Protein AF-A0A8J7JIQ4-F1 (afdb_monomer_lite)

Structure (mmCIF, N/CA/C/O backbone):
data_AF-A0A8J7JIQ4-F1
#
_entry.id   AF-A0A8J7JIQ4-F1
#
loop_
_atom_site.group_PDB
_atom_site.id
_atom_site.type_symbol
_atom_site.label_atom_id
_atom_site.label_alt_id
_atom_site.label_comp_id
_atom_site.label_asym_id
_atom_site.label_entity_id
_atom_site.label_seq_id
_atom_site.pdbx_PDB_ins_code
_atom_site.Cartn_x
_atom_site.Cartn_y
_atom_site.Cartn_z
_atom_site.occupancy
_atom_site.B_iso_or_equiv
_atom_site.auth_seq_id
_atom_site.auth_comp_id
_atom_site.auth_asym_id
_atom_site.auth_atom_id
_atom_site.pdbx_PDB_model_num
ATOM 1 N N . MET A 1 1 ? 28.821 -52.154 11.783 1.00 34.28 1 MET A N 1
ATOM 2 C CA . MET A 1 1 ? 27.951 -51.328 10.919 1.00 34.28 1 MET A CA 1
ATOM 3 C C . MET A 1 1 ? 27.349 -50.207 11.754 1.00 34.28 1 MET A C 1
ATOM 5 O O . MET A 1 1 ? 26.419 -50.440 12.515 1.00 34.28 1 MET A O 1
ATOM 9 N N . SER A 1 2 ? 27.952 -49.021 11.703 1.00 32.44 2 SER A N 1
ATOM 10 C CA . SER A 1 2 ? 27.491 -47.823 12.407 1.00 32.44 2 SER A CA 1
ATOM 11 C C . SER A 1 2 ? 26.370 -47.156 11.607 1.00 32.44 2 SER A C 1
ATOM 13 O O . SER A 1 2 ? 26.540 -46.841 10.432 1.00 32.44 2 SER A O 1
ATOM 15 N N . LYS A 1 3 ? 25.208 -46.948 12.236 1.00 33.94 3 LYS A N 1
ATOM 16 C CA . LYS A 1 3 ? 24.125 -46.143 11.655 1.00 33.94 3 LYS A CA 1
ATOM 17 C C . LYS A 1 3 ? 24.635 -44.710 11.429 1.00 33.94 3 LYS A C 1
ATOM 19 O O . LYS A 1 3 ? 25.222 -44.146 12.359 1.00 33.94 3 LYS A O 1
ATOM 24 N N . PRO A 1 4 ? 24.414 -44.102 10.252 1.00 38.72 4 PRO A N 1
ATOM 25 C CA . PRO A 1 4 ? 24.766 -42.709 10.038 1.00 38.72 4 PRO A CA 1
ATOM 26 C C . PRO A 1 4 ? 23.885 -41.843 10.944 1.00 38.72 4 PRO A C 1
ATOM 28 O O . PRO A 1 4 ? 22.657 -41.936 10.922 1.00 38.72 4 PRO A O 1
ATOM 31 N N . ARG A 1 5 ? 24.522 -41.020 11.781 1.00 40.59 5 ARG A N 1
ATOM 32 C CA . ARG A 1 5 ? 23.840 -39.963 12.529 1.00 40.59 5 ARG A CA 1
ATOM 33 C C . ARG A 1 5 ? 23.348 -38.942 11.504 1.00 40.59 5 ARG A C 1
ATOM 35 O O . ARG A 1 5 ? 24.162 -38.222 10.933 1.00 40.59 5 ARG A O 1
ATOM 42 N N . LEU A 1 6 ? 22.038 -38.897 11.261 1.00 43.91 6 LEU A N 1
ATOM 43 C CA . LEU A 1 6 ? 21.402 -37.747 10.622 1.00 43.91 6 LEU A CA 1
ATOM 44 C C . LEU A 1 6 ? 21.789 -36.512 11.439 1.00 43.91 6 LEU A C 1
ATOM 46 O O . LEU A 1 6 ? 21.462 -36.423 12.623 1.00 43.91 6 LEU A O 1
ATOM 50 N N . GLY A 1 7 ? 22.551 -35.606 10.826 1.00 42.50 7 GLY A N 1
ATOM 51 C CA . GLY A 1 7 ? 22.867 -34.320 11.426 1.00 42.50 7 GLY A CA 1
ATOM 52 C C . GLY A 1 7 ? 21.564 -33.629 11.802 1.00 42.50 7 GLY A C 1
ATOM 53 O O . GLY A 1 7 ? 20.692 -33.439 10.957 1.00 42.50 7 GLY A O 1
ATOM 54 N N . THR A 1 8 ? 21.409 -33.297 13.078 1.00 46.72 8 THR A N 1
ATOM 55 C CA . THR A 1 8 ? 20.258 -32.563 13.594 1.00 46.72 8 THR A CA 1
ATOM 56 C C . THR A 1 8 ? 20.267 -31.177 12.952 1.00 46.72 8 THR A C 1
ATOM 58 O O . THR A 1 8 ? 20.977 -30.280 13.410 1.00 46.72 8 THR A O 1
ATOM 61 N N . GLN A 1 9 ? 19.521 -30.991 11.859 1.00 52.69 9 GLN A N 1
ATOM 62 C CA . GLN A 1 9 ? 19.237 -29.654 11.348 1.00 52.69 9 GLN A CA 1
ATOM 63 C C . GLN A 1 9 ? 18.489 -28.904 12.452 1.00 52.69 9 GLN A C 1
ATOM 65 O O . GLN A 1 9 ? 17.348 -29.214 12.787 1.00 52.69 9 GLN A O 1
ATOM 70 N N . ARG A 1 10 ? 19.175 -27.951 13.088 1.00 47.66 10 ARG A N 1
ATOM 71 C CA . ARG A 1 10 ? 18.566 -27.045 14.059 1.00 47.66 10 ARG A CA 1
ATOM 72 C C . ARG A 1 10 ? 17.749 -26.018 13.286 1.00 47.66 10 ARG A C 1
ATOM 74 O O . ARG A 1 10 ? 18.306 -25.072 12.737 1.00 47.66 10 ARG A O 1
ATOM 81 N N . TYR A 1 11 ? 16.438 -26.206 13.250 1.00 59.56 11 TYR A N 1
ATOM 82 C CA . TYR A 1 11 ? 15.514 -25.183 12.780 1.00 59.56 11 TYR A CA 1
ATOM 83 C C . TYR A 1 11 ? 15.351 -24.120 13.871 1.00 59.56 11 TYR A C 1
ATOM 85 O O . TYR A 1 11 ? 15.066 -24.443 15.025 1.00 59.56 11 TYR A O 1
ATOM 93 N N . ARG A 1 12 ? 15.562 -22.848 13.520 1.00 63.72 12 ARG A N 1
ATOM 94 C CA . ARG A 1 12 ? 15.232 -21.711 14.384 1.00 63.72 12 ARG A CA 1
ATOM 95 C C . ARG A 1 12 ? 13.860 -21.205 13.966 1.00 63.72 12 ARG A C 1
ATOM 97 O O . ARG A 1 12 ? 13.744 -20.541 12.942 1.00 63.72 12 ARG A O 1
ATOM 104 N N . PHE A 1 13 ? 12.844 -21.533 14.749 1.00 65.19 13 PHE A N 1
ATOM 105 C CA . PHE A 1 13 ? 11.510 -20.977 14.567 1.00 65.19 13 PHE A CA 1
ATOM 106 C C . PHE A 1 13 ? 11.449 -19.592 15.216 1.00 65.19 13 PHE A C 1
ATOM 108 O O . PHE A 1 13 ? 12.004 -19.389 16.298 1.00 65.19 13 PHE A O 1
ATOM 115 N N . ARG A 1 14 ? 10.813 -18.641 14.534 1.00 71.25 14 ARG A N 1
ATOM 116 C CA . ARG A 1 14 ? 10.391 -17.361 15.105 1.00 71.25 14 ARG A CA 1
ATOM 117 C C . ARG A 1 14 ? 8.863 -17.309 15.038 1.00 71.25 14 ARG A C 1
ATOM 119 O O . ARG A 1 14 ? 8.343 -17.557 13.949 1.00 71.25 14 ARG A O 1
ATOM 126 N N . PRO A 1 15 ? 8.165 -17.061 16.157 1.00 75.06 15 PRO A N 1
ATOM 127 C CA . PRO A 1 15 ? 6.733 -16.786 16.147 1.00 75.06 15 PRO A CA 1
ATOM 128 C C . PRO A 1 15 ? 6.420 -15.619 15.208 1.00 75.06 15 PRO A C 1
ATOM 130 O O . PRO A 1 15 ? 7.190 -14.664 15.124 1.00 75.06 15 PRO A O 1
ATOM 133 N N . PHE A 1 16 ? 5.299 -15.695 14.498 1.00 80.12 16 PHE A N 1
ATOM 134 C CA . PHE A 1 16 ? 4.853 -14.595 13.639 1.00 80.12 16 PHE A CA 1
ATOM 135 C C . PHE A 1 16 ? 4.386 -13.400 14.482 1.00 80.12 16 PHE A C 1
ATOM 137 O O . PHE A 1 16 ? 4.516 -12.250 14.075 1.00 80.12 16 PHE A O 1
ATOM 144 N N . GLU A 1 17 ? 3.872 -13.682 15.676 1.00 78.88 17 GLU A N 1
ATOM 145 C CA . GLU A 1 17 ? 3.421 -12.716 16.669 1.00 78.88 17 GLU A CA 1
ATOM 146 C C . GLU A 1 17 ? 4.525 -11.729 17.063 1.00 78.88 17 GLU A C 1
ATOM 148 O O . GLU A 1 17 ? 4.230 -10.556 17.263 1.00 78.88 17 GLU A O 1
ATOM 153 N N . ASP A 1 18 ? 5.786 -12.173 17.088 1.00 79.62 18 ASP A N 1
ATOM 154 C CA . ASP A 1 18 ? 6.940 -11.323 17.406 1.00 79.62 18 ASP A CA 1
ATOM 155 C C . ASP A 1 18 ? 7.206 -10.260 16.320 1.00 79.62 18 ASP A C 1
ATOM 157 O O . ASP A 1 18 ? 7.851 -9.249 16.588 1.00 79.62 18 ASP A O 1
ATOM 161 N N . GLU A 1 19 ? 6.710 -10.477 15.098 1.00 82.69 19 GLU A N 1
ATOM 162 C CA . GLU A 1 19 ? 6.821 -9.549 13.964 1.00 82.69 19 GLU A CA 1
ATOM 163 C C . GLU A 1 19 ? 5.553 -8.672 13.813 1.00 82.69 19 GLU A C 1
ATOM 165 O O . GLU A 1 19 ? 5.470 -7.818 12.923 1.00 82.69 19 GLU A O 1
ATOM 170 N N . ALA A 1 20 ? 4.542 -8.864 14.674 1.00 85.69 20 ALA A N 1
ATOM 171 C CA . ALA A 1 20 ? 3.288 -8.119 14.660 1.00 85.69 20 ALA A CA 1
ATOM 172 C C . ALA A 1 20 ? 3.281 -7.021 15.736 1.00 85.69 20 ALA A C 1
ATOM 174 O O . ALA A 1 20 ? 3.227 -7.287 16.929 1.00 85.69 20 ALA A O 1
ATOM 175 N N . HIS A 1 21 ? 3.260 -5.758 15.306 1.00 90.50 21 HIS A N 1
ATOM 176 C CA . HIS A 1 21 ? 3.304 -4.595 16.209 1.00 90.50 21 HIS A CA 1
ATOM 177 C C . HIS A 1 21 ? 1.927 -4.052 16.611 1.00 90.50 21 HIS A C 1
ATOM 179 O O . HIS A 1 21 ? 1.851 -2.973 17.194 1.00 90.50 21 HIS A O 1
ATOM 185 N N . LEU A 1 22 ? 0.835 -4.716 16.225 1.00 91.19 22 LEU A N 1
ATOM 186 C CA . LEU A 1 22 ? -0.519 -4.253 16.530 1.00 91.19 22 LEU A CA 1
ATOM 187 C C . LEU A 1 22 ? -0.791 -4.410 18.025 1.00 91.19 22 LEU A C 1
ATOM 189 O O . LEU A 1 22 ? -0.747 -5.527 18.519 1.00 91.19 22 LEU A O 1
ATOM 193 N N . GLU A 1 23 ? -1.114 -3.310 18.698 1.00 87.50 23 GLU A N 1
ATOM 194 C CA . GLU A 1 23 ? -1.511 -3.297 20.109 1.00 87.50 23 GLU A CA 1
ATOM 195 C C . GLU A 1 23 ? -3.038 -3.379 20.238 1.00 87.50 23 GLU A C 1
ATOM 197 O O . GLU A 1 23 ? -3.602 -4.230 20.915 1.00 87.50 23 GLU A O 1
ATOM 202 N N . CYS A 1 24 ? -3.749 -2.494 19.543 1.00 89.50 24 CYS A N 1
ATOM 203 C CA . CYS A 1 24 ? -5.204 -2.542 19.445 1.00 89.50 24 CYS A CA 1
ATOM 204 C C . CYS A 1 24 ? -5.692 -1.700 18.267 1.00 89.50 24 CYS A C 1
ATOM 206 O O . CYS A 1 24 ? -4.938 -0.933 17.656 1.00 89.50 24 CYS A O 1
ATOM 208 N N . LEU A 1 25 ? -6.975 -1.844 17.944 1.00 94.38 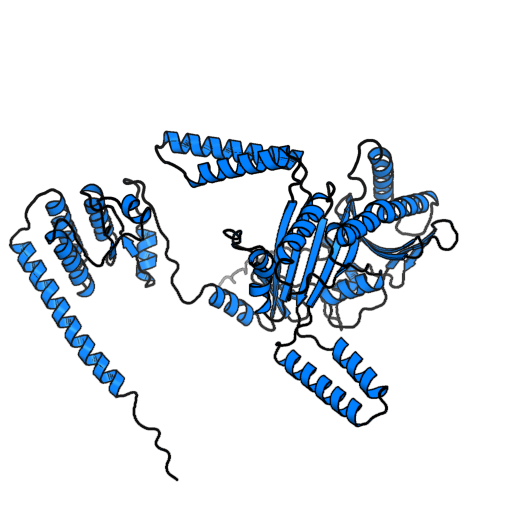25 LEU A N 1
ATOM 209 C CA . LEU A 1 25 ? -7.662 -0.900 17.079 1.00 94.38 25 LEU A CA 1
ATOM 210 C C . LEU A 1 25 ? -8.220 0.249 17.927 1.00 94.38 25 LEU A C 1
ATOM 212 O O . LEU A 1 25 ? -8.592 0.061 19.085 1.00 94.38 25 LEU A O 1
ATOM 216 N N . CYS A 1 26 ? -8.307 1.434 17.338 1.00 95.12 26 CYS A N 1
ATOM 217 C CA . CYS A 1 26 ? -8.948 2.597 17.931 1.00 95.12 26 CYS A CA 1
ATOM 218 C C . CYS A 1 26 ? -10.132 3.034 17.064 1.00 95.12 26 CYS A C 1
ATOM 220 O O . CYS A 1 26 ? -10.040 3.065 15.833 1.00 95.12 26 CYS A O 1
ATOM 222 N N . ARG A 1 27 ? -11.231 3.396 17.719 1.00 96.38 27 ARG A N 1
ATOM 223 C CA . ARG A 1 27 ? -12.395 4.073 17.157 1.00 96.38 27 ARG A CA 1
ATOM 224 C C . ARG A 1 27 ? -12.412 5.501 17.677 1.00 96.38 27 ARG A C 1
ATOM 226 O O . ARG A 1 27 ? -12.531 5.728 18.878 1.00 96.38 27 ARG A O 1
ATOM 233 N N . LEU A 1 28 ? -12.268 6.458 16.772 1.00 96.12 28 LEU A N 1
ATOM 234 C CA . LEU A 1 28 ? -12.253 7.880 17.083 1.00 96.12 28 LEU A CA 1
ATOM 235 C C . LEU A 1 28 ? -13.547 8.493 16.552 1.00 96.12 28 LEU A C 1
ATOM 237 O O . LEU A 1 28 ? -13.671 8.762 15.358 1.00 96.12 28 LEU A O 1
ATOM 241 N N . ASN A 1 29 ? -14.497 8.688 17.460 1.00 95.19 29 ASN A N 1
ATOM 242 C CA . ASN A 1 29 ? -15.781 9.335 17.232 1.00 95.19 29 ASN A CA 1
ATOM 243 C C . ASN A 1 29 ? -15.700 10.786 17.714 1.00 95.19 29 ASN A C 1
ATOM 245 O O . ASN A 1 29 ? -16.265 11.136 18.748 1.00 95.19 29 ASN A O 1
ATOM 249 N N . LEU A 1 30 ? -14.930 11.601 16.991 1.00 93.06 30 LEU A N 1
ATOM 250 C CA . LEU A 1 30 ? -14.632 12.985 17.355 1.00 93.06 30 LEU A CA 1
ATOM 251 C C . LEU A 1 30 ? -15.149 13.953 16.294 1.00 93.06 30 LEU A C 1
ATOM 253 O O . LEU A 1 30 ? -14.982 13.722 15.093 1.00 93.06 30 LEU A O 1
ATOM 257 N N . ARG A 1 31 ? -15.726 15.078 16.726 1.00 90.88 31 ARG A N 1
ATOM 258 C CA . ARG A 1 31 ? -16.224 16.156 15.851 1.00 90.88 31 ARG A CA 1
ATOM 259 C C . ARG A 1 31 ? -17.196 15.650 14.776 1.00 90.88 31 ARG A C 1
ATOM 261 O O . ARG A 1 31 ? -17.139 16.084 13.624 1.00 90.88 31 ARG A O 1
ATOM 268 N N . GLY A 1 32 ? -18.050 14.692 15.143 1.00 88.69 32 GLY A N 1
ATOM 269 C CA . GLY A 1 32 ? -19.022 14.065 14.239 1.00 88.69 32 GLY A CA 1
ATOM 270 C C . GLY A 1 32 ? -18.408 13.177 13.150 1.00 88.69 32 GLY A C 1
ATOM 271 O O . GLY A 1 32 ? -19.073 12.878 12.160 1.00 88.69 32 GLY A O 1
ATOM 272 N N . ARG A 1 33 ? -17.141 12.770 13.294 1.00 91.75 33 ARG A N 1
ATOM 273 C CA . ARG A 1 33 ? -16.448 11.871 12.364 1.00 91.75 33 ARG A CA 1
ATOM 274 C C . ARG A 1 33 ? -16.194 10.527 13.024 1.00 91.75 33 ARG A C 1
ATOM 276 O O . ARG A 1 33 ? -15.812 10.499 14.185 1.00 91.75 33 ARG A O 1
ATOM 283 N N . ASN A 1 34 ? -16.350 9.450 12.258 1.00 93.75 34 ASN A N 1
ATOM 284 C CA . ASN A 1 34 ? -15.985 8.094 12.660 1.00 93.75 34 ASN A CA 1
ATOM 285 C C . ASN A 1 34 ? -14.707 7.689 11.917 1.00 93.75 34 ASN A C 1
ATOM 287 O O . ASN A 1 34 ? -14.720 7.536 10.693 1.00 93.75 34 ASN A O 1
ATOM 291 N N . VAL A 1 35 ? -13.603 7.578 12.653 1.00 96.56 35 VAL A N 1
ATOM 292 C CA . VAL A 1 35 ? -12.275 7.283 12.107 1.00 96.56 35 VAL A CA 1
ATOM 293 C C . VAL A 1 35 ? -11.670 6.094 12.840 1.00 96.56 35 VAL A C 1
ATOM 295 O O . VAL A 1 35 ? -11.527 6.106 14.063 1.00 96.56 35 VAL A O 1
ATOM 298 N N . GLY A 1 36 ? -11.261 5.081 12.083 1.00 96.88 36 GLY A N 1
ATOM 299 C CA . GLY A 1 36 ? -10.473 3.967 12.587 1.00 96.88 36 GLY A CA 1
ATOM 300 C C . GLY A 1 36 ? -8.973 4.268 12.567 1.00 96.88 36 GLY A C 1
ATOM 301 O O . GLY A 1 36 ? -8.459 4.900 11.639 1.00 96.88 36 GLY A O 1
ATOM 302 N N . ALA A 1 37 ? -8.245 3.748 13.553 1.00 97.56 37 ALA A N 1
ATOM 303 C CA . ALA A 1 37 ? -6.784 3.716 13.534 1.00 97.56 37 ALA A CA 1
ATOM 304 C C . ALA A 1 37 ? -6.239 2.404 14.109 1.00 97.56 37 ALA A C 1
ATOM 306 O O . ALA A 1 37 ? -6.863 1.793 14.975 1.00 97.56 37 ALA A O 1
ATOM 307 N N . TYR A 1 38 ? -5.050 1.994 13.671 1.00 96.56 38 TYR A N 1
ATOM 308 C CA . TYR A 1 38 ? -4.253 1.008 14.400 1.00 96.56 38 TYR A CA 1
ATOM 309 C C . TYR A 1 38 ? -3.348 1.722 15.394 1.00 96.56 38 TYR A C 1
ATOM 311 O O . TYR A 1 38 ? -2.593 2.611 14.995 1.00 96.56 38 TYR A O 1
ATOM 319 N N . LEU A 1 39 ? -3.370 1.298 16.655 1.00 93.25 39 LEU A N 1
ATOM 320 C CA . LEU A 1 39 ? -2.318 1.626 17.605 1.00 93.25 39 LEU A CA 1
ATOM 321 C C . LEU A 1 39 ? -1.227 0.567 17.479 1.00 93.25 39 LEU A C 1
ATOM 323 O O . LEU A 1 39 ? -1.460 -0.611 17.755 1.00 93.25 39 LEU A O 1
ATOM 327 N N . LEU A 1 40 ? -0.046 0.985 17.032 1.00 92.12 40 LEU A N 1
ATOM 328 C CA . LEU A 1 40 ? 1.110 0.110 16.895 1.00 92.12 40 LEU A CA 1
ATOM 329 C C . LEU A 1 40 ? 2.146 0.419 17.968 1.00 92.12 40 LEU A C 1
ATOM 331 O O . LEU A 1 40 ? 2.436 1.591 18.222 1.00 92.12 40 LEU A O 1
ATOM 335 N N . LYS A 1 41 ? 2.757 -0.628 18.522 1.00 85.88 41 LYS A N 1
ATOM 336 C CA . LYS A 1 41 ? 3.878 -0.549 19.455 1.00 85.88 41 LYS A CA 1
ATOM 337 C C . LYS A 1 41 ? 5.061 -1.324 18.899 1.00 85.88 41 LYS A C 1
ATOM 339 O O . LYS A 1 41 ? 5.034 -2.544 18.777 1.00 85.88 41 LYS A O 1
ATOM 344 N N . HIS A 1 42 ? 6.127 -0.602 18.582 1.00 84.00 42 HIS A N 1
ATOM 345 C CA . HIS A 1 42 ? 7.403 -1.202 18.219 1.00 84.00 42 HIS A CA 1
ATOM 346 C C . HIS A 1 42 ? 8.443 -0.789 19.257 1.00 84.00 42 HIS A C 1
ATOM 348 O O . HIS A 1 42 ? 8.797 0.386 19.379 1.00 84.00 42 HIS A O 1
ATOM 354 N N . GLN A 1 43 ? 8.924 -1.764 20.029 1.00 79.69 43 GLN A N 1
ATOM 355 C CA . GLN A 1 43 ? 9.808 -1.537 21.175 1.00 79.69 43 GLN A CA 1
ATOM 356 C C . GLN A 1 43 ? 9.172 -0.577 22.202 1.00 79.69 43 GLN A C 1
ATOM 358 O O . GLN A 1 43 ? 8.238 -0.957 22.904 1.00 79.69 43 GLN A O 1
ATOM 363 N N . ARG A 1 44 ? 9.671 0.661 22.306 1.00 73.25 44 ARG A N 1
ATOM 364 C CA . ARG A 1 44 ? 9.155 1.709 23.209 1.00 73.25 44 ARG A CA 1
ATOM 365 C C . ARG A 1 44 ? 8.457 2.855 22.476 1.00 73.25 44 ARG A C 1
ATOM 367 O O . ARG A 1 44 ? 8.132 3.860 23.097 1.00 73.25 44 ARG A O 1
ATOM 374 N N . GLN A 1 45 ? 8.252 2.727 21.168 1.00 80.81 45 GLN A N 1
ATOM 375 C CA . GLN A 1 45 ? 7.643 3.763 20.343 1.00 80.81 45 GLN A CA 1
ATOM 376 C C . GLN A 1 45 ? 6.228 3.354 19.953 1.00 80.81 45 GLN A C 1
ATOM 378 O O . GLN A 1 45 ? 6.009 2.244 19.461 1.00 80.81 45 GLN A O 1
ATOM 383 N N . TYR A 1 46 ? 5.288 4.273 20.156 1.00 85.19 46 TYR A N 1
ATOM 384 C CA . TYR A 1 46 ? 3.912 4.118 19.711 1.00 85.19 46 TYR A CA 1
ATOM 385 C C . TYR A 1 46 ? 3.678 4.914 18.430 1.00 85.19 46 TYR A C 1
ATOM 387 O O . TYR A 1 46 ? 4.280 5.963 18.197 1.00 85.19 46 TYR A O 1
ATOM 395 N N . SER A 1 47 ? 2.779 4.425 17.590 1.00 91.69 47 SER A N 1
ATOM 396 C CA . SER A 1 47 ? 2.321 5.157 16.412 1.00 91.69 47 SER A CA 1
ATOM 397 C C . SER A 1 47 ? 0.861 4.850 16.132 1.00 91.69 47 SER A C 1
ATOM 399 O O . SER A 1 47 ? 0.388 3.750 16.415 1.00 91.69 47 SER A O 1
ATOM 401 N N . LEU A 1 48 ? 0.161 5.833 15.577 1.00 95.00 48 LEU A N 1
ATOM 402 C CA . LEU A 1 48 ? -1.184 5.657 15.050 1.00 95.00 48 LEU A CA 1
ATOM 403 C C . LEU A 1 48 ? -1.104 5.517 13.538 1.00 95.00 48 LEU A C 1
ATOM 405 O O . LEU A 1 48 ? -0.429 6.304 12.877 1.00 95.00 48 LEU A O 1
ATOM 409 N N . VAL A 1 49 ? -1.797 4.528 12.989 1.00 97.38 49 VAL A N 1
ATOM 410 C CA . VAL A 1 49 ? -1.900 4.332 11.542 1.00 97.38 49 VAL A CA 1
ATOM 411 C C . VAL A 1 49 ? -3.353 4.472 11.124 1.00 97.38 49 VAL A C 1
ATOM 413 O O . VAL A 1 49 ? -4.184 3.631 11.462 1.00 97.38 49 VAL A O 1
ATOM 416 N N . PHE A 1 50 ? -3.651 5.530 10.374 1.00 98.06 50 PHE A N 1
ATOM 417 C CA . PHE A 1 50 ? -4.984 5.823 9.853 1.00 98.06 50 PHE A CA 1
ATOM 418 C C . PHE A 1 50 ? -5.160 5.199 8.471 1.00 98.06 50 PHE A C 1
ATOM 420 O O . PHE A 1 50 ? -4.295 5.357 7.607 1.00 98.06 50 PHE A O 1
ATOM 427 N N . GLY A 1 51 ? -6.271 4.496 8.256 1.00 97.69 51 GLY A N 1
ATOM 428 C CA . GLY A 1 51 ? -6.608 3.920 6.956 1.00 97.69 51 GLY A CA 1
ATOM 429 C C . GLY A 1 51 ? -7.517 4.829 6.143 1.00 97.69 51 GLY A C 1
ATOM 430 O O . GLY A 1 51 ? -8.467 5.412 6.665 1.00 97.69 51 GLY A O 1
ATOM 431 N N . PHE A 1 52 ? -7.263 4.893 4.844 1.00 97.88 52 PHE A N 1
ATOM 432 C CA . PHE A 1 52 ? -8.117 5.559 3.877 1.00 97.88 52 PHE A CA 1
ATOM 433 C C . PHE A 1 52 ? -8.326 4.674 2.650 1.00 97.88 52 PHE A C 1
ATOM 435 O O . PHE A 1 52 ? -7.418 3.963 2.214 1.00 97.88 52 PHE A O 1
ATOM 442 N N . ARG A 1 53 ? -9.510 4.765 2.046 1.00 97.00 53 ARG A N 1
ATOM 443 C CA . ARG A 1 53 ? -9.785 4.231 0.707 1.00 97.00 53 ARG A CA 1
ATOM 444 C C . ARG A 1 53 ? -9.699 5.362 -0.306 1.00 97.00 53 ARG A C 1
ATOM 446 O O . ARG A 1 53 ? -10.111 6.482 -0.024 1.00 97.00 53 ARG A O 1
ATOM 453 N N . SER A 1 54 ? -9.175 5.074 -1.488 1.00 95.06 54 SER A N 1
ATOM 454 C CA . SER A 1 54 ? -9.096 6.032 -2.589 1.00 95.06 54 SER A CA 1
ATOM 455 C C . SER A 1 54 ? -9.579 5.382 -3.879 1.00 95.06 54 SER A C 1
ATOM 457 O O . SER A 1 54 ? -9.410 4.182 -4.090 1.00 95.06 54 SER A O 1
ATOM 459 N N . ARG A 1 55 ? -10.167 6.185 -4.769 1.00 89.31 55 ARG A N 1
ATOM 460 C CA . ARG A 1 55 ? -10.444 5.767 -6.153 1.00 89.31 55 ARG A CA 1
ATOM 461 C C . ARG A 1 55 ? -9.206 5.860 -7.050 1.00 89.31 55 ARG A C 1
ATOM 463 O O . ARG A 1 55 ? -9.229 5.362 -8.171 1.00 89.31 55 ARG A O 1
ATOM 470 N N . GLY A 1 56 ? -8.130 6.463 -6.546 1.00 88.19 56 GLY A N 1
ATOM 471 C CA . GLY A 1 56 ? -6.913 6.729 -7.295 1.00 88.19 56 GLY A CA 1
ATOM 472 C C . GLY A 1 56 ? -7.116 7.772 -8.390 1.00 88.19 56 GLY A C 1
ATOM 473 O O . GLY A 1 56 ? -8.091 8.523 -8.409 1.00 88.19 56 GLY A O 1
ATOM 474 N N . ILE A 1 57 ? -6.159 7.813 -9.310 1.00 88.75 57 ILE A N 1
ATOM 475 C CA . ILE A 1 57 ? -6.202 8.667 -10.495 1.00 88.75 57 ILE A CA 1
ATOM 476 C C . ILE A 1 57 ? -6.762 7.829 -11.643 1.00 88.75 57 ILE A C 1
ATOM 478 O O . ILE A 1 57 ? -6.291 6.720 -11.895 1.00 88.75 57 ILE A O 1
ATOM 482 N N . HIS A 1 58 ? -7.785 8.348 -12.322 1.00 85.19 58 HIS A N 1
ATOM 483 C CA . HIS A 1 58 ? -8.415 7.643 -13.433 1.00 85.19 58 HIS A CA 1
ATOM 484 C C . HIS A 1 58 ? -7.433 7.465 -14.599 1.00 85.19 58 HIS A C 1
ATOM 486 O O . HIS A 1 58 ? -6.663 8.370 -14.906 1.00 85.19 58 HIS A O 1
ATOM 492 N N . THR A 1 59 ? -7.484 6.320 -15.283 1.00 81.19 59 THR A N 1
ATOM 493 C CA . THR A 1 59 ? -6.539 5.983 -16.363 1.00 81.19 59 THR A CA 1
ATOM 494 C C . THR A 1 59 ? -6.829 6.679 -17.694 1.00 81.19 59 THR A C 1
ATOM 496 O O . THR A 1 59 ? -6.044 6.583 -18.629 1.00 81.19 59 THR A O 1
ATOM 499 N N . GLN A 1 60 ? -7.962 7.372 -17.794 1.00 84.12 60 GLN A N 1
ATOM 500 C CA . GLN A 1 60 ? -8.345 8.182 -18.952 1.00 84.12 60 GLN A CA 1
ATOM 501 C C . GLN A 1 60 ? -8.283 9.662 -18.574 1.00 84.12 60 GLN A C 1
ATOM 503 O O . GLN A 1 60 ? -9.312 10.313 -18.390 1.00 84.12 60 GLN A O 1
ATOM 508 N N . LEU A 1 61 ? -7.068 10.170 -18.378 1.00 85.62 61 LEU A N 1
ATOM 509 C CA . LEU A 1 61 ? -6.838 11.602 -18.198 1.00 85.62 61 LEU A CA 1
ATOM 510 C C . LEU A 1 61 ? -7.038 12.333 -19.529 1.00 85.62 61 LEU A C 1
ATOM 512 O O . LEU A 1 61 ? -6.612 11.847 -20.577 1.00 85.62 61 LEU A O 1
ATOM 516 N N . GLN A 1 62 ? -7.668 13.509 -19.486 1.00 87.62 62 GLN A N 1
ATOM 517 C CA . GLN A 1 62 ? -7.742 14.383 -20.660 1.00 87.62 62 GLN A CA 1
ATOM 518 C C . GLN A 1 62 ? -6.332 14.888 -21.021 1.00 87.62 62 GLN A C 1
ATOM 520 O O . GLN A 1 62 ? -5.494 15.043 -20.120 1.00 87.62 62 GLN A O 1
ATOM 525 N N . PRO A 1 63 ? -6.062 15.197 -22.302 1.00 84.19 63 PRO A N 1
ATOM 526 C CA . PRO A 1 63 ? -4.790 15.783 -22.712 1.00 84.19 63 PRO A CA 1
ATOM 527 C C . PRO A 1 63 ? -4.426 17.002 -21.851 1.00 84.19 63 PRO A C 1
ATOM 529 O O . PRO A 1 63 ? -5.262 17.872 -21.606 1.00 84.19 63 PRO A O 1
ATOM 532 N N . GLY A 1 64 ? -3.190 17.045 -21.347 1.00 86.94 64 GLY A N 1
ATOM 533 C CA . GLY A 1 64 ? -2.699 18.126 -20.484 1.00 86.94 64 GLY A CA 1
ATOM 534 C C . GLY A 1 64 ? -3.073 18.017 -18.998 1.00 86.94 64 GLY A C 1
ATOM 535 O O . GLY A 1 64 ? -2.614 18.834 -18.206 1.00 86.94 64 GLY A O 1
ATOM 536 N N . GLN A 1 65 ? -3.852 17.015 -18.567 1.00 91.44 65 GLN A N 1
ATOM 537 C CA . GLN A 1 65 ? -4.136 16.795 -17.136 1.00 91.44 65 GLN A CA 1
ATOM 538 C C . GLN A 1 65 ? -3.039 16.019 -16.395 1.00 91.44 65 GLN A C 1
ATOM 540 O O . GLN A 1 65 ? -2.997 16.058 -15.159 1.00 91.44 65 GLN A O 1
ATOM 545 N N . ALA A 1 66 ? -2.157 15.322 -17.115 1.00 91.50 66 ALA A N 1
ATOM 546 C CA . ALA A 1 66 ? -1.099 14.510 -16.521 1.00 91.50 66 ALA A CA 1
ATOM 547 C C . ALA A 1 66 ? -0.096 15.359 -15.725 1.00 91.50 66 ALA A C 1
ATOM 549 O O . ALA A 1 66 ? 0.166 15.069 -14.558 1.00 91.50 66 ALA A O 1
ATOM 550 N N . GLU A 1 67 ? 0.395 16.454 -16.305 1.00 93.31 67 GLU A N 1
ATOM 551 C CA . GLU A 1 67 ? 1.369 17.341 -15.660 1.00 93.31 67 GLU A CA 1
ATOM 552 C C . GLU A 1 67 ? 0.822 18.029 -14.391 1.00 93.31 67 GLU A C 1
ATOM 554 O O . GLU A 1 67 ? 1.452 17.901 -13.337 1.00 93.31 67 GLU A O 1
ATOM 559 N N . PRO A 1 68 ? -0.371 18.664 -14.392 1.00 93.69 68 PRO A N 1
ATOM 560 C CA . PRO A 1 68 ? -0.979 19.180 -13.165 1.00 93.69 68 PRO A CA 1
ATOM 561 C C . PRO A 1 68 ? -1.184 18.106 -12.094 1.00 93.69 68 PRO A C 1
ATOM 563 O O . PRO A 1 68 ? -1.080 18.390 -10.902 1.00 93.69 68 PRO A O 1
ATOM 566 N N . THR A 1 69 ? -1.484 16.871 -12.503 1.00 93.00 69 THR A N 1
ATOM 567 C CA . THR A 1 69 ? -1.670 15.754 -11.572 1.00 93.00 69 THR A CA 1
ATOM 568 C C . THR A 1 69 ? -0.352 15.345 -10.927 1.00 93.00 69 THR A C 1
ATOM 570 O O . THR A 1 69 ? -0.298 15.256 -9.703 1.00 93.00 69 THR A O 1
ATOM 573 N N . LEU A 1 70 ? 0.720 15.183 -11.708 1.00 91.75 70 LEU A N 1
ATOM 574 C CA . LEU A 1 70 ? 2.059 14.931 -11.172 1.00 91.75 70 LEU A CA 1
ATOM 575 C C . LEU A 1 70 ? 2.504 16.045 -10.229 1.00 91.75 70 LEU A C 1
ATOM 577 O O . LEU A 1 70 ? 2.936 15.764 -9.114 1.00 91.75 70 LEU A O 1
ATOM 581 N N . LYS A 1 71 ? 2.307 17.307 -10.621 1.00 91.12 71 LYS A N 1
ATOM 582 C CA . LYS A 1 71 ? 2.669 18.458 -9.792 1.00 91.12 71 LYS A CA 1
ATOM 583 C C . LYS A 1 71 ? 1.935 18.463 -8.448 1.00 91.12 71 LYS A C 1
ATOM 585 O O . LYS A 1 71 ? 2.560 18.699 -7.420 1.00 91.12 71 LYS A O 1
ATOM 590 N N . ARG A 1 72 ? 0.635 18.138 -8.425 1.00 92.50 72 ARG A N 1
ATOM 591 C CA . ARG A 1 72 ? -0.130 17.980 -7.172 1.00 92.50 72 ARG A CA 1
ATOM 592 C C . ARG A 1 72 ? 0.421 16.864 -6.288 1.00 92.50 72 ARG A C 1
ATOM 594 O O . ARG A 1 72 ? 0.535 17.050 -5.078 1.00 92.50 72 ARG A O 1
ATOM 601 N N . LEU A 1 73 ? 0.783 15.721 -6.872 1.00 91.75 73 LEU A N 1
ATOM 602 C CA . LEU A 1 73 ? 1.405 14.629 -6.123 1.00 91.75 73 LEU A CA 1
ATOM 603 C C . LEU A 1 73 ? 2.748 15.071 -5.528 1.00 91.75 73 LEU A C 1
ATOM 605 O O . LEU A 1 73 ? 2.964 14.896 -4.332 1.00 91.75 73 LEU A O 1
ATOM 609 N N . GLU A 1 74 ? 3.612 15.708 -6.319 1.00 88.31 74 GLU A N 1
ATOM 610 C CA . GLU A 1 74 ? 4.910 16.228 -5.870 1.00 88.31 74 GLU A CA 1
ATOM 611 C C . GLU A 1 74 ? 4.777 17.294 -4.775 1.00 88.31 74 GLU A C 1
ATOM 613 O O . GLU A 1 74 ? 5.477 17.244 -3.761 1.00 88.31 74 GLU A O 1
ATOM 618 N N . ASP A 1 75 ? 3.858 18.246 -4.930 1.00 87.06 75 ASP A N 1
ATOM 619 C CA . ASP A 1 75 ? 3.575 19.261 -3.912 1.00 87.06 75 ASP A CA 1
ATOM 620 C C . ASP A 1 75 ? 2.969 18.639 -2.645 1.00 87.06 75 ASP A C 1
ATOM 622 O O . ASP A 1 75 ? 3.233 19.085 -1.522 1.00 87.06 75 ASP A O 1
ATOM 626 N N . GLY A 1 76 ? 2.214 17.553 -2.807 1.00 89.38 76 GLY A N 1
ATOM 627 C CA . GLY A 1 76 ? 1.757 16.710 -1.718 1.00 89.38 76 GLY A CA 1
ATOM 628 C C . GLY A 1 76 ? 2.905 16.013 -0.979 1.00 89.38 76 GLY A C 1
ATOM 629 O O . GLY A 1 76 ? 2.924 15.941 0.246 1.00 89.38 76 GLY A O 1
ATOM 630 N N . LEU A 1 77 ? 3.915 15.533 -1.686 1.00 88.25 77 LEU A N 1
ATOM 631 C CA . LEU A 1 77 ? 5.066 14.883 -1.062 1.00 88.25 77 LEU A CA 1
ATOM 632 C C . LEU A 1 77 ? 5.896 15.853 -0.203 1.00 88.25 77 LEU A C 1
ATOM 634 O O . LEU A 1 77 ? 6.408 15.475 0.849 1.00 88.25 77 LEU A O 1
ATOM 638 N N . LYS A 1 78 ? 5.948 17.139 -0.571 1.00 85.12 78 LYS A N 1
ATOM 639 C CA . LYS A 1 78 ? 6.612 18.190 0.229 1.00 85.12 78 LYS A CA 1
ATOM 640 C C . LYS A 1 78 ? 5.950 18.445 1.589 1.00 85.12 78 LYS A C 1
ATOM 642 O O . LYS A 1 78 ? 6.560 19.086 2.440 1.00 85.12 78 LYS A O 1
ATOM 647 N N . GLY A 1 79 ? 4.705 18.003 1.783 1.00 85.44 79 GLY A N 1
ATOM 648 C CA . GLY A 1 79 ? 3.949 18.214 3.019 1.00 85.44 79 GLY A CA 1
ATOM 649 C C . GLY A 1 79 ? 4.277 17.243 4.153 1.00 85.44 79 GLY A C 1
ATOM 650 O O . GLY A 1 79 ? 3.767 17.446 5.249 1.00 85.44 79 GLY A O 1
ATOM 651 N N . PHE A 1 80 ? 5.099 16.216 3.911 1.00 87.88 80 PHE A N 1
ATOM 652 C CA . PHE A 1 80 ? 5.412 15.213 4.928 1.00 87.88 80 PHE A CA 1
ATOM 653 C C . PHE A 1 80 ? 6.262 15.811 6.057 1.00 87.88 80 PHE A C 1
ATOM 655 O O . PHE A 1 80 ? 7.198 16.584 5.823 1.00 87.88 80 PHE A O 1
ATOM 662 N N . ARG A 1 81 ? 5.966 15.406 7.290 1.00 85.19 81 ARG A N 1
ATOM 663 C CA . ARG A 1 81 ? 6.710 15.765 8.499 1.00 85.19 81 ARG A CA 1
ATOM 664 C C . ARG A 1 81 ? 7.759 14.695 8.821 1.00 85.19 81 ARG A C 1
ATOM 666 O O . ARG A 1 81 ? 7.656 13.562 8.356 1.00 85.19 81 ARG A O 1
ATOM 673 N N . PRO A 1 82 ? 8.792 15.010 9.618 1.00 77.50 82 PRO A N 1
ATOM 674 C CA . PRO A 1 82 ? 9.718 13.993 10.104 1.00 77.50 82 PRO A CA 1
ATOM 675 C C . PRO A 1 82 ? 8.973 12.844 10.797 1.00 77.50 82 PRO A C 1
ATOM 677 O O . PRO A 1 82 ? 8.133 13.081 11.657 1.00 77.50 82 PRO A O 1
ATOM 680 N N . GLY A 1 83 ? 9.279 11.607 10.404 1.00 78.69 83 GLY A N 1
ATOM 681 C CA . GLY A 1 83 ? 8.643 10.406 10.953 1.00 78.69 83 GLY A CA 1
ATOM 682 C C . GLY A 1 83 ? 7.325 9.999 10.282 1.00 78.69 83 GLY A C 1
ATOM 683 O O . GLY A 1 83 ? 6.901 8.857 10.468 1.00 78.69 83 GLY A O 1
ATOM 684 N N . ASP A 1 84 ? 6.734 10.860 9.448 1.00 87.25 84 ASP A N 1
ATOM 685 C CA . ASP A 1 84 ? 5.567 10.510 8.639 1.00 87.25 84 ASP A CA 1
ATOM 686 C C . ASP A 1 84 ? 5.899 9.378 7.667 1.00 87.25 84 ASP A C 1
ATOM 688 O O . ASP A 1 84 ? 6.941 9.372 6.992 1.00 87.25 84 ASP A O 1
ATOM 692 N N . ARG A 1 85 ? 4.966 8.429 7.567 1.00 93.62 85 ARG A N 1
ATOM 693 C CA . ARG A 1 85 ? 5.004 7.370 6.560 1.00 93.62 85 ARG A CA 1
ATOM 694 C C . ARG A 1 85 ? 3.649 7.226 5.901 1.00 93.62 85 ARG A C 1
ATOM 696 O O . ARG A 1 85 ? 2.626 7.250 6.576 1.00 93.62 85 ARG A O 1
ATOM 703 N N . LEU A 1 86 ? 3.656 7.027 4.593 1.00 96.44 86 LEU A N 1
ATOM 704 C CA . LEU A 1 86 ? 2.473 6.714 3.812 1.00 96.44 86 LEU A CA 1
ATOM 705 C C . LEU A 1 86 ? 2.700 5.385 3.108 1.00 96.44 86 LEU A C 1
ATOM 707 O O . LEU A 1 86 ? 3.534 5.286 2.210 1.00 96.44 86 LEU A O 1
ATOM 711 N N . ARG A 1 87 ? 1.940 4.366 3.495 1.00 97.19 87 ARG A N 1
ATOM 712 C CA . ARG A 1 87 ? 1.884 3.098 2.775 1.00 97.19 87 ARG A CA 1
ATOM 713 C C . ARG A 1 87 ? 0.694 3.105 1.830 1.00 97.19 87 ARG A C 1
ATOM 715 O O . ARG A 1 87 ? -0.449 3.241 2.246 1.00 97.19 87 ARG A O 1
ATOM 722 N N . ILE A 1 88 ? 0.978 2.913 0.559 1.00 96.31 88 ILE A N 1
ATOM 723 C CA . ILE A 1 88 ? 0.028 2.782 -0.531 1.00 96.31 88 ILE A CA 1
ATOM 724 C C . ILE A 1 88 ? -0.078 1.293 -0.840 1.00 96.31 88 ILE A C 1
ATOM 726 O O . ILE A 1 88 ? 0.915 0.668 -1.200 1.00 96.31 88 ILE A O 1
ATOM 730 N N . HIS A 1 89 ? -1.265 0.721 -0.689 1.00 96.88 89 HIS A N 1
ATOM 731 C CA . HIS A 1 89 ? -1.534 -0.669 -1.023 1.00 96.88 89 HIS A CA 1
ATOM 732 C C . HIS A 1 89 ? -2.600 -0.744 -2.113 1.00 96.88 89 HIS A C 1
ATOM 734 O O . HIS A 1 89 ? -3.782 -0.487 -1.886 1.00 96.88 89 HIS A O 1
ATOM 740 N N . TRP A 1 90 ? -2.158 -1.096 -3.313 1.00 94.69 90 TRP A N 1
ATOM 741 C CA . TRP A 1 90 ? -3.005 -1.353 -4.464 1.00 94.69 90 TRP A CA 1
ATOM 742 C C . TRP A 1 90 ? -3.258 -2.851 -4.606 1.00 94.69 90 TRP A C 1
ATOM 744 O O . TRP A 1 90 ? -2.318 -3.638 -4.548 1.00 94.69 90 TRP A O 1
ATOM 754 N N . ARG A 1 91 ? -4.513 -3.247 -4.820 1.00 93.31 91 ARG A N 1
ATOM 755 C CA . ARG A 1 91 ? -4.930 -4.647 -4.973 1.00 93.31 91 ARG A CA 1
ATOM 756 C C . ARG A 1 91 ? -5.716 -4.817 -6.269 1.00 93.31 91 ARG A C 1
ATOM 758 O O . ARG A 1 91 ? -6.585 -3.997 -6.566 1.00 93.31 91 ARG A O 1
ATOM 765 N N . SER A 1 92 ? -5.421 -5.875 -7.021 1.00 92.75 92 SER A N 1
ATOM 766 C CA . SER A 1 92 ? -6.083 -6.244 -8.277 1.00 92.75 92 SER A CA 1
ATOM 767 C C . SER A 1 92 ? -6.270 -7.758 -8.306 1.00 92.75 92 SER A C 1
ATOM 769 O O . SER A 1 92 ? -5.372 -8.502 -8.696 1.00 92.75 92 SER A O 1
ATOM 771 N N . PHE A 1 93 ? -7.442 -8.213 -7.870 1.00 91.50 93 PHE A N 1
ATOM 772 C CA . PHE A 1 93 ? -7.794 -9.632 -7.811 1.00 91.50 93 PHE A CA 1
ATOM 773 C C . PHE A 1 93 ? -9.019 -9.903 -8.669 1.00 91.50 93 PHE A C 1
ATOM 775 O O . PHE A 1 93 ? -9.923 -9.070 -8.744 1.00 91.50 93 PHE A O 1
ATOM 782 N N . ALA A 1 94 ? -9.057 -11.070 -9.304 1.00 90.44 94 ALA A N 1
ATOM 783 C CA . ALA A 1 94 ? -10.251 -11.568 -9.965 1.00 90.44 94 ALA A CA 1
ATOM 784 C C . ALA A 1 94 ? -11.280 -12.010 -8.905 1.00 90.44 94 ALA A C 1
ATOM 786 O O . ALA A 1 94 ? -11.354 -13.179 -8.535 1.00 90.44 94 ALA A O 1
ATOM 787 N N . ASP A 1 95 ? -12.053 -11.050 -8.396 1.00 88.75 95 ASP A N 1
ATOM 788 C CA . ASP A 1 95 ? -13.153 -11.273 -7.454 1.00 88.75 95 ASP A CA 1
ATOM 789 C C . ASP A 1 95 ? -14.396 -10.491 -7.900 1.00 88.75 95 ASP A C 1
ATOM 791 O O . ASP A 1 95 ? -14.332 -9.309 -8.264 1.00 88.75 95 ASP A O 1
ATOM 795 N N . ASP A 1 96 ? -15.542 -11.160 -7.901 1.00 91.56 96 ASP A N 1
ATOM 796 C CA . ASP A 1 96 ? -16.833 -10.585 -8.247 1.00 91.56 96 ASP A CA 1
ATOM 797 C C . ASP A 1 96 ? -17.889 -10.736 -7.149 1.00 91.56 96 ASP A C 1
ATOM 799 O O . ASP A 1 96 ? -18.997 -10.249 -7.357 1.00 91.56 96 ASP A O 1
ATOM 803 N N . LYS A 1 97 ? -17.574 -11.301 -5.973 1.00 89.31 97 LYS A N 1
ATOM 804 C CA . LYS A 1 97 ? -18.554 -11.577 -4.901 1.00 89.31 97 LYS A CA 1
ATOM 805 C C . LYS A 1 97 ? -19.455 -10.383 -4.578 1.00 89.31 97 LYS A C 1
ATOM 807 O O . LYS A 1 97 ? -20.677 -10.498 -4.619 1.00 89.31 97 LYS A O 1
ATOM 812 N N . GLU A 1 98 ? -18.858 -9.220 -4.321 1.00 88.12 98 GLU A N 1
ATOM 813 C CA . GLU A 1 98 ? -19.593 -7.986 -4.005 1.00 88.12 98 GLU A CA 1
ATOM 814 C C . GLU A 1 98 ? -20.475 -7.535 -5.181 1.00 88.12 98 GLU A C 1
ATOM 816 O O . GLU A 1 98 ? -21.629 -7.136 -5.010 1.00 88.12 98 GLU A O 1
ATOM 821 N N . ARG A 1 99 ? -19.966 -7.652 -6.415 1.00 92.50 99 ARG A N 1
ATOM 822 C CA . ARG A 1 99 ? -20.728 -7.277 -7.610 1.00 92.50 99 ARG A CA 1
ATOM 823 C C . ARG A 1 99 ? -21.878 -8.247 -7.874 1.00 92.50 99 ARG A C 1
ATOM 825 O O . ARG A 1 99 ? -22.944 -7.796 -8.285 1.00 92.50 99 ARG A O 1
ATOM 832 N N . GLN A 1 100 ? -21.680 -9.537 -7.623 1.00 94.00 100 GLN A N 1
ATOM 833 C CA . GLN A 1 100 ? -22.708 -10.567 -7.736 1.00 94.00 100 GLN A CA 1
ATOM 834 C C . GLN A 1 100 ? -23.851 -10.300 -6.750 1.00 94.00 100 GLN A C 1
ATOM 836 O O . GLN A 1 100 ? -25.001 -10.273 -7.177 1.00 94.00 100 GLN A O 1
ATOM 841 N N . GLN A 1 101 ? -23.540 -9.995 -5.485 1.00 93.31 101 GLN A N 1
ATOM 842 C CA . GLN A 1 101 ? -24.532 -9.633 -4.459 1.00 93.31 101 GLN A CA 1
ATOM 843 C C . GLN A 1 101 ? -25.293 -8.342 -4.802 1.00 93.31 101 GLN A C 1
ATOM 845 O O . GLN A 1 101 ? -26.513 -8.264 -4.645 1.00 93.31 101 GLN A O 1
ATOM 850 N N . SER A 1 102 ? -24.585 -7.332 -5.320 1.00 94.38 102 SER A N 1
ATOM 851 C CA . SER A 1 102 ? -25.200 -6.088 -5.796 1.00 94.38 102 SER A CA 1
ATOM 852 C C . SER A 1 102 ? -26.171 -6.342 -6.953 1.00 94.38 102 SER A C 1
ATOM 854 O O . SER A 1 102 ? -27.284 -5.819 -6.942 1.00 94.38 102 SER A O 1
ATOM 856 N N . LEU A 1 103 ? -25.773 -7.150 -7.942 1.00 95.19 103 LEU A N 1
ATOM 857 C CA . LEU A 1 103 ? -26.628 -7.498 -9.078 1.00 95.19 103 LEU A CA 1
ATOM 858 C C . LEU A 1 103 ? -27.825 -8.344 -8.647 1.00 95.19 103 LEU A C 1
ATOM 860 O O . LEU A 1 103 ? -28.926 -8.096 -9.119 1.00 95.19 103 LEU A O 1
ATOM 864 N N . GLU A 1 104 ? -27.638 -9.277 -7.719 1.00 95.81 104 GLU A N 1
ATOM 865 C CA . GLU A 1 104 ? -28.720 -10.093 -7.168 1.00 95.81 104 GLU A CA 1
ATOM 866 C C . GLU A 1 104 ? -29.768 -9.233 -6.450 1.00 95.81 104 GLU A C 1
ATOM 868 O O . GLU A 1 104 ? -30.958 -9.343 -6.742 1.00 95.81 104 GLU A O 1
ATOM 873 N N . THR A 1 105 ? -29.330 -8.288 -5.614 1.00 96.06 105 THR A N 1
ATOM 874 C CA . THR A 1 105 ? -30.227 -7.304 -4.982 1.00 96.06 105 THR A CA 1
ATOM 875 C C . THR A 1 105 ? -30.983 -6.475 -6.027 1.00 96.06 105 THR A C 1
ATOM 877 O O . THR A 1 105 ? -32.189 -6.255 -5.903 1.00 96.06 105 THR A O 1
ATOM 880 N N . LEU A 1 106 ? -30.304 -6.023 -7.088 1.00 95.88 106 LEU A N 1
ATOM 881 C CA . LEU A 1 106 ? -30.939 -5.262 -8.170 1.00 95.88 106 LEU A CA 1
ATOM 882 C C . LEU A 1 106 ? -31.969 -6.100 -8.937 1.00 95.88 106 LEU A C 1
ATOM 884 O O . LEU A 1 106 ? -33.048 -5.600 -9.243 1.00 95.88 106 LEU A O 1
ATOM 888 N N . ILE A 1 107 ? -31.673 -7.370 -9.215 1.00 94.94 107 ILE A N 1
ATOM 889 C CA . ILE A 1 107 ? -32.601 -8.296 -9.878 1.00 94.94 107 ILE A CA 1
ATOM 890 C C . ILE A 1 107 ? -33.856 -8.486 -9.022 1.00 94.94 107 ILE A C 1
ATOM 892 O O . ILE A 1 107 ? -34.963 -8.384 -9.541 1.00 94.94 107 ILE A O 1
ATOM 896 N N . GLN A 1 108 ? -33.688 -8.699 -7.714 1.00 94.75 108 GLN A N 1
ATOM 897 C CA . GLN A 1 108 ? -34.797 -8.914 -6.777 1.00 94.75 108 GLN A CA 1
ATOM 898 C C . GLN A 1 108 ? -35.679 -7.672 -6.584 1.00 94.75 108 GLN A C 1
ATOM 900 O O . GLN A 1 108 ? -36.873 -7.800 -6.325 1.00 94.75 108 GLN A O 1
ATOM 905 N N . THR A 1 109 ? -35.106 -6.472 -6.697 1.00 95.38 109 THR A N 1
ATOM 906 C CA . THR A 1 109 ? -35.825 -5.199 -6.497 1.00 95.38 109 THR A CA 1
ATOM 907 C C . THR A 1 109 ? -36.430 -4.629 -7.781 1.00 95.38 109 THR A C 1
ATOM 909 O O . THR A 1 109 ? -37.331 -3.792 -7.719 1.00 95.38 109 THR A O 1
ATOM 912 N N . THR A 1 110 ? -35.967 -5.075 -8.949 1.00 94.88 110 THR A N 1
ATOM 913 C CA . THR A 1 110 ? -36.473 -4.630 -10.252 1.00 94.88 110 THR A CA 1
ATOM 914 C C . THR A 1 110 ? -37.788 -5.327 -10.581 1.00 94.88 110 THR A C 1
ATOM 916 O O . THR A 1 110 ? -37.885 -6.544 -10.485 1.00 94.88 110 THR A O 1
ATOM 919 N N . THR A 1 111 ? -38.801 -4.578 -11.018 1.00 92.69 111 THR A N 1
ATOM 920 C CA . THR A 1 111 ? -40.151 -5.111 -11.281 1.00 92.69 111 THR A CA 1
ATOM 921 C C . THR A 1 111 ? -40.405 -5.498 -12.738 1.00 92.69 111 THR A C 1
ATOM 923 O O . THR A 1 111 ? -41.306 -6.291 -13.002 1.00 92.69 111 THR A O 1
ATOM 926 N N . THR A 1 112 ? -39.640 -4.958 -13.692 1.00 95.44 112 THR A N 1
ATOM 927 C CA . THR A 1 112 ? -39.819 -5.228 -15.127 1.00 95.44 112 THR A CA 1
ATOM 928 C C . THR A 1 112 ? -38.963 -6.403 -15.595 1.00 95.44 112 THR A C 1
ATOM 930 O O . THR A 1 112 ? -37.777 -6.501 -15.265 1.00 95.44 112 THR A O 1
ATOM 933 N N . LEU A 1 113 ? -39.554 -7.287 -16.401 1.00 93.50 113 LEU A N 1
ATOM 934 C CA . LEU A 1 113 ? -38.901 -8.508 -16.879 1.00 93.50 113 LEU A CA 1
ATOM 935 C C . LEU A 1 113 ? -37.699 -8.200 -17.785 1.00 93.50 113 LEU A C 1
ATOM 937 O O . LEU A 1 113 ? -36.670 -8.864 -17.702 1.00 93.50 113 LEU A O 1
ATOM 941 N N . GLU A 1 114 ? -37.801 -7.168 -18.620 1.00 94.38 114 GLU A N 1
ATOM 942 C CA . GLU A 1 114 ? -36.755 -6.758 -19.558 1.00 94.38 114 GLU A CA 1
ATOM 943 C C . GLU A 1 114 ? -35.495 -6.302 -18.815 1.00 94.38 114 GLU A C 1
ATOM 945 O O . GLU A 1 114 ? -34.381 -6.715 -19.140 1.00 94.38 114 GLU A O 1
ATOM 950 N N . SER A 1 115 ? -35.667 -5.493 -17.768 1.00 94.06 115 SER A N 1
ATOM 951 C CA . SER A 1 115 ? -34.558 -5.022 -16.940 1.00 94.06 115 SER A CA 1
ATOM 952 C C . SER A 1 115 ? -33.954 -6.159 -16.116 1.00 94.06 115 SER A C 1
ATOM 954 O O . SER A 1 115 ? -32.731 -6.253 -16.023 1.00 94.06 115 SER A O 1
ATOM 956 N N . GLN A 1 116 ? -34.778 -7.067 -15.574 1.00 94.56 116 GLN A N 1
ATOM 957 C CA . GLN A 1 116 ? -34.281 -8.278 -14.911 1.00 94.56 116 GLN A CA 1
ATOM 958 C C . GLN A 1 116 ? -33.442 -9.138 -15.867 1.00 94.56 116 GLN A C 1
ATOM 960 O O . GLN A 1 116 ? -32.366 -9.599 -15.488 1.00 94.56 116 GLN A O 1
ATOM 965 N N . PHE A 1 117 ? -33.884 -9.312 -17.117 1.00 95.69 117 PHE A N 1
ATOM 966 C CA . PHE A 1 117 ? -33.142 -10.066 -18.128 1.00 95.69 117 PHE A CA 1
ATOM 967 C C . PHE A 1 117 ? -31.774 -9.434 -18.429 1.00 95.69 117 PHE A C 1
ATOM 969 O O . PHE A 1 117 ? -30.762 -10.138 -18.448 1.00 95.69 117 PHE A O 1
ATOM 976 N N . LEU A 1 118 ? -31.710 -8.106 -18.591 1.00 96.31 118 LEU A N 1
ATOM 977 C CA . LEU A 1 118 ? -30.443 -7.387 -18.781 1.00 96.31 118 LEU A CA 1
ATOM 978 C C . LEU A 1 118 ? -29.505 -7.531 -17.572 1.00 96.31 118 LEU A C 1
ATOM 980 O O . LEU A 1 118 ? -28.301 -7.732 -17.745 1.00 96.31 118 LEU A O 1
ATOM 984 N N . LEU A 1 119 ? -30.042 -7.473 -16.350 1.00 96.25 119 LEU A N 1
ATOM 985 C CA . LEU A 1 119 ? -29.260 -7.648 -15.125 1.00 96.25 119 LEU A CA 1
ATOM 986 C C . LEU A 1 119 ? -28.729 -9.080 -14.972 1.00 96.25 119 LEU A C 1
ATOM 988 O O . LEU A 1 119 ? -27.571 -9.253 -14.593 1.00 96.25 119 LEU A O 1
ATOM 992 N N . LEU A 1 120 ? -29.522 -10.099 -15.320 1.00 95.38 120 LEU A N 1
ATOM 993 C CA . LEU A 1 120 ? -29.084 -11.500 -15.347 1.00 95.38 120 LEU A CA 1
ATOM 994 C C . LEU A 1 120 ? -27.970 -11.722 -16.377 1.00 95.38 120 LEU A C 1
ATOM 996 O O . LEU A 1 120 ? -26.964 -12.370 -16.079 1.00 95.38 120 LEU A O 1
ATOM 1000 N N . ALA A 1 121 ? -28.107 -11.138 -17.572 1.00 95.75 121 ALA A N 1
ATOM 1001 C CA . ALA A 1 121 ? -27.059 -11.171 -18.588 1.00 95.75 121 ALA A CA 1
ATOM 1002 C C . ALA A 1 121 ? -25.769 -10.502 -18.082 1.00 95.75 121 ALA A C 1
ATOM 1004 O O . ALA A 1 121 ? -24.682 -11.064 -18.225 1.00 95.75 121 ALA A O 1
ATOM 1005 N N . GLN A 1 122 ? -25.881 -9.347 -17.416 1.00 95.88 122 GLN A N 1
ATOM 1006 C CA . GLN A 1 122 ? -24.739 -8.665 -16.805 1.00 95.88 122 GLN A CA 1
ATOM 1007 C C . GLN A 1 122 ? -24.104 -9.484 -15.671 1.00 95.88 122 GLN A C 1
ATOM 1009 O O . GLN A 1 122 ? -22.877 -9.504 -15.546 1.00 95.88 122 GLN A O 1
ATOM 1014 N N . GLN A 1 123 ? -24.908 -10.155 -14.845 1.00 95.94 123 GLN A N 1
ATOM 1015 C CA . GLN A 1 123 ? -24.439 -11.009 -13.753 1.00 95.94 123 GLN A CA 1
ATOM 1016 C C . GLN A 1 123 ? -23.606 -12.175 -14.283 1.00 95.94 123 GLN A C 1
ATOM 1018 O O . GLN A 1 123 ? -22.501 -12.417 -13.785 1.00 95.94 123 GLN A O 1
ATOM 1023 N N . ARG A 1 124 ? -24.092 -12.837 -15.339 1.00 95.62 124 ARG A N 1
ATOM 1024 C CA . ARG A 1 124 ? -23.359 -13.898 -16.034 1.00 95.62 124 ARG A CA 1
ATOM 1025 C C . ARG A 1 124 ? -22.077 -13.375 -16.677 1.00 95.62 124 ARG A C 1
ATOM 1027 O O . ARG A 1 124 ? -21.010 -13.890 -16.373 1.00 95.62 124 ARG A O 1
ATOM 1034 N N . ALA A 1 125 ? -22.158 -12.307 -17.471 1.00 95.50 125 ALA A N 1
ATOM 1035 C CA . ALA A 1 125 ? -20.988 -11.729 -18.133 1.00 95.50 125 ALA A CA 1
ATOM 1036 C C . ALA A 1 125 ? -19.905 -11.295 -17.130 1.00 95.50 125 ALA A C 1
ATOM 1038 O O . ALA A 1 125 ? -18.717 -11.491 -17.363 1.00 95.50 125 ALA A O 1
ATOM 1039 N N . THR A 1 126 ? -20.306 -10.742 -15.980 1.00 94.88 126 THR A N 1
ATOM 1040 C CA . THR A 1 126 ? -19.374 -10.385 -14.900 1.00 94.88 126 THR A CA 1
ATOM 1041 C C . THR A 1 126 ? -18.647 -11.619 -14.368 1.00 94.88 126 THR A C 1
ATOM 1043 O O . THR A 1 126 ? -17.430 -11.568 -14.195 1.00 94.88 126 THR A O 1
ATOM 1046 N N . ARG A 1 127 ? -19.373 -12.722 -14.146 1.00 94.44 127 ARG A N 1
ATOM 1047 C CA . ARG A 1 127 ? -18.806 -13.983 -13.655 1.00 94.44 127 ARG A CA 1
ATOM 1048 C C . ARG A 1 127 ? -17.840 -14.600 -14.657 1.00 94.44 127 ARG A C 1
ATOM 1050 O O . ARG A 1 127 ? -16.752 -15.017 -14.265 1.00 94.44 127 ARG A O 1
ATOM 1057 N N . ASP A 1 128 ? -18.216 -14.617 -15.931 1.00 95.25 128 ASP A N 1
ATOM 1058 C CA . ASP A 1 128 ? -17.399 -15.182 -17.007 1.00 95.25 128 ASP A CA 1
ATOM 1059 C C . ASP A 1 128 ? -16.079 -14.396 -17.131 1.00 95.25 128 ASP A C 1
ATOM 1061 O O . ASP A 1 128 ? -14.998 -14.970 -16.997 1.00 95.25 128 ASP A O 1
ATOM 1065 N N . LEU A 1 129 ? -16.145 -13.059 -17.211 1.00 93.50 129 LEU A N 1
ATOM 1066 C CA . LEU A 1 129 ? -14.956 -12.196 -17.286 1.00 93.50 129 LEU A CA 1
ATOM 1067 C C . LEU A 1 129 ? -14.051 -12.291 -16.049 1.00 93.50 129 LEU A C 1
ATOM 1069 O O . LEU A 1 129 ? -12.830 -12.153 -16.160 1.00 93.50 129 LEU A O 1
ATOM 1073 N N . THR A 1 130 ? -14.622 -12.473 -14.856 1.00 93.19 130 THR A N 1
ATOM 1074 C CA . THR A 1 130 ? -13.838 -12.666 -13.630 1.00 93.19 130 THR A CA 1
ATOM 1075 C C . THR A 1 130 ? -13.202 -14.058 -13.591 1.00 93.19 130 THR A C 1
ATOM 1077 O O . THR A 1 130 ? -12.031 -14.166 -13.236 1.00 93.19 130 THR A O 1
ATOM 1080 N N . THR A 1 131 ? -13.899 -15.102 -14.044 1.00 91.25 131 THR A N 1
ATOM 1081 C CA . THR A 1 131 ? -13.351 -16.469 -14.146 1.00 91.25 131 THR A CA 1
ATOM 1082 C C . THR A 1 131 ? -12.186 -16.533 -15.137 1.00 91.25 131 THR A C 1
ATOM 1084 O O . THR A 1 131 ? -11.163 -17.155 -14.860 1.00 91.25 131 THR A O 1
ATOM 1087 N N . GLU A 1 132 ? -12.291 -15.806 -16.250 1.00 91.56 132 GLU A N 1
ATOM 1088 C CA . GLU A 1 132 ? -11.224 -15.633 -17.245 1.00 91.56 132 GLU A CA 1
ATOM 1089 C C . GLU A 1 132 ? -10.109 -14.671 -16.792 1.00 91.56 132 GLU A C 1
ATOM 1091 O O . GLU A 1 132 ? -9.164 -14.411 -17.537 1.00 91.56 132 GLU A O 1
ATOM 1096 N N . LYS A 1 133 ? -10.202 -14.117 -15.575 1.00 89.00 133 LYS A N 1
ATOM 1097 C CA . LYS A 1 133 ? -9.276 -13.127 -14.996 1.00 89.00 133 LYS A CA 1
ATOM 1098 C C . LYS A 1 133 ? -9.122 -11.834 -15.811 1.00 89.00 133 LYS A C 1
ATOM 1100 O O . LYS A 1 133 ? -8.198 -11.059 -15.563 1.00 89.00 133 LYS A O 1
ATOM 1105 N N . GLN A 1 134 ? -10.042 -11.555 -16.732 1.00 87.75 134 GLN A N 1
ATOM 1106 C CA . GLN A 1 134 ? -10.075 -10.318 -17.517 1.00 87.75 134 GLN A CA 1
ATOM 1107 C C .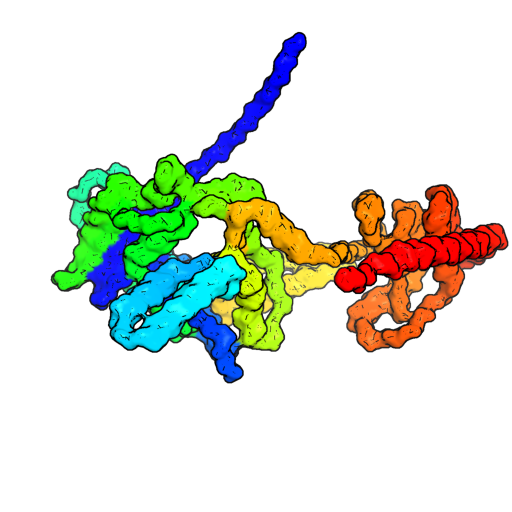 GLN A 1 134 ? -10.651 -9.155 -16.707 1.00 87.75 134 GLN A C 1
ATOM 1109 O O . GLN A 1 134 ? -10.188 -8.018 -16.809 1.00 87.75 134 GLN A O 1
ATOM 1114 N N . ARG A 1 135 ? -11.640 -9.434 -15.849 1.00 89.50 135 ARG A N 1
ATOM 1115 C CA . ARG A 1 135 ? -12.201 -8.446 -14.927 1.00 89.50 135 ARG A CA 1
ATOM 1116 C C . ARG A 1 135 ? -11.560 -8.570 -13.550 1.00 89.50 135 ARG A C 1
ATOM 1118 O O . ARG A 1 135 ? -11.852 -9.501 -12.802 1.00 89.50 135 ARG A O 1
ATOM 1125 N N . GLN A 1 136 ? -10.775 -7.559 -13.191 1.00 89.31 136 GLN A N 1
ATOM 1126 C CA . GLN A 1 136 ? -10.133 -7.444 -11.882 1.00 89.31 136 GLN A CA 1
ATOM 1127 C C . GLN A 1 136 ? -10.429 -6.071 -11.268 1.00 89.31 136 GLN A C 1
ATOM 1129 O O . GLN A 1 136 ? -9.827 -5.074 -11.693 1.00 89.31 136 GLN A O 1
ATOM 1134 N N . PRO A 1 137 ? -11.372 -5.967 -10.313 1.00 89.62 137 PRO A N 1
ATOM 1135 C CA . PRO A 1 137 ? -11.582 -4.724 -9.585 1.00 89.62 137 PRO A CA 1
ATOM 1136 C C . PRO A 1 137 ? -10.289 -4.273 -8.904 1.00 89.62 137 PRO A C 1
ATOM 1138 O O . PRO A 1 137 ? -9.568 -5.065 -8.298 1.00 89.62 137 PRO A O 1
ATOM 1141 N N . LYS A 1 138 ? -10.008 -2.973 -9.014 1.00 89.50 138 LYS A N 1
ATOM 1142 C CA . LYS A 1 138 ? -8.826 -2.346 -8.426 1.00 89.50 138 LYS A CA 1
ATOM 1143 C C . LYS A 1 138 ? -9.236 -1.613 -7.161 1.00 89.50 138 LYS A C 1
ATOM 1145 O O . LYS A 1 138 ? -10.152 -0.795 -7.191 1.00 89.50 138 LYS A O 1
ATOM 1150 N N . GLN A 1 139 ? -8.549 -1.903 -6.068 1.00 92.75 139 GLN A N 1
ATOM 1151 C CA . GLN A 1 139 ? -8.756 -1.255 -4.778 1.00 92.75 139 GLN A CA 1
ATOM 1152 C C . GLN A 1 139 ? -7.471 -0.544 -4.372 1.00 92.75 139 GLN A C 1
ATOM 1154 O O . GLN A 1 139 ? -6.378 -1.080 -4.560 1.00 92.75 139 GLN A O 1
ATOM 1159 N N . LEU A 1 140 ? -7.598 0.662 -3.822 1.00 94.81 140 LEU A N 1
ATOM 1160 C CA . LEU A 1 140 ? -6.469 1.450 -3.350 1.00 94.81 140 LEU A CA 1
ATOM 1161 C C . LEU A 1 140 ? -6.695 1.835 -1.890 1.00 94.81 140 LEU A C 1
ATOM 1163 O O . LEU A 1 140 ? -7.631 2.567 -1.561 1.00 94.81 140 LEU A O 1
ATOM 1167 N N . TYR A 1 141 ? -5.812 1.335 -1.036 1.00 97.50 141 TYR A N 1
ATOM 1168 C CA . TYR A 1 141 ? -5.770 1.629 0.387 1.00 97.50 141 TYR A CA 1
ATOM 1169 C C . TYR A 1 141 ? -4.542 2.478 0.689 1.00 97.50 141 TYR A C 1
ATOM 1171 O O . TYR A 1 141 ? -3.457 2.235 0.162 1.00 97.50 141 TYR A O 1
ATOM 1179 N N . LEU A 1 142 ? -4.712 3.471 1.547 1.00 97.75 142 LEU A N 1
ATOM 1180 C CA . LEU A 1 142 ? -3.650 4.352 2.003 1.00 97.75 142 LEU A CA 1
ATOM 1181 C C . LEU A 1 142 ? -3.591 4.254 3.524 1.00 97.75 142 LEU A C 1
ATOM 1183 O O . LEU A 1 142 ? -4.600 4.447 4.193 1.00 97.75 142 LEU A O 1
ATOM 1187 N N . PHE A 1 143 ? -2.420 3.949 4.063 1.00 97.94 143 PHE A N 1
ATOM 1188 C CA . PHE A 1 143 ? -2.172 3.866 5.495 1.00 97.94 143 PHE A CA 1
ATOM 1189 C C . PHE A 1 143 ? -1.176 4.945 5.876 1.00 97.94 143 PHE A C 1
ATOM 1191 O O . PHE A 1 143 ? -0.012 4.900 5.474 1.00 97.94 143 PHE A O 1
ATOM 1198 N N . ALA A 1 144 ? -1.660 5.930 6.615 1.00 96.88 144 ALA A N 1
ATOM 1199 C CA . ALA A 1 144 ? -0.900 7.095 7.006 1.00 96.88 144 ALA A CA 1
ATOM 1200 C C . ALA A 1 144 ? -0.474 6.970 8.469 1.00 96.88 144 ALA A C 1
ATOM 1202 O O . ALA A 1 144 ? -1.314 6.900 9.368 1.00 96.88 144 ALA A O 1
ATOM 1203 N N . THR A 1 145 ? 0.831 6.922 8.698 1.00 95.31 145 THR A N 1
ATOM 1204 C CA . THR A 1 145 ? 1.424 6.769 10.023 1.00 95.31 145 THR A CA 1
ATOM 1205 C C . THR A 1 145 ? 1.691 8.131 10.638 1.00 95.31 145 THR A C 1
ATOM 1207 O O . THR A 1 145 ? 2.330 8.985 10.024 1.00 95.31 145 THR A O 1
ATOM 1210 N N . TYR A 1 146 ? 1.254 8.289 11.881 1.00 92.06 146 TYR A N 1
ATOM 1211 C CA . TYR A 1 146 ? 1.592 9.387 12.768 1.00 92.06 146 TYR A CA 1
ATOM 1212 C C . TYR A 1 146 ? 2.377 8.833 13.970 1.00 92.06 146 TYR A C 1
ATOM 1214 O O . TYR A 1 146 ? 1.815 8.083 14.779 1.00 92.06 146 TYR A O 1
ATOM 1222 N N . PRO A 1 147 ? 3.681 9.133 14.087 1.00 88.56 147 PRO A N 1
ATOM 1223 C CA . PRO A 1 147 ? 4.477 8.680 15.217 1.00 88.56 147 PRO A CA 1
ATOM 1224 C C . PRO A 1 147 ? 4.143 9.495 16.471 1.00 88.56 147 PRO A C 1
ATOM 1226 O O . PRO A 1 147 ? 4.147 10.725 16.456 1.00 88.56 147 PRO A O 1
ATOM 1229 N N . LEU A 1 148 ? 3.901 8.809 17.585 1.00 79.19 148 LEU A N 1
ATOM 1230 C CA . LEU A 1 148 ? 3.625 9.452 18.865 1.00 79.19 148 LEU A CA 1
ATOM 1231 C C . LEU A 1 148 ? 4.961 9.753 19.560 1.00 79.19 148 LEU A C 1
ATOM 1233 O O . LEU A 1 148 ? 5.757 8.846 19.792 1.00 79.19 148 LEU A O 1
ATOM 1237 N N . GLY A 1 149 ? 5.224 11.029 19.869 1.00 60.94 149 GLY A N 1
ATOM 1238 C CA . GLY A 1 149 ? 6.410 11.451 20.631 1.00 60.94 149 GLY A CA 1
ATOM 1239 C C . GLY A 1 149 ? 7.672 11.791 19.823 1.00 60.94 149 GLY A C 1
ATOM 1240 O O . GLY A 1 149 ? 8.764 11.728 20.373 1.00 60.94 149 GLY A O 1
ATOM 1241 N N . SER A 1 150 ? 7.570 12.168 18.541 1.00 44.16 150 SER A N 1
ATOM 1242 C CA . SER A 1 150 ? 8.749 12.567 17.738 1.00 44.16 150 SER A CA 1
ATOM 1243 C C . SER A 1 150 ? 8.573 13.885 16.969 1.00 44.16 150 SER A C 1
ATOM 1245 O O . SER A 1 150 ? 8.712 13.941 15.751 1.00 44.16 150 SER A O 1
ATOM 1247 N N . GLY A 1 151 ? 8.298 14.985 17.683 1.00 34.94 151 GLY A N 1
ATOM 1248 C CA . GLY A 1 151 ? 8.282 16.322 17.076 1.00 34.94 151 GLY A CA 1
ATOM 1249 C C . GLY A 1 151 ? 8.201 17.491 18.069 1.00 34.94 151 GLY A C 1
ATOM 1250 O O . GLY A 1 151 ? 7.211 17.633 18.771 1.00 34.94 151 GLY A O 1
ATOM 1251 N N . GLN A 1 152 ? 9.224 18.357 18.032 1.00 35.78 152 GLN A N 1
ATOM 1252 C CA . GLN A 1 152 ? 9.448 19.615 18.779 1.00 35.78 152 GLN A CA 1
ATOM 1253 C C . GLN A 1 152 ? 9.811 19.520 20.278 1.00 35.78 152 GLN A C 1
ATOM 1255 O O . GLN A 1 152 ? 9.009 19.129 21.124 1.00 35.78 152 GLN A O 1
ATOM 1260 N N . GLU A 1 153 ? 11.021 20.016 20.582 1.00 37.56 153 GLU A N 1
ATOM 1261 C CA . GLU A 1 153 ? 11.742 20.030 21.874 1.00 37.56 153 GLU A CA 1
ATOM 1262 C C . GLU A 1 153 ? 10.988 20.646 23.066 1.00 37.56 153 GLU A C 1
ATOM 1264 O O . GLU A 1 153 ? 11.406 20.454 24.200 1.00 37.56 153 GLU A O 1
ATOM 1269 N N . GLN A 1 154 ? 9.875 21.355 22.856 1.00 36.94 154 GLN A N 1
ATOM 1270 C CA . GLN A 1 154 ? 9.079 21.923 23.956 1.00 36.94 154 GLN A CA 1
ATOM 1271 C C . GLN A 1 154 ? 7.823 21.106 24.305 1.00 36.94 154 GLN A C 1
ATOM 1273 O O . GLN A 1 154 ? 7.341 21.207 25.427 1.00 36.94 154 GLN A O 1
ATOM 1278 N N . SER A 1 155 ? 7.312 20.267 23.391 1.00 36.44 155 SER A N 1
ATOM 1279 C CA . SER A 1 155 ? 6.161 19.375 23.653 1.00 36.44 155 SER A CA 1
ATOM 1280 C C . SER A 1 155 ? 6.569 17.913 23.868 1.00 36.44 155 SER A C 1
ATOM 1282 O O . SER A 1 155 ? 5.867 17.162 24.552 1.00 36.44 155 SER A O 1
ATOM 1284 N N . ALA A 1 156 ? 7.746 17.534 23.351 1.00 39.88 156 ALA A N 1
ATOM 1285 C CA . ALA A 1 156 ? 8.361 16.226 23.546 1.00 39.88 156 ALA A CA 1
ATOM 1286 C C . ALA A 1 156 ? 8.506 15.885 25.033 1.00 39.88 156 ALA A C 1
ATOM 1288 O O . ALA A 1 156 ? 8.219 14.766 25.426 1.00 39.88 156 ALA A O 1
ATOM 1289 N N . ASP A 1 157 ? 8.815 16.866 25.879 1.00 41.25 157 ASP A N 1
ATOM 1290 C CA . ASP A 1 157 ? 9.088 16.636 27.297 1.00 41.25 157 ASP A CA 1
ATOM 1291 C C . ASP A 1 157 ? 7.843 16.186 28.093 1.00 41.25 157 ASP A C 1
ATOM 1293 O O . ASP A 1 157 ? 7.956 15.486 29.097 1.00 41.25 157 ASP A O 1
ATOM 1297 N N . HIS A 1 158 ? 6.634 16.538 27.635 1.00 44.72 158 HIS A N 1
ATOM 1298 C CA . HIS A 1 158 ? 5.373 16.111 28.255 1.00 44.72 158 HIS A CA 1
ATOM 1299 C C . HIS A 1 158 ? 4.916 14.758 27.703 1.00 44.72 158 HIS A C 1
ATOM 1301 O O . HIS A 1 158 ? 4.517 13.885 28.471 1.00 44.72 158 HIS A O 1
ATOM 1307 N N . VAL A 1 159 ? 5.027 14.558 26.387 1.00 44.88 159 VAL A N 1
ATOM 1308 C CA . VAL A 1 159 ? 4.647 13.305 25.717 1.00 44.88 159 VAL A CA 1
ATOM 1309 C C . VAL A 1 159 ? 5.623 12.177 26.054 1.00 44.88 159 VAL A C 1
ATOM 1311 O O . VAL A 1 159 ? 5.199 11.050 26.263 1.00 44.88 159 VAL A O 1
ATOM 1314 N N . GLU A 1 160 ? 6.916 12.459 26.187 1.00 46.34 160 GLU A N 1
ATOM 1315 C CA . GLU A 1 160 ? 7.948 11.486 26.552 1.00 46.34 160 GLU A CA 1
ATOM 1316 C C . GLU A 1 160 ? 7.842 11.082 28.029 1.00 46.34 160 GLU A C 1
ATOM 1318 O O . GLU A 1 160 ? 7.940 9.895 28.335 1.00 46.34 160 GLU A O 1
ATOM 1323 N N . LYS A 1 161 ? 7.511 12.014 28.940 1.00 50.78 161 LYS A N 1
ATOM 1324 C CA . LYS A 1 161 ? 7.154 11.690 30.339 1.00 50.78 161 LYS A CA 1
ATOM 1325 C C . LYS A 1 161 ? 5.884 10.835 30.425 1.00 50.78 161 LYS A C 1
ATOM 1327 O O . LYS A 1 161 ? 5.837 9.887 31.208 1.00 50.78 161 LYS A O 1
ATOM 1332 N N . LEU A 1 162 ? 4.884 11.134 29.596 1.00 47.22 162 LEU A N 1
ATOM 1333 C CA . LEU A 1 162 ? 3.607 10.417 29.536 1.00 47.22 162 LEU A CA 1
ATOM 1334 C C . LEU A 1 162 ? 3.773 9.009 28.933 1.00 47.22 162 LEU A C 1
ATOM 1336 O O . LEU A 1 162 ? 3.284 8.035 29.498 1.00 47.22 162 LEU A O 1
ATOM 1340 N N . LEU A 1 163 ? 4.556 8.868 27.860 1.00 51.03 163 LEU A N 1
ATOM 1341 C CA . LEU A 1 163 ? 4.909 7.584 27.247 1.00 51.03 163 LEU A CA 1
ATOM 1342 C C . LEU A 1 163 ? 5.816 6.737 28.152 1.00 51.03 163 LEU A C 1
ATOM 1344 O O . LEU A 1 163 ? 5.596 5.533 28.272 1.00 51.03 163 LEU A O 1
ATOM 1348 N N . ALA A 1 164 ? 6.802 7.339 28.825 1.00 47.94 164 ALA A N 1
ATOM 1349 C CA . ALA A 1 164 ? 7.675 6.638 29.769 1.00 47.94 164 ALA A CA 1
ATOM 1350 C C . ALA A 1 164 ? 6.892 6.062 30.960 1.00 47.94 164 ALA A C 1
ATOM 1352 O O . ALA A 1 164 ? 7.195 4.959 31.417 1.00 47.94 164 ALA A O 1
ATOM 1353 N N . TRP A 1 165 ? 5.855 6.766 31.422 1.00 45.25 165 TRP A N 1
ATOM 1354 C CA . TRP A 1 165 ? 4.960 6.277 32.467 1.00 45.25 165 TRP A CA 1
ATOM 1355 C C . TRP A 1 165 ? 4.012 5.171 31.969 1.00 45.25 165 TRP A C 1
ATOM 1357 O O . TRP A 1 165 ? 3.890 4.138 32.627 1.00 45.25 165 TRP A O 1
ATOM 1367 N N . VAL A 1 166 ? 3.435 5.311 30.767 1.00 48.19 166 VAL A N 1
ATOM 1368 C CA . VAL A 1 166 ? 2.601 4.268 30.127 1.00 48.19 166 VAL A CA 1
ATOM 1369 C C . VAL A 1 166 ? 3.384 2.964 29.908 1.00 48.19 166 VAL A C 1
ATOM 1371 O O . VAL A 1 166 ? 2.859 1.873 30.123 1.00 48.19 166 VAL A O 1
ATOM 1374 N N . VAL A 1 167 ? 4.662 3.050 29.521 1.00 49.56 167 VAL A N 1
ATOM 1375 C CA . VAL A 1 167 ? 5.539 1.879 29.331 1.00 49.56 167 VAL A CA 1
ATOM 1376 C C . VAL A 1 167 ? 5.871 1.180 30.656 1.00 49.56 167 VAL A C 1
ATOM 1378 O O . VAL A 1 167 ? 6.047 -0.036 30.659 1.00 49.56 167 VAL A O 1
ATOM 1381 N N . ALA A 1 168 ? 5.931 1.908 31.775 1.00 48.22 168 ALA A N 1
ATOM 1382 C CA . ALA A 1 168 ? 6.266 1.354 33.089 1.00 48.22 168 ALA A CA 1
ATOM 1383 C C . ALA A 1 168 ? 5.094 0.640 33.796 1.00 48.22 168 ALA A C 1
ATOM 1385 O O . ALA A 1 168 ? 5.328 -0.078 34.762 1.00 48.22 168 ALA A O 1
ATOM 1386 N N . GLN A 1 169 ? 3.850 0.825 33.336 1.00 43.00 169 GLN A N 1
ATOM 1387 C CA . GLN A 1 169 ? 2.631 0.328 34.003 1.00 43.00 169 GLN A CA 1
ATOM 1388 C C . GLN A 1 169 ? 1.904 -0.802 33.246 1.00 43.00 169 GLN A C 1
ATOM 1390 O O . GLN A 1 169 ? 0.932 -1.364 33.752 1.00 43.00 169 GLN A O 1
ATOM 1395 N N . TYR A 1 170 ? 2.391 -1.175 32.058 1.00 45.31 170 TYR A N 1
ATOM 1396 C CA . TYR A 1 170 ? 1.722 -2.107 31.139 1.00 45.31 170 TYR A CA 1
ATOM 1397 C C . TYR A 1 170 ? 1.639 -3.567 31.639 1.00 45.31 170 TYR A C 1
ATOM 1399 O O . TYR A 1 170 ? 0.792 -4.322 31.169 1.00 45.31 170 TYR A O 1
ATOM 1407 N N . ASP A 1 171 ? 2.424 -3.957 32.653 1.00 43.78 171 ASP A N 1
ATOM 1408 C CA . ASP A 1 171 ? 2.257 -5.255 33.341 1.00 43.78 171 ASP A CA 1
ATOM 1409 C C . ASP A 1 171 ? 0.886 -5.381 34.049 1.00 43.78 171 ASP A C 1
ATOM 1411 O O . ASP A 1 171 ? 0.499 -6.457 34.510 1.00 43.78 171 ASP A O 1
ATOM 1415 N N . THR A 1 172 ? 0.108 -4.294 34.076 1.00 40.03 172 THR A N 1
ATOM 1416 C CA . THR A 1 172 ? -1.198 -4.182 34.727 1.00 40.03 172 THR A CA 1
ATOM 1417 C C . THR A 1 172 ? -2.335 -3.962 33.722 1.00 40.03 172 THR A C 1
ATOM 1419 O O . THR A 1 172 ? -3.263 -3.205 33.977 1.00 40.03 172 THR A O 1
ATOM 1422 N N . PHE A 1 173 ? -2.354 -4.706 32.610 1.00 44.00 173 PHE A N 1
ATOM 1423 C CA . PHE A 1 173 ? -3.539 -4.858 31.734 1.00 44.00 173 PHE A CA 1
ATOM 1424 C C . PHE A 1 173 ? -4.707 -5.632 32.410 1.00 44.00 173 PHE A C 1
ATOM 1426 O O . PHE A 1 173 ? -5.627 -6.128 31.763 1.00 44.00 173 PHE A O 1
ATOM 1433 N N . LYS A 1 174 ? -4.669 -5.761 33.747 1.00 42.44 174 LYS A N 1
ATOM 1434 C CA . LYS A 1 174 ? -5.698 -6.355 34.607 1.00 42.44 174 LYS A CA 1
ATOM 1435 C C . LYS A 1 174 ? -6.373 -5.267 35.437 1.00 42.44 174 LYS A C 1
ATOM 1437 O O . LYS A 1 174 ? -5.952 -4.983 36.554 1.00 42.44 174 LYS A O 1
ATOM 1442 N N . GLY A 1 175 ? -7.489 -4.766 34.920 1.00 41.25 175 GLY A N 1
ATOM 1443 C CA . GLY A 1 175 ? -8.475 -4.016 35.690 1.00 41.25 175 GLY A CA 1
ATOM 1444 C C . GLY A 1 175 ? -8.124 -2.543 35.854 1.00 41.25 175 GLY A C 1
ATOM 1445 O O . GLY A 1 175 ? -7.139 -2.191 36.494 1.00 41.25 175 GLY A O 1
ATOM 1446 N N . LEU A 1 176 ? -8.987 -1.683 35.309 1.00 43.50 176 LEU A N 1
ATOM 1447 C CA . LEU A 1 176 ? -8.927 -0.235 35.467 1.00 43.50 176 LEU A CA 1
ATOM 1448 C C . LEU A 1 176 ? -8.811 0.175 36.944 1.00 43.50 176 LEU A C 1
ATOM 1450 O O . LEU A 1 176 ? -9.800 0.297 37.668 1.00 43.50 176 LEU A O 1
ATOM 1454 N N . LYS A 1 177 ? -7.585 0.461 37.368 1.00 43.31 177 LYS A N 1
ATOM 1455 C CA . LYS A 1 177 ? -7.272 1.330 38.496 1.00 43.31 177 LYS A CA 1
ATOM 1456 C C . LYS A 1 177 ? -6.293 2.375 37.985 1.00 43.31 177 LYS A C 1
ATOM 1458 O O . LYS A 1 177 ? -5.116 2.076 37.885 1.00 43.31 177 LYS A O 1
ATOM 1463 N N . GLU A 1 178 ? -6.821 3.557 37.647 1.00 53.19 178 GLU A N 1
ATOM 1464 C CA . GLU A 1 178 ? -6.226 4.900 37.825 1.00 53.19 178 GLU A CA 1
ATOM 1465 C C . GLU A 1 178 ? -6.766 5.885 36.768 1.00 53.19 178 GLU A C 1
ATOM 1467 O O . GLU A 1 178 ? -6.422 5.813 35.591 1.00 53.19 178 GLU A O 1
ATOM 1472 N N . GLN A 1 179 ? -7.584 6.859 37.191 1.00 56.62 179 GLN A N 1
ATOM 1473 C CA . GLN A 1 179 ? -8.114 7.950 36.344 1.00 56.62 179 GLN A CA 1
ATOM 1474 C C . GLN A 1 179 ? -7.026 8.689 35.536 1.00 56.62 179 GLN A C 1
ATOM 1476 O O . GLN A 1 179 ? -7.288 9.157 34.427 1.00 56.62 179 GLN A O 1
ATOM 1481 N N . ASN A 1 180 ? -5.794 8.748 36.052 1.00 58.69 180 ASN A N 1
ATOM 1482 C CA . ASN A 1 180 ? -4.657 9.385 35.383 1.00 58.69 180 ASN A CA 1
ATOM 1483 C C . ASN A 1 180 ? -4.227 8.646 34.096 1.00 58.69 180 ASN A C 1
ATOM 1485 O O . ASN A 1 180 ? -3.773 9.285 33.142 1.00 58.69 180 ASN A O 1
ATOM 1489 N N . GLN A 1 181 ? -4.408 7.317 34.032 1.00 61.72 181 GLN A N 1
ATOM 1490 C CA . GLN A 1 181 ? -4.100 6.513 32.839 1.00 61.72 181 GLN A CA 1
ATOM 1491 C C . GLN A 1 181 ? -5.067 6.848 31.707 1.00 61.72 181 GLN A C 1
ATOM 1493 O O . GLN A 1 181 ? -4.645 7.141 30.589 1.00 61.72 181 GLN A O 1
ATOM 1498 N N . GLN A 1 182 ? -6.363 6.908 32.015 1.00 68.31 182 GLN A N 1
ATOM 1499 C CA . GLN A 1 182 ? -7.389 7.248 31.031 1.00 68.31 182 GLN A CA 1
ATOM 1500 C C . GLN A 1 182 ? -7.201 8.655 30.456 1.00 68.31 182 GLN A C 1
ATOM 1502 O O . GLN A 1 182 ? -7.281 8.822 29.242 1.00 68.31 182 GLN A O 1
ATOM 1507 N N . GLN A 1 183 ? -6.889 9.655 31.289 1.00 75.56 183 GLN A N 1
ATOM 1508 C CA . GLN A 1 183 ? -6.643 11.022 30.809 1.00 75.56 183 GLN A CA 1
ATOM 1509 C C . GLN A 1 183 ? -5.458 11.100 29.836 1.00 75.56 183 GLN A C 1
ATOM 1511 O O . GLN A 1 183 ? -5.522 11.819 28.840 1.00 75.56 183 GLN A O 1
ATOM 1516 N N . SER A 1 184 ? -4.410 10.313 30.084 1.00 74.06 184 SER A N 1
ATOM 1517 C CA . SER A 1 184 ? -3.228 10.242 29.219 1.00 74.06 184 SER A CA 1
ATOM 1518 C C . SER A 1 184 ? -3.567 9.689 27.829 1.00 74.06 184 SER A C 1
ATOM 1520 O O . SER A 1 184 ? -3.180 10.269 26.813 1.00 74.06 184 SER A O 1
ATOM 1522 N N . TYR A 1 185 ? -4.352 8.609 27.762 1.00 78.75 185 TYR A N 1
ATOM 1523 C CA . TYR A 1 185 ? -4.819 8.052 26.489 1.00 78.75 185 TYR A CA 1
ATOM 1524 C C . TYR A 1 185 ? -5.798 8.977 25.760 1.00 78.75 185 TYR A C 1
ATOM 1526 O O . TYR A 1 185 ? -5.704 9.110 24.541 1.00 78.75 185 TYR A O 1
ATOM 1534 N N . VAL A 1 186 ? -6.698 9.655 26.483 1.00 86.69 186 VAL A N 1
ATOM 1535 C CA . VAL A 1 186 ? -7.594 10.666 25.897 1.00 86.69 186 VAL A CA 1
ATOM 1536 C C . VAL A 1 186 ? -6.781 11.762 25.212 1.00 86.69 186 VAL A C 1
ATOM 1538 O O . VAL A 1 186 ? -7.043 12.070 24.050 1.00 86.69 186 VAL A O 1
ATOM 1541 N N . GLN A 1 187 ? -5.769 12.317 25.887 1.00 84.94 187 GLN A N 1
ATOM 1542 C CA . GLN A 1 187 ? -4.901 13.348 25.311 1.00 84.94 187 GLN A CA 1
ATOM 1543 C C . GLN A 1 187 ? -4.156 12.835 24.076 1.00 84.94 187 GLN A C 1
ATOM 1545 O O . GLN A 1 187 ? -4.195 13.475 23.027 1.00 84.94 187 GLN A O 1
ATOM 1550 N N . LEU A 1 188 ? -3.542 11.654 24.176 1.00 85.75 188 LEU A N 1
ATOM 1551 C CA . LEU A 1 188 ? -2.772 11.036 23.097 1.00 85.75 188 LEU A CA 1
ATOM 1552 C C . LEU A 1 188 ? -3.627 10.786 21.847 1.00 85.75 188 LEU A C 1
ATOM 1554 O O . LEU A 1 188 ? -3.229 11.147 20.740 1.00 85.75 188 LEU A O 1
ATOM 1558 N N . LEU A 1 189 ? -4.815 10.200 22.005 1.00 90.44 189 LEU A N 1
ATOM 1559 C CA . LEU A 1 189 ? -5.715 9.904 20.889 1.00 90.44 189 LEU A CA 1
ATOM 1560 C C . LEU A 1 189 ? -6.350 11.177 20.308 1.00 90.44 189 LEU A C 1
ATOM 1562 O O . LEU A 1 189 ? -6.476 11.292 19.089 1.00 90.44 189 LEU A O 1
ATOM 1566 N N . THR A 1 190 ? -6.679 12.163 21.149 1.00 91.12 190 THR A N 1
ATOM 1567 C CA . THR A 1 190 ? -7.178 13.477 20.698 1.00 91.12 190 THR A CA 1
ATOM 1568 C C . THR A 1 190 ? -6.118 14.225 19.888 1.00 91.12 190 THR A C 1
ATOM 1570 O O . THR A 1 190 ? -6.425 14.819 18.848 1.00 91.12 190 THR A O 1
ATOM 1573 N N . GLN A 1 191 ? -4.857 14.163 20.327 1.00 89.69 191 GLN A N 1
ATOM 1574 C CA . GLN A 1 191 ? -3.728 14.711 19.587 1.00 89.69 191 GLN A CA 1
ATOM 1575 C C . GLN A 1 191 ? -3.514 13.948 18.278 1.00 89.69 191 GLN A C 1
ATOM 1577 O O . GLN A 1 191 ? -3.422 14.566 17.224 1.00 89.69 191 GLN A O 1
ATOM 1582 N N . GLY A 1 192 ? -3.521 12.615 18.309 1.00 91.69 192 GLY A N 1
ATOM 1583 C CA . GLY A 1 192 ? -3.425 11.786 17.109 1.00 91.69 192 GLY A CA 1
ATOM 1584 C C . GLY A 1 192 ? -4.502 12.108 16.072 1.00 91.69 192 GLY A C 1
ATOM 1585 O O . GLY A 1 192 ? -4.212 12.182 14.878 1.00 91.69 192 GLY A O 1
ATOM 1586 N N . PHE A 1 193 ? -5.731 12.371 16.516 1.00 94.44 193 PHE A N 1
ATOM 1587 C CA . PHE A 1 193 ? -6.812 12.815 15.641 1.00 94.44 193 PHE A CA 1
ATOM 1588 C C . PHE A 1 193 ? -6.545 14.207 15.047 1.00 94.44 193 PHE A C 1
ATOM 1590 O O . PHE A 1 193 ? -6.667 14.407 13.837 1.00 94.44 193 PHE A O 1
ATOM 1597 N N . THR A 1 194 ? -6.166 15.174 15.884 1.00 92.00 194 THR A N 1
ATOM 1598 C CA . THR A 1 194 ? -6.025 16.579 15.470 1.00 92.00 194 THR A CA 1
ATOM 1599 C C . THR A 1 194 ? -4.765 16.817 14.637 1.00 92.00 194 THR A C 1
ATOM 1601 O O . THR A 1 194 ? -4.837 17.415 13.564 1.00 92.00 194 THR A O 1
ATOM 1604 N N . ASP A 1 195 ? -3.622 16.318 15.099 1.00 90.81 195 ASP A N 1
ATOM 1605 C CA . ASP A 1 195 ? -2.310 16.566 14.498 1.00 90.81 195 ASP A CA 1
ATOM 1606 C C . ASP A 1 195 ? -1.939 15.525 13.441 1.00 90.81 195 ASP A C 1
ATOM 1608 O O . ASP A 1 195 ? -1.167 15.842 12.532 1.00 90.81 195 ASP A O 1
ATOM 1612 N N . GLY A 1 196 ? -2.466 14.302 13.570 1.00 92.75 196 GLY A N 1
ATOM 1613 C CA . GLY A 1 196 ? -2.216 13.180 12.668 1.00 92.75 196 GLY A CA 1
ATOM 1614 C C . GLY A 1 196 ? -3.300 13.043 11.603 1.00 92.75 196 GLY A C 1
ATOM 1615 O O . GLY A 1 196 ? -3.054 13.337 10.434 1.00 92.75 196 GLY A O 1
ATOM 1616 N N . TYR A 1 197 ? -4.504 12.611 11.989 1.00 96.06 197 TYR A N 1
ATOM 1617 C CA . TYR A 1 197 ? -5.579 12.304 11.037 1.00 96.06 197 TYR A CA 1
ATOM 1618 C C . TYR A 1 197 ? -5.997 13.514 10.193 1.00 96.06 197 TYR A C 1
ATOM 1620 O O . TYR A 1 197 ? -5.972 13.425 8.965 1.00 96.06 197 TYR A O 1
ATOM 1628 N N . LEU A 1 198 ? -6.343 14.652 10.813 1.00 95.25 198 LEU A N 1
ATOM 1629 C CA . LEU A 1 198 ? -6.790 15.836 10.060 1.00 95.25 198 LEU A CA 1
ATOM 1630 C C . LEU A 1 198 ? -5.692 16.368 9.132 1.00 95.25 198 LEU A C 1
ATOM 1632 O O . LEU A 1 198 ? -5.980 16.795 8.013 1.00 95.25 198 LEU A O 1
ATOM 1636 N N . HIS A 1 199 ? -4.432 16.304 9.573 1.00 94.00 199 HIS A N 1
ATOM 1637 C CA . HIS A 1 199 ? -3.299 16.673 8.735 1.00 94.00 199 HIS A CA 1
ATOM 1638 C C . HIS A 1 199 ? -3.196 15.771 7.504 1.00 94.00 199 HIS A C 1
ATOM 1640 O O . HIS A 1 199 ? -3.131 16.278 6.384 1.00 94.00 199 HIS A O 1
ATOM 1646 N N . TRP A 1 200 ? -3.218 14.451 7.697 1.00 95.56 200 TRP A N 1
ATOM 1647 C CA . TRP A 1 200 ? -3.128 13.489 6.603 1.00 95.56 200 TRP A CA 1
ATOM 1648 C C . TRP A 1 200 ? -4.316 13.565 5.654 1.00 95.56 200 TRP A C 1
ATOM 1650 O O . TRP A 1 200 ? -4.127 13.527 4.441 1.00 95.56 200 TRP A O 1
ATOM 1660 N N . GLU A 1 201 ? -5.529 13.741 6.167 1.00 95.62 201 GLU A N 1
ATOM 1661 C CA . GLU A 1 201 ? -6.707 13.922 5.326 1.00 95.62 201 GLU A CA 1
ATOM 1662 C C . GLU A 1 201 ? -6.570 15.172 4.446 1.00 95.62 201 GLU A C 1
ATOM 1664 O O . GLU A 1 201 ? -6.766 15.097 3.231 1.00 95.62 201 GLU A O 1
ATOM 1669 N N . GLN A 1 202 ? -6.166 16.308 5.024 1.00 94.19 202 GLN A N 1
ATOM 1670 C CA . GLN A 1 202 ? -5.903 17.530 4.263 1.00 94.19 202 GLN A CA 1
ATOM 1671 C C . GLN A 1 202 ? -4.792 17.310 3.227 1.00 94.19 202 GLN A C 1
ATOM 1673 O O . GLN A 1 202 ? -4.894 17.775 2.090 1.00 94.19 202 GLN A O 1
ATOM 1678 N N . GLN A 1 203 ? -3.741 16.584 3.598 1.00 93.81 203 GLN A N 1
ATOM 1679 C CA . GLN A 1 203 ? -2.604 16.301 2.735 1.00 93.81 203 GLN A CA 1
ATOM 1680 C C . GLN A 1 203 ? -3.004 15.455 1.517 1.00 93.81 203 GLN A C 1
ATOM 1682 O O . GLN A 1 203 ? -2.683 15.803 0.377 1.00 93.81 203 GLN A O 1
ATOM 1687 N N . LEU A 1 204 ? -3.759 14.380 1.744 1.00 95.38 204 LEU A N 1
ATOM 1688 C CA . LEU A 1 204 ? -4.201 13.450 0.708 1.00 95.38 204 LEU A CA 1
ATOM 1689 C C . LEU A 1 204 ? -5.294 14.054 -0.190 1.00 95.38 204 LEU A C 1
ATOM 1691 O O . LEU A 1 204 ? -5.264 13.872 -1.409 1.00 95.38 204 LEU A O 1
ATOM 1695 N N . ASN A 1 205 ? -6.240 14.804 0.382 1.00 94.12 205 ASN A N 1
ATOM 1696 C CA . ASN A 1 205 ? -7.350 15.391 -0.371 1.00 94.12 205 ASN A CA 1
ATOM 1697 C C . ASN A 1 205 ? -7.000 16.732 -1.011 1.00 94.12 205 ASN A C 1
ATOM 1699 O O . ASN A 1 205 ? -7.112 16.872 -2.227 1.00 94.12 205 ASN A O 1
ATOM 1703 N N . ALA A 1 206 ? -6.579 17.717 -0.218 1.00 91.25 206 ALA A N 1
ATOM 1704 C CA . ALA A 1 206 ? -6.422 19.085 -0.704 1.00 91.25 206 ALA A CA 1
ATOM 1705 C C . ALA A 1 206 ? -5.131 19.282 -1.509 1.00 91.25 206 ALA A C 1
ATOM 1707 O O . ALA A 1 206 ? -5.132 20.048 -2.470 1.00 91.25 206 ALA A O 1
ATOM 1708 N N . ARG A 1 207 ? -4.034 18.604 -1.138 1.00 91.12 207 ARG A N 1
ATOM 1709 C CA . ARG A 1 207 ? -2.747 18.756 -1.839 1.00 91.12 207 ARG A CA 1
ATOM 1710 C C . ARG A 1 207 ? -2.541 17.708 -2.924 1.00 91.12 207 ARG A C 1
ATOM 1712 O O . ARG A 1 207 ? -2.300 18.074 -4.068 1.00 91.12 207 ARG A O 1
ATOM 1719 N N . MET A 1 208 ? -2.677 16.424 -2.586 1.00 92.50 208 MET A N 1
ATOM 1720 C CA . MET A 1 208 ? -2.457 15.339 -3.552 1.00 92.50 208 MET A CA 1
ATOM 1721 C C . MET A 1 208 ? -3.643 15.105 -4.498 1.00 92.50 208 MET A C 1
ATOM 1723 O O . MET A 1 208 ? -3.448 14.585 -5.594 1.00 92.50 208 MET A O 1
ATOM 1727 N N . GLY A 1 209 ? -4.865 15.493 -4.114 1.00 91.44 209 GLY A N 1
ATOM 1728 C CA . GLY A 1 209 ? -6.054 15.322 -4.954 1.00 91.44 209 GLY A CA 1
ATOM 1729 C C . GLY A 1 209 ? -6.533 13.872 -5.082 1.00 91.44 209 GLY A C 1
ATOM 1730 O O . GLY A 1 209 ? -7.150 13.531 -6.087 1.00 91.44 209 GLY A O 1
ATOM 1731 N N . LEU A 1 210 ? -6.252 13.015 -4.093 1.00 91.94 210 LEU A N 1
ATOM 1732 C CA . LEU A 1 210 ? -6.532 11.571 -4.150 1.00 91.94 210 LEU A CA 1
ATOM 1733 C C . LEU A 1 210 ? -7.968 11.181 -3.762 1.00 91.94 210 LEU A C 1
ATOM 1735 O O . LEU A 1 210 ? -8.299 9.996 -3.820 1.00 91.94 210 LEU A O 1
ATOM 1739 N N . GLN A 1 211 ? -8.807 12.148 -3.372 1.00 92.06 211 GLN A N 1
ATOM 1740 C CA . GLN A 1 211 ? -10.227 11.947 -3.034 1.00 92.06 211 GLN A CA 1
ATOM 1741 C C . GLN A 1 211 ? -10.439 10.751 -2.094 1.00 92.06 211 GLN A C 1
ATOM 1743 O O . GLN A 1 211 ? -11.139 9.786 -2.406 1.00 92.06 211 GLN A O 1
ATOM 1748 N N . VAL A 1 212 ? -9.741 10.789 -0.968 1.00 95.25 212 VAL A N 1
ATOM 1749 C CA . VAL A 1 212 ? -9.694 9.718 0.011 1.00 95.25 212 VAL A CA 1
ATOM 1750 C C . VAL A 1 212 ? -10.882 9.796 0.963 1.00 95.25 212 VAL A C 1
ATOM 1752 O O . VAL A 1 212 ? -11.283 10.882 1.390 1.00 95.25 212 VAL A O 1
ATOM 1755 N N . THR A 1 213 ? -11.411 8.634 1.328 1.00 96.06 213 THR A N 1
ATOM 1756 C CA . THR A 1 213 ? -12.434 8.467 2.364 1.00 96.06 213 THR A CA 1
ATOM 1757 C C . THR A 1 213 ? -11.832 7.731 3.559 1.00 96.06 213 THR A C 1
ATOM 1759 O O . THR A 1 213 ? -11.147 6.723 3.343 1.00 96.06 213 THR A O 1
ATOM 1762 N N . PRO A 1 214 ? -12.063 8.189 4.802 1.00 96.75 214 PRO A N 1
ATOM 1763 C CA . PRO A 1 214 ? -11.552 7.506 5.986 1.00 96.75 214 PRO A CA 1
ATOM 1764 C C . PRO A 1 214 ? -12.140 6.098 6.105 1.00 96.75 214 PRO A C 1
ATOM 1766 O O . PRO A 1 214 ? -13.279 5.857 5.710 1.00 96.75 214 PRO A O 1
ATOM 1769 N N . MET A 1 215 ? -11.348 5.172 6.638 1.00 97.94 215 MET A N 1
ATOM 1770 C CA . MET A 1 215 ? -11.807 3.838 7.021 1.00 97.94 215 MET A CA 1
ATOM 1771 C C . MET A 1 215 ? -12.253 3.853 8.481 1.00 97.94 215 MET A C 1
ATOM 1773 O O . MET A 1 215 ? -11.536 4.377 9.336 1.00 97.94 215 MET A O 1
ATOM 1777 N N . GLY A 1 216 ? -13.411 3.258 8.769 1.00 97.00 216 GLY A N 1
ATOM 1778 C CA . GLY A 1 216 ? -13.832 2.985 10.142 1.00 97.00 216 GLY A CA 1
ATOM 1779 C C . GLY A 1 216 ? -13.015 1.857 10.779 1.00 97.00 216 GLY A C 1
ATOM 1780 O O . GLY A 1 216 ? -12.198 1.198 10.130 1.00 97.00 216 GLY A O 1
ATOM 1781 N N . THR A 1 217 ? -13.242 1.601 12.065 1.00 96.12 217 THR A N 1
ATOM 1782 C CA . THR A 1 217 ? -12.574 0.509 12.793 1.00 96.12 217 THR A CA 1
ATOM 1783 C C . THR A 1 217 ? -12.920 -0.863 12.199 1.00 96.12 217 THR A C 1
ATOM 1785 O O . THR A 1 217 ? -12.046 -1.716 12.056 1.00 96.12 217 THR A O 1
ATOM 1788 N N . GLU A 1 218 ? -14.169 -1.052 11.780 1.00 95.50 218 GLU A N 1
ATOM 1789 C CA . GLU A 1 218 ? -14.668 -2.243 11.091 1.00 95.50 218 GLU A CA 1
ATOM 1790 C C . GLU A 1 218 ? -13.998 -2.428 9.730 1.00 95.50 218 GLU A C 1
ATOM 1792 O O . GLU A 1 218 ? -13.509 -3.513 9.431 1.00 95.50 218 GLU A O 1
ATOM 1797 N N . ASP A 1 219 ? -13.887 -1.362 8.931 1.00 95.81 219 ASP A N 1
ATOM 1798 C CA . ASP A 1 219 ? -13.215 -1.417 7.629 1.00 95.81 219 ASP A CA 1
ATOM 1799 C C . ASP A 1 219 ? -11.740 -1.814 7.762 1.00 95.81 219 ASP A C 1
ATOM 1801 O O . ASP A 1 219 ? -11.204 -2.531 6.913 1.00 95.81 219 ASP A O 1
ATOM 1805 N N . LEU A 1 220 ? -11.065 -1.314 8.805 1.00 96.94 220 LEU A N 1
ATOM 1806 C CA . LEU A 1 220 ? -9.685 -1.672 9.119 1.00 96.94 220 LEU A CA 1
ATOM 1807 C C . LEU A 1 220 ? -9.578 -3.150 9.494 1.00 96.94 220 LEU A C 1
ATOM 1809 O O . LEU A 1 220 ? -8.746 -3.869 8.939 1.00 96.94 220 LEU A O 1
ATOM 1813 N N . TRP A 1 221 ? -10.443 -3.622 10.391 1.00 95.56 221 TRP A N 1
ATOM 1814 C CA . TRP A 1 221 ? -10.452 -5.022 10.798 1.00 95.56 221 TRP A CA 1
ATOM 1815 C C . TRP A 1 221 ? -10.750 -5.965 9.633 1.00 95.56 221 TRP A C 1
ATOM 1817 O O . TRP A 1 221 ? -9.996 -6.912 9.411 1.00 95.56 221 TRP A O 1
ATOM 1827 N N . GLN A 1 222 ? -11.765 -5.656 8.829 1.00 94.44 222 GLN A N 1
ATOM 1828 C CA . GLN A 1 222 ? -12.106 -6.404 7.624 1.00 94.44 222 GLN A CA 1
ATOM 1829 C C . GLN A 1 222 ? -10.925 -6.452 6.646 1.00 94.44 222 GLN A C 1
ATOM 1831 O O . GLN A 1 222 ? -10.585 -7.512 6.112 1.00 94.44 222 GLN A O 1
ATOM 1836 N N . TYR A 1 223 ? -10.256 -5.314 6.429 1.00 94.75 223 TYR A N 1
ATOM 1837 C CA . TYR A 1 223 ? -9.063 -5.253 5.589 1.00 94.75 223 TYR A CA 1
ATOM 1838 C C . TYR A 1 223 ? -7.944 -6.159 6.120 1.00 94.75 223 TYR A C 1
ATOM 1840 O O . TYR A 1 223 ? -7.339 -6.889 5.328 1.00 94.75 223 TYR A O 1
ATOM 1848 N N . LEU A 1 224 ? -7.668 -6.113 7.430 1.00 92.94 224 LEU A N 1
ATOM 1849 C CA . LEU A 1 224 ? -6.627 -6.909 8.084 1.00 92.94 224 LEU A CA 1
ATOM 1850 C C . LEU A 1 224 ? -6.956 -8.403 7.991 1.00 92.94 224 LEU A C 1
ATOM 1852 O O . LEU A 1 224 ? -6.105 -9.198 7.594 1.00 92.94 224 LEU A O 1
ATOM 1856 N N . TRP A 1 225 ? -8.204 -8.772 8.288 1.00 92.12 225 TRP A N 1
ATOM 1857 C CA . TRP A 1 225 ? -8.704 -10.141 8.214 1.00 92.12 225 TRP A CA 1
ATOM 1858 C C . TRP A 1 225 ? -8.520 -10.731 6.813 1.00 92.12 225 TRP A C 1
ATOM 1860 O O . TRP A 1 225 ? -7.930 -11.803 6.673 1.00 92.12 225 TRP A O 1
ATOM 1870 N N . ALA A 1 226 ? -8.907 -9.992 5.768 1.00 90.69 226 ALA A N 1
ATOM 1871 C CA . ALA A 1 226 ? -8.803 -10.420 4.371 1.00 90.69 226 ALA A CA 1
ATOM 1872 C C . ALA A 1 226 ? -7.356 -10.610 3.860 1.00 90.69 226 ALA A C 1
ATOM 1874 O O . ALA A 1 226 ? -7.141 -11.177 2.777 1.00 90.69 226 ALA A O 1
ATOM 1875 N N . GLN A 1 227 ? -6.340 -10.139 4.596 1.00 89.69 227 GLN A N 1
ATOM 1876 C CA . GLN A 1 227 ? -4.940 -10.420 4.259 1.00 89.69 227 GLN A CA 1
ATOM 1877 C C . GLN A 1 227 ? -4.590 -11.891 4.510 1.00 89.69 227 GLN A C 1
ATOM 1879 O O . GLN A 1 227 ? -3.908 -12.500 3.686 1.00 89.69 227 GLN A O 1
ATOM 1884 N N . PHE A 1 228 ? -5.104 -12.473 5.595 1.00 88.50 228 PHE A N 1
ATOM 1885 C CA . PHE A 1 228 ? -4.714 -13.807 6.066 1.00 88.50 228 PHE A CA 1
ATOM 1886 C C . PHE A 1 228 ? -5.816 -14.855 5.886 1.00 88.50 228 PHE A C 1
ATOM 1888 O O . PHE A 1 228 ? -5.518 -16.031 5.700 1.00 88.50 228 PHE A O 1
ATOM 1895 N N . ASN A 1 229 ? -7.079 -14.430 5.883 1.00 89.69 229 ASN A N 1
ATOM 1896 C CA . ASN A 1 229 ? -8.255 -15.294 5.945 1.00 89.69 229 ASN A CA 1
ATOM 1897 C C . ASN A 1 229 ? -9.142 -15.128 4.690 1.00 89.69 229 ASN A C 1
ATOM 1899 O O . ASN A 1 229 ? -9.031 -14.141 3.958 1.00 89.69 229 ASN A O 1
ATOM 1903 N N . THR A 1 230 ? -9.989 -16.122 4.407 1.00 86.00 230 THR A N 1
ATOM 1904 C CA . THR A 1 230 ? -10.902 -16.179 3.244 1.00 86.00 230 THR A CA 1
ATOM 1905 C C . THR A 1 230 ? -12.386 -16.068 3.612 1.00 86.00 230 THR A C 1
ATOM 1907 O O . THR A 1 230 ? -13.222 -15.781 2.752 1.00 86.00 230 THR A O 1
ATOM 1910 N N . THR A 1 231 ? -12.704 -16.286 4.884 1.00 84.88 231 THR A N 1
ATOM 1911 C CA . THR A 1 231 ? -14.031 -16.172 5.491 1.00 84.88 231 THR A CA 1
ATOM 1912 C C . THR A 1 231 ? -14.395 -14.722 5.796 1.00 84.88 231 THR A C 1
ATOM 1914 O O . THR A 1 231 ? -13.553 -13.823 5.759 1.00 84.88 231 THR A O 1
ATOM 1917 N N . THR A 1 232 ? -15.668 -14.495 6.114 1.00 85.19 232 THR A N 1
ATOM 1918 C CA . THR A 1 232 ? -16.151 -13.221 6.656 1.00 85.19 232 THR A CA 1
ATOM 1919 C C . THR A 1 232 ? -15.468 -12.907 7.981 1.00 85.19 232 THR A C 1
ATOM 1921 O O . THR A 1 232 ? -15.232 -13.810 8.788 1.00 85.19 232 THR A O 1
ATOM 1924 N N . ASP A 1 233 ? -15.160 -11.637 8.209 1.00 88.19 233 ASP A N 1
ATOM 1925 C CA . ASP A 1 233 ? -14.497 -11.193 9.424 1.00 88.19 233 ASP A CA 1
ATOM 1926 C C . ASP A 1 233 ? -15.384 -11.413 10.665 1.00 88.19 233 ASP A C 1
ATOM 1928 O O . ASP A 1 233 ? -16.586 -11.138 10.638 1.00 88.19 233 ASP A O 1
ATOM 1932 N N . PRO A 1 234 ? -14.828 -11.956 11.764 1.00 89.31 234 PRO A N 1
ATOM 1933 C CA . PRO A 1 234 ? -15.527 -12.017 13.040 1.00 89.31 234 PRO A CA 1
ATOM 1934 C C . PRO A 1 234 ? -15.605 -10.616 13.670 1.00 89.31 234 PRO A C 1
ATOM 1936 O O . PRO A 1 234 ? -14.849 -9.730 13.268 1.00 89.31 234 PRO A O 1
ATOM 1939 N N . PRO A 1 235 ? -16.426 -10.419 14.720 1.00 90.56 235 PRO A N 1
ATOM 1940 C CA . PRO A 1 235 ? -16.393 -9.194 15.513 1.00 90.56 235 PRO A CA 1
ATOM 1941 C C . PRO A 1 235 ? -14.973 -8.849 15.973 1.00 90.56 235 PRO A C 1
ATOM 1943 O O . PRO A 1 235 ? -14.179 -9.744 16.284 1.00 90.56 235 PRO A O 1
ATOM 1946 N N . ILE A 1 236 ? -14.663 -7.552 16.022 1.00 91.88 236 ILE A N 1
ATOM 1947 C CA . ILE A 1 236 ? -13.354 -7.056 16.458 1.00 91.88 236 ILE A CA 1
ATOM 1948 C C . ILE A 1 236 ? -13.093 -7.566 17.884 1.00 91.88 236 ILE A C 1
ATOM 1950 O O . ILE A 1 236 ? -13.907 -7.292 18.760 1.00 91.88 236 ILE A O 1
ATOM 1954 N N . PRO A 1 237 ? -11.984 -8.275 18.158 1.00 89.44 237 PRO A N 1
ATOM 1955 C CA . PRO A 1 237 ? -11.745 -8.853 19.481 1.00 89.44 237 PRO A CA 1
ATOM 1956 C C . PRO A 1 237 ? -11.706 -7.817 20.603 1.00 89.44 237 PRO A C 1
ATOM 1958 O O . PRO A 1 237 ? -12.343 -7.998 21.637 1.00 89.44 237 PRO A O 1
ATOM 1961 N N . GLN A 1 238 ? -10.980 -6.723 20.371 1.00 88.38 238 GLN A N 1
ATOM 1962 C CA . GLN A 1 238 ? -10.808 -5.630 21.319 1.00 88.38 238 GLN A CA 1
ATOM 1963 C C . GLN A 1 238 ? -10.483 -4.324 20.588 1.00 88.38 238 GLN A C 1
ATOM 1965 O O . GLN A 1 238 ? -9.726 -4.330 19.608 1.00 88.38 238 GLN A O 1
ATOM 1970 N N . TYR A 1 239 ? -11.031 -3.208 21.064 1.00 91.12 239 TYR A N 1
ATOM 1971 C CA . TYR A 1 239 ? -10.681 -1.874 20.581 1.00 91.12 239 TYR A CA 1
ATOM 1972 C C . TYR A 1 239 ? -10.920 -0.791 21.641 1.00 91.12 239 TYR A C 1
ATOM 1974 O O . TYR A 1 239 ? -11.735 -0.942 22.552 1.00 91.12 239 TYR A O 1
ATOM 1982 N N . LEU A 1 240 ? -10.199 0.320 21.495 1.00 91.38 240 LEU A N 1
ATOM 1983 C CA . LEU A 1 240 ? -10.395 1.537 22.281 1.00 91.38 240 LEU A CA 1
ATOM 1984 C C . LEU A 1 240 ? -11.364 2.467 21.562 1.00 91.38 240 LEU A C 1
ATOM 1986 O O . LEU A 1 240 ? -11.199 2.712 20.370 1.00 91.38 240 LEU A O 1
ATOM 1990 N N . GLU A 1 241 ? -12.331 3.031 22.273 1.00 93.38 241 GLU A N 1
ATOM 1991 C CA . GLU A 1 241 ? -13.280 3.998 21.729 1.00 93.38 241 GLU A CA 1
ATOM 1992 C C . GLU A 1 241 ? -13.160 5.340 22.443 1.00 93.38 241 GLU A C 1
ATOM 1994 O O . GLU A 1 241 ? -13.353 5.435 23.655 1.00 93.38 241 GLU A O 1
ATOM 1999 N N . LEU A 1 242 ? -12.848 6.378 21.667 1.00 93.56 242 LEU A N 1
ATOM 2000 C CA . LEU A 1 242 ? -12.842 7.765 22.104 1.00 93.56 242 LEU A CA 1
ATOM 2001 C C . LEU A 1 242 ? -14.028 8.489 21.464 1.00 93.56 242 LEU A C 1
ATOM 2003 O O . LEU A 1 242 ? -14.089 8.583 20.237 1.00 93.56 242 LEU A O 1
ATOM 2007 N N . SER A 1 243 ? -14.942 9.014 22.279 1.00 93.12 243 SER A N 1
ATOM 2008 C CA . SER A 1 243 ? -16.125 9.744 21.808 1.00 93.12 243 SER A CA 1
ATOM 2009 C C . SER A 1 243 ? -16.282 11.094 22.503 1.00 93.12 243 SER A C 1
ATOM 2011 O O . SER A 1 243 ? -16.095 11.175 23.715 1.00 93.12 243 SER A O 1
ATOM 2013 N N . ASP A 1 244 ? -16.643 12.136 21.747 1.00 91.56 244 ASP A N 1
ATOM 2014 C CA . ASP A 1 244 ? -16.979 13.477 22.255 1.00 91.56 244 ASP A CA 1
ATOM 2015 C C . ASP A 1 244 ? -18.484 13.807 22.191 1.00 91.56 244 ASP A C 1
ATOM 2017 O O . ASP A 1 244 ? -18.871 14.970 22.298 1.00 91.56 244 ASP A O 1
ATOM 2021 N N . ALA A 1 245 ? -19.351 12.794 22.056 1.00 82.62 245 ALA A N 1
ATOM 2022 C CA . ALA A 1 245 ? -20.800 12.981 21.906 1.00 82.62 245 ALA A CA 1
ATOM 2023 C C . ALA A 1 245 ? -21.454 13.754 23.072 1.00 82.62 245 ALA A C 1
ATOM 2025 O O . ALA A 1 245 ? -22.412 14.493 22.856 1.00 82.62 245 ALA A O 1
ATOM 2026 N N . ASP A 1 246 ? -20.905 13.629 24.285 1.00 77.38 246 ASP A N 1
ATOM 2027 C CA . ASP A 1 246 ? -21.383 14.316 25.493 1.00 77.38 246 ASP A CA 1
ATOM 2028 C C . ASP A 1 246 ? -20.666 15.662 25.754 1.00 77.38 246 ASP A C 1
ATOM 2030 O O . ASP A 1 246 ? -20.755 16.210 26.853 1.00 77.38 246 ASP A O 1
ATOM 2034 N N . GLY A 1 247 ? -19.912 16.186 24.782 1.00 74.56 247 GLY A N 1
ATOM 2035 C CA . GLY A 1 247 ? -19.122 17.419 24.889 1.00 74.56 247 GLY A CA 1
ATOM 2036 C C . GLY A 1 247 ? -17.683 17.201 25.367 1.00 74.56 247 GLY A C 1
ATOM 2037 O O . GLY A 1 247 ? -16.764 17.792 24.802 1.00 74.56 247 GLY A O 1
ATOM 2038 N N . ASP A 1 248 ? -17.474 16.309 26.338 1.00 81.44 248 ASP A N 1
ATOM 2039 C CA . ASP A 1 248 ? -16.140 15.901 26.795 1.00 81.44 248 ASP A CA 1
ATOM 2040 C C . ASP A 1 248 ? -15.708 14.577 26.155 1.00 81.44 248 ASP A C 1
ATOM 2042 O O . ASP A 1 248 ? -16.483 13.621 26.081 1.00 81.44 248 ASP A O 1
ATOM 2046 N N . ALA A 1 249 ? -14.441 14.500 25.737 1.00 84.62 249 ALA A N 1
ATOM 2047 C CA . ALA A 1 249 ? -13.869 13.294 25.151 1.00 84.62 249 ALA A CA 1
ATOM 2048 C C . ALA A 1 249 ? -13.722 12.186 26.211 1.00 84.62 249 ALA A C 1
ATOM 2050 O O . ALA A 1 249 ? -12.900 12.281 27.127 1.00 84.62 249 ALA A O 1
ATOM 2051 N N . LYS A 1 250 ? -14.506 11.115 26.074 1.00 87.69 250 LYS A N 1
ATOM 2052 C CA . LYS A 1 250 ? -14.503 9.952 26.969 1.00 87.69 250 LYS A CA 1
ATOM 2053 C C . LYS A 1 250 ? -13.870 8.752 26.283 1.00 87.69 250 LYS A C 1
ATOM 2055 O O . LYS A 1 250 ? -14.236 8.409 25.161 1.00 87.69 250 LYS A O 1
ATOM 2060 N N . LEU A 1 251 ? -12.939 8.107 26.984 1.00 87.62 251 LEU A N 1
ATOM 2061 C CA . LEU A 1 251 ? -12.316 6.861 26.555 1.00 87.62 251 LEU A CA 1
ATOM 2062 C C . LEU A 1 25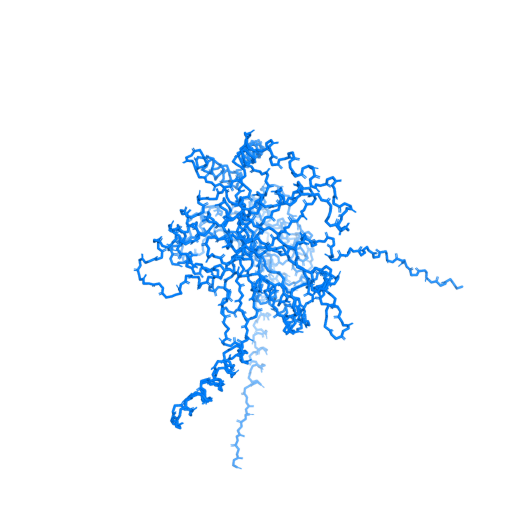1 ? -13.029 5.669 27.193 1.00 87.62 251 LEU A C 1
ATOM 2064 O O . LEU A 1 251 ? -13.206 5.619 28.410 1.00 87.62 251 LEU A O 1
ATOM 2068 N N . SER A 1 252 ? -13.373 4.691 26.369 1.00 87.56 252 SER A N 1
ATOM 2069 C CA . SER A 1 252 ? -13.916 3.403 26.783 1.00 87.56 252 SER A CA 1
ATOM 2070 C C . SER A 1 252 ? -13.157 2.267 26.102 1.00 87.56 252 SER A C 1
ATOM 2072 O O . SER A 1 252 ? -12.585 2.439 25.026 1.00 87.56 252 SER A O 1
ATOM 2074 N N . GLU A 1 253 ? -13.115 1.114 26.758 1.00 84.56 253 GLU A N 1
ATOM 2075 C CA . GLU A 1 253 ? -12.509 -0.107 26.233 1.00 84.56 253 GLU A CA 1
ATOM 2076 C C . GLU A 1 253 ? -13.617 -1.134 26.012 1.00 84.56 253 GLU A C 1
ATOM 2078 O O . GLU A 1 253 ? -14.429 -1.378 26.908 1.00 84.56 253 GLU A O 1
ATOM 2083 N N . LEU A 1 254 ? -13.661 -1.719 24.815 1.00 84.69 254 LEU A N 1
ATOM 2084 C CA . LEU A 1 254 ? -14.612 -2.767 24.471 1.00 84.69 254 LEU A CA 1
ATOM 2085 C C . LEU A 1 254 ? -13.848 -4.047 24.139 1.00 84.69 254 LEU A C 1
ATOM 2087 O O . LEU A 1 254 ? -13.004 -4.066 23.243 1.00 84.69 254 LEU A O 1
ATOM 2091 N N . ILE A 1 255 ? -14.165 -5.115 24.873 1.00 86.50 255 ILE A N 1
ATOM 2092 C CA . ILE A 1 255 ? -13.570 -6.447 24.729 1.00 86.50 255 ILE A CA 1
ATOM 2093 C C . ILE A 1 255 ? -14.696 -7.427 24.394 1.00 86.50 255 ILE A C 1
ATOM 2095 O O . ILE A 1 255 ? -15.598 -7.655 25.201 1.00 86.50 255 ILE A O 1
ATOM 2099 N N . HIS A 1 256 ? -14.649 -7.999 23.196 1.00 85.50 256 HIS A N 1
ATOM 2100 C CA . HIS A 1 256 ? -15.607 -8.986 22.697 1.00 85.50 256 HIS A CA 1
ATOM 2101 C C . HIS A 1 256 ? -15.055 -10.417 22.739 1.00 85.50 256 HIS A C 1
ATOM 2103 O O . HIS A 1 256 ? -15.822 -11.363 22.909 1.00 85.50 256 HIS A O 1
ATOM 2109 N N . ASP A 1 257 ? -13.738 -10.585 22.605 1.00 83.25 257 ASP A N 1
ATOM 2110 C CA . ASP A 1 257 ? -13.042 -11.873 22.683 1.00 83.25 257 ASP A CA 1
ATOM 2111 C C . ASP A 1 257 ? -11.828 -11.709 23.621 1.00 83.25 257 ASP A C 1
ATOM 2113 O O . ASP A 1 257 ? -11.106 -10.719 23.501 1.00 83.25 257 ASP A O 1
ATOM 2117 N N . PRO A 1 258 ? -11.579 -12.636 24.566 1.00 81.44 258 PRO A N 1
ATOM 2118 C CA . PRO A 1 258 ? -10.387 -12.596 25.419 1.00 81.44 258 PRO A CA 1
ATOM 2119 C C . PRO A 1 258 ? -9.067 -12.770 24.651 1.00 81.44 258 PRO A C 1
ATOM 2121 O O . PRO A 1 258 ? -7.995 -12.573 25.224 1.00 81.44 258 PRO A O 1
ATOM 2124 N N . LEU A 1 259 ? -9.110 -13.204 23.388 1.00 84.38 259 LEU A N 1
ATOM 2125 C CA . LEU A 1 259 ? -7.928 -13.316 22.544 1.00 84.38 259 LEU A CA 1
ATOM 2126 C C . LEU A 1 259 ? -7.530 -11.970 21.947 1.00 84.38 259 LEU A C 1
ATOM 2128 O O . LEU A 1 259 ? -8.339 -11.263 21.352 1.00 84.38 259 LEU A O 1
ATOM 2132 N N . HIS A 1 260 ? -6.228 -11.693 21.987 1.00 85.81 260 HIS A N 1
ATOM 2133 C CA . HIS A 1 260 ? -5.651 -10.540 21.316 1.00 85.81 260 HIS A CA 1
ATOM 2134 C C . HIS A 1 260 ? -5.929 -10.565 19.800 1.00 85.81 260 HIS A C 1
ATOM 2136 O O . HIS A 1 260 ? -5.950 -11.630 19.170 1.00 85.81 260 HIS A O 1
ATOM 2142 N N . ALA A 1 261 ? -6.084 -9.385 19.192 1.00 87.44 261 ALA A N 1
ATOM 2143 C CA . ALA A 1 261 ? -6.427 -9.238 17.777 1.00 87.44 261 ALA A CA 1
ATOM 2144 C C . ALA A 1 261 ? -5.462 -9.989 16.841 1.00 87.44 261 ALA A C 1
ATOM 2146 O O . ALA A 1 261 ? -5.906 -10.666 15.914 1.00 87.44 261 ALA A O 1
ATOM 2147 N N . THR A 1 262 ? -4.153 -9.942 17.111 1.00 88.19 262 THR A N 1
ATOM 2148 C CA . THR A 1 262 ? -3.139 -10.678 16.327 1.00 88.19 262 THR A CA 1
ATOM 2149 C C . THR A 1 262 ? -3.286 -12.189 16.465 1.00 88.19 262 THR A C 1
ATOM 2151 O O . THR A 1 262 ? -3.240 -12.892 15.460 1.00 88.19 262 THR A O 1
ATOM 2154 N N . SER A 1 263 ? -3.536 -12.700 17.673 1.00 86.69 263 SER A N 1
ATOM 2155 C CA . SER A 1 263 ? -3.771 -14.127 17.903 1.00 86.69 263 SER A CA 1
ATOM 2156 C C . SER A 1 263 ? -5.032 -14.596 17.184 1.00 86.69 263 SER A C 1
ATOM 2158 O O . SER A 1 263 ? -5.023 -15.651 16.552 1.00 86.69 263 SER A O 1
ATOM 2160 N N . ARG A 1 264 ? -6.109 -13.799 17.217 1.00 87.69 264 ARG A N 1
ATOM 2161 C CA . ARG A 1 264 ? -7.337 -14.093 16.470 1.00 87.69 264 ARG A CA 1
ATOM 2162 C C . ARG A 1 264 ? -7.085 -14.133 14.963 1.00 87.69 264 ARG A C 1
ATOM 2164 O O . ARG A 1 264 ? -7.605 -15.020 14.293 1.00 87.69 264 ARG A O 1
ATOM 2171 N N . LEU A 1 265 ? -6.273 -13.207 14.457 1.00 87.12 265 LEU A N 1
ATOM 2172 C CA . LEU A 1 265 ? -5.960 -13.061 13.038 1.00 87.12 265 LEU A CA 1
ATOM 2173 C C . LEU A 1 265 ? -5.272 -14.298 12.444 1.00 87.12 265 LEU A C 1
ATOM 2175 O O . LEU A 1 265 ? -5.599 -14.687 11.325 1.00 87.12 265 LEU A O 1
ATOM 2179 N N . ILE A 1 266 ? -4.346 -14.906 13.194 1.00 85.69 266 ILE A N 1
ATOM 2180 C CA . ILE A 1 266 ? -3.471 -15.996 12.720 1.00 85.69 266 ILE A CA 1
ATOM 2181 C C . ILE A 1 266 ? -3.907 -17.400 13.142 1.00 85.69 266 ILE A C 1
ATOM 2183 O O . ILE A 1 266 ? -3.412 -18.389 12.589 1.00 85.69 266 ILE A O 1
ATOM 2187 N N . ARG A 1 267 ? -4.826 -17.508 14.114 1.00 82.00 267 ARG A N 1
ATOM 2188 C CA . ARG A 1 267 ? -5.405 -18.789 14.559 1.00 82.00 267 ARG A CA 1
ATOM 2189 C C . ARG A 1 267 ? -6.061 -19.553 13.404 1.00 82.00 267 ARG A C 1
ATOM 2191 O O . ARG A 1 267 ? -6.122 -20.779 13.453 1.00 82.00 267 ARG A O 1
ATOM 2198 N N . GLY A 1 268 ? -6.470 -18.824 12.367 1.00 69.44 268 GLY A N 1
ATOM 2199 C CA . GLY A 1 268 ? -6.946 -19.338 11.093 1.00 69.44 268 GLY A CA 1
ATOM 2200 C C . GLY A 1 268 ? -8.329 -19.969 11.130 1.00 69.44 268 GLY A C 1
ATOM 2201 O O . GLY A 1 268 ? -9.118 -19.746 12.048 1.00 69.44 268 GLY A O 1
ATOM 2202 N N . GLU A 1 269 ? -8.644 -20.710 10.073 1.00 71.12 269 GLU A N 1
ATOM 2203 C CA . GLU A 1 269 ? -9.994 -21.146 9.720 1.00 71.12 269 GLU A CA 1
ATOM 2204 C C . GLU A 1 269 ? -10.123 -22.661 9.881 1.00 71.12 269 GLU A C 1
ATOM 2206 O O . GLU A 1 269 ? -9.213 -23.410 9.531 1.00 71.12 269 GLU A O 1
ATOM 2211 N N . ASN A 1 270 ? -11.262 -23.137 10.397 1.00 68.62 270 ASN A N 1
ATOM 2212 C CA . ASN A 1 270 ? -11.580 -24.571 10.498 1.00 68.62 270 ASN A CA 1
ATOM 2213 C C . ASN A 1 270 ? -10.488 -25.425 11.184 1.00 68.62 270 ASN A C 1
ATOM 2215 O O . ASN A 1 270 ? -10.287 -26.589 10.844 1.00 68.62 270 ASN A O 1
ATOM 2219 N N . GLY A 1 271 ? -9.762 -24.844 12.146 1.00 66.62 271 GLY A N 1
ATOM 2220 C CA . GLY A 1 271 ? -8.678 -25.516 12.871 1.00 66.62 271 GLY A CA 1
ATOM 2221 C C . GLY A 1 271 ? -7.322 -25.528 12.154 1.00 66.62 271 GLY A C 1
ATOM 2222 O O . GLY A 1 271 ? -6.389 -26.145 12.664 1.00 66.62 271 GLY A O 1
ATOM 2223 N N . GLN A 1 272 ? -7.189 -24.848 11.010 1.00 72.19 272 GLN A N 1
ATOM 2224 C CA . GLN A 1 272 ? -5.924 -24.663 10.297 1.00 72.19 272 GLN A CA 1
ATOM 2225 C C . GLN A 1 272 ? -5.421 -23.226 10.469 1.00 72.19 272 GLN A C 1
ATOM 2227 O O . GLN A 1 272 ? -6.164 -22.295 10.166 1.00 72.19 272 GLN A O 1
ATOM 2232 N N . PRO A 1 273 ? -4.169 -23.014 10.904 1.00 76.50 273 PRO A N 1
ATOM 2233 C CA . PRO A 1 273 ? -3.638 -21.672 11.085 1.00 76.50 273 PRO A CA 1
ATOM 2234 C C . PRO A 1 273 ? -3.458 -20.949 9.743 1.00 76.50 273 PRO A C 1
ATOM 2236 O O . PRO A 1 273 ? -3.030 -21.549 8.754 1.00 76.50 273 PRO A O 1
ATOM 2239 N N . SER A 1 274 ? -3.754 -19.649 9.729 1.00 83.94 274 SER A N 1
ATOM 2240 C CA . SER A 1 274 ? -3.743 -18.793 8.534 1.00 83.94 274 SER A CA 1
ATOM 2241 C C . SER A 1 274 ? -2.500 -17.906 8.419 1.00 83.94 274 SER A C 1
ATOM 2243 O O . SER A 1 274 ? -2.386 -17.123 7.472 1.00 83.94 274 SER A O 1
ATOM 2245 N N . HIS A 1 275 ? -1.549 -18.026 9.354 1.00 83.62 275 HIS A N 1
ATOM 2246 C CA . HIS A 1 275 ? -0.293 -17.284 9.274 1.00 83.62 275 HIS A CA 1
ATOM 2247 C C . HIS A 1 275 ? 0.474 -17.617 7.982 1.00 83.62 275 HIS A C 1
ATOM 2249 O O . HIS A 1 275 ? 0.448 -18.766 7.522 1.00 83.62 275 HIS A O 1
ATOM 2255 N N . PRO A 1 276 ? 1.199 -16.644 7.405 1.00 88.00 276 PRO A N 1
ATOM 2256 C CA . PRO A 1 276 ? 2.005 -16.884 6.219 1.00 88.00 276 PRO A CA 1
ATOM 2257 C C . PRO A 1 276 ? 3.099 -17.918 6.494 1.00 88.00 276 PRO A C 1
ATOM 2259 O O . PRO A 1 276 ? 3.829 -17.825 7.481 1.00 88.00 276 PRO A O 1
ATOM 2262 N N . LYS A 1 277 ? 3.242 -18.891 5.595 1.00 86.06 277 LYS A N 1
ATOM 2263 C CA . LYS A 1 277 ? 4.294 -19.911 5.652 1.00 86.06 277 LYS A CA 1
ATOM 2264 C C . LYS A 1 277 ? 5.384 -19.547 4.659 1.00 86.06 277 LYS A C 1
ATOM 2266 O O . LYS A 1 277 ? 5.181 -19.657 3.452 1.00 86.06 277 LYS A O 1
ATOM 2271 N N . ALA A 1 278 ? 6.513 -19.069 5.167 1.00 82.94 278 ALA A N 1
ATOM 2272 C CA . ALA A 1 278 ? 7.635 -18.660 4.335 1.00 82.94 278 ALA A CA 1
ATOM 2273 C C . ALA A 1 278 ? 8.492 -19.863 3.911 1.00 82.94 278 ALA A C 1
ATOM 2275 O O . ALA A 1 278 ? 8.913 -20.663 4.747 1.00 82.94 278 ALA A O 1
ATOM 2276 N N . ASP A 1 279 ? 8.786 -19.933 2.618 1.00 83.50 279 ASP A N 1
ATOM 2277 C CA . ASP A 1 279 ? 9.849 -20.733 2.017 1.00 83.50 279 ASP A CA 1
ATOM 2278 C C . ASP A 1 279 ? 10.977 -19.795 1.525 1.00 83.50 279 ASP A C 1
ATOM 2280 O O . ASP A 1 279 ? 10.889 -18.570 1.632 1.00 83.50 279 ASP A O 1
ATOM 2284 N N . ARG A 1 280 ? 12.069 -20.345 0.984 1.00 78.12 280 ARG A N 1
ATOM 2285 C CA . ARG A 1 280 ? 13.118 -19.556 0.326 1.00 78.12 280 ARG A CA 1
ATOM 2286 C C . ARG A 1 280 ? 12.632 -18.862 -0.946 1.00 78.12 280 ARG A C 1
ATOM 2288 O O . ARG A 1 280 ? 13.198 -17.831 -1.295 1.00 78.12 280 ARG A O 1
ATOM 2295 N N . GLN A 1 281 ? 11.665 -19.444 -1.658 1.00 79.94 281 GLN A N 1
ATOM 2296 C CA . GLN A 1 281 ? 11.238 -18.954 -2.977 1.00 79.94 281 GLN A CA 1
ATOM 2297 C C . GLN A 1 281 ? 9.873 -18.260 -2.980 1.00 79.94 281 GLN A C 1
ATOM 2299 O O . GLN A 1 281 ? 9.591 -17.471 -3.878 1.00 79.94 281 GLN A O 1
ATOM 2304 N N . TRP A 1 282 ? 9.018 -18.554 -2.008 1.00 88.06 282 TRP A N 1
ATOM 2305 C CA . TRP A 1 282 ? 7.639 -18.076 -1.974 1.00 88.06 282 TRP A CA 1
ATOM 2306 C C . TRP A 1 282 ? 7.126 -18.000 -0.540 1.00 88.06 282 TRP A C 1
ATOM 2308 O O . TRP A 1 282 ? 7.713 -18.557 0.387 1.00 88.06 282 TRP A O 1
ATOM 2318 N N . VAL A 1 283 ? 5.990 -17.336 -0.361 1.00 90.00 283 VAL A N 1
ATOM 2319 C CA . VAL A 1 283 ? 5.225 -17.356 0.889 1.00 90.00 283 VAL A CA 1
ATOM 2320 C C . VAL A 1 283 ? 3.849 -17.942 0.606 1.00 90.00 283 VAL A C 1
ATOM 2322 O O . VAL A 1 283 ? 3.183 -17.507 -0.325 1.00 90.00 283 VAL A O 1
ATOM 2325 N N . GLN A 1 284 ? 3.408 -18.930 1.379 1.00 90.19 284 GLN A N 1
ATOM 2326 C CA . GLN A 1 284 ? 2.067 -19.488 1.241 1.00 90.19 284 GLN A CA 1
ATOM 2327 C C . GLN A 1 284 ? 1.114 -18.828 2.235 1.00 90.19 284 GLN A C 1
ATOM 2329 O O . GLN A 1 284 ? 1.350 -18.852 3.442 1.00 90.19 284 GLN A O 1
ATOM 2334 N N . VAL A 1 285 ? 0.020 -18.262 1.730 1.00 89.88 285 VAL A N 1
ATOM 2335 C CA . VAL A 1 285 ? -1.044 -17.633 2.526 1.00 89.88 285 VAL A CA 1
ATOM 2336 C C . VAL A 1 285 ? -2.378 -17.814 1.801 1.00 89.88 285 VAL A C 1
ATOM 2338 O O . VAL A 1 285 ? -2.418 -17.795 0.572 1.00 89.88 285 VAL A O 1
ATOM 2341 N N . LYS A 1 286 ? -3.478 -18.050 2.531 1.00 88.06 286 LYS A N 1
ATOM 2342 C CA . LYS A 1 286 ? -4.814 -18.316 1.945 1.00 88.06 286 LYS A CA 1
ATOM 2343 C C . LYS A 1 286 ? -4.822 -19.424 0.874 1.00 88.06 286 LYS A C 1
ATOM 2345 O O . LYS A 1 286 ? -5.517 -19.329 -0.133 1.00 88.06 286 LYS A O 1
ATOM 2350 N N . GLY A 1 287 ? -3.991 -20.454 1.054 1.00 87.75 287 GLY A N 1
ATOM 2351 C CA . GLY A 1 287 ? -3.844 -21.552 0.091 1.00 87.75 287 GLY A CA 1
ATOM 2352 C C . GLY A 1 287 ? -3.169 -21.173 -1.236 1.00 87.75 287 GLY A C 1
ATOM 2353 O O . GLY A 1 287 ? -3.048 -22.033 -2.101 1.00 87.75 287 GLY A O 1
ATOM 2354 N N . LYS A 1 288 ? -2.700 -19.930 -1.398 1.00 90.69 288 LYS A N 1
ATOM 2355 C CA . LYS A 1 288 ? -1.983 -19.442 -2.582 1.00 90.69 288 LYS A CA 1
ATOM 2356 C C . LYS A 1 288 ? -0.492 -19.312 -2.293 1.00 90.69 288 LYS A C 1
ATOM 2358 O O . LYS A 1 288 ? -0.094 -19.025 -1.165 1.00 90.69 288 LYS A O 1
ATOM 2363 N N . PHE A 1 289 ? 0.319 -19.480 -3.328 1.00 92.56 289 PHE A N 1
ATOM 2364 C CA . PHE A 1 289 ? 1.746 -19.187 -3.333 1.00 92.56 289 PHE A CA 1
ATOM 2365 C C . PHE A 1 289 ? 1.964 -17.747 -3.783 1.00 92.56 289 PHE A C 1
ATOM 2367 O O . PHE A 1 289 ? 1.481 -17.337 -4.839 1.00 92.56 289 PHE A O 1
ATOM 2374 N N . VAL A 1 290 ? 2.691 -16.984 -2.977 1.00 92.94 290 VAL A N 1
ATOM 2375 C CA . VAL A 1 290 ? 2.955 -15.566 -3.196 1.00 92.94 290 VAL A CA 1
ATOM 2376 C C . VAL A 1 290 ? 4.423 -15.371 -3.535 1.00 92.94 290 VAL A C 1
ATOM 2378 O O . VAL A 1 290 ? 5.303 -15.703 -2.737 1.00 92.94 290 VAL A O 1
ATOM 2381 N N . GLY A 1 291 ? 4.676 -14.831 -4.726 1.00 91.25 291 GLY A N 1
ATOM 2382 C CA . GLY A 1 291 ? 5.998 -14.391 -5.165 1.00 91.25 291 GLY A CA 1
ATOM 2383 C C . GLY A 1 291 ? 6.169 -12.887 -4.975 1.00 91.25 291 GLY A C 1
ATOM 2384 O O . GLY A 1 291 ? 5.264 -12.118 -5.291 1.00 91.25 291 GLY A O 1
ATOM 2385 N N . ALA A 1 292 ? 7.333 -12.479 -4.476 1.00 89.19 292 ALA A N 1
ATOM 2386 C CA . ALA A 1 292 ? 7.714 -11.084 -4.284 1.00 89.19 292 ALA A CA 1
ATOM 2387 C C . ALA A 1 292 ? 8.561 -10.589 -5.466 1.00 89.19 292 ALA A C 1
ATOM 2389 O O . ALA A 1 292 ? 9.603 -11.168 -5.764 1.00 89.19 292 ALA A O 1
ATOM 2390 N N . VAL A 1 293 ? 8.133 -9.504 -6.111 1.00 86.31 293 VAL A N 1
ATOM 2391 C CA . VAL A 1 293 ? 8.835 -8.848 -7.220 1.00 86.31 293 VAL A CA 1
ATOM 2392 C C . VAL A 1 293 ? 9.169 -7.416 -6.822 1.00 86.31 293 VAL A C 1
ATOM 2394 O O . VAL A 1 293 ? 8.319 -6.674 -6.332 1.00 86.31 293 VAL A O 1
ATOM 2397 N N . VAL A 1 294 ? 10.421 -7.023 -7.036 1.00 84.75 294 VAL A N 1
ATOM 2398 C CA . VAL A 1 294 ? 10.935 -5.686 -6.722 1.00 84.75 294 VAL A CA 1
ATOM 2399 C C . VAL A 1 294 ? 11.441 -5.009 -7.988 1.00 84.75 294 VAL A C 1
ATOM 2401 O O . VAL A 1 294 ? 11.787 -5.671 -8.964 1.00 84.75 294 VAL A O 1
ATOM 2404 N N . LEU A 1 295 ? 11.500 -3.680 -7.972 1.00 79.62 295 LEU A N 1
ATOM 2405 C CA . LEU A 1 295 ? 12.145 -2.928 -9.044 1.00 79.62 295 LEU A CA 1
ATOM 2406 C C . LEU A 1 295 ? 13.663 -3.113 -8.947 1.00 79.62 295 LEU A C 1
ATOM 2408 O O . LEU A 1 295 ? 14.279 -2.665 -7.982 1.00 79.62 295 LEU A O 1
ATOM 2412 N N . GLU A 1 296 ? 14.256 -3.763 -9.947 1.00 76.81 296 GLU A N 1
ATOM 2413 C CA . GLU A 1 296 ? 15.702 -4.014 -10.000 1.00 76.81 296 GLU A CA 1
ATOM 2414 C C . GLU A 1 296 ? 16.506 -2.721 -10.185 1.00 76.81 296 GLU A C 1
ATOM 2416 O O . GLU A 1 296 ? 17.555 -2.522 -9.572 1.00 76.81 296 GLU A O 1
ATOM 2421 N N . SER A 1 297 ? 15.995 -1.808 -11.011 1.00 71.94 297 SER A N 1
ATOM 2422 C CA . SER A 1 297 ? 16.638 -0.532 -11.294 1.00 71.94 297 SER A CA 1
ATOM 2423 C C . SER A 1 297 ? 15.624 0.604 -11.386 1.00 71.94 297 SER A C 1
ATOM 2425 O O . SER A 1 297 ? 14.431 0.409 -11.634 1.00 71.94 297 SER A O 1
ATOM 2427 N N . LYS A 1 298 ? 16.108 1.827 -11.147 1.00 74.19 298 LYS A N 1
ATOM 2428 C CA . LYS A 1 298 ? 15.318 3.039 -11.372 1.00 74.19 298 LYS A CA 1
ATOM 2429 C C . LYS A 1 298 ? 15.041 3.203 -12.875 1.00 74.19 298 LYS A C 1
ATOM 2431 O O . LYS A 1 298 ? 15.931 2.902 -13.671 1.00 74.19 298 LYS A O 1
ATOM 2436 N N . PRO A 1 299 ? 13.875 3.739 -13.271 1.00 77.25 299 PRO A N 1
ATOM 2437 C CA . PRO A 1 299 ? 13.613 4.045 -14.673 1.00 77.25 299 PRO A CA 1
ATOM 2438 C C . PRO A 1 299 ? 14.660 5.032 -15.211 1.00 77.25 299 PRO A C 1
ATOM 2440 O O . PRO A 1 299 ? 15.095 5.941 -14.498 1.00 77.25 299 PRO A O 1
ATOM 2443 N N . ALA A 1 300 ? 15.059 4.858 -16.475 1.00 74.25 300 ALA A N 1
ATOM 2444 C CA . ALA A 1 300 ? 16.069 5.689 -17.144 1.00 74.25 300 ALA A CA 1
ATOM 2445 C C . ALA A 1 300 ? 15.631 7.158 -17.335 1.00 74.25 300 ALA A C 1
ATOM 2447 O O . ALA A 1 300 ? 16.450 8.015 -17.660 1.00 74.25 300 ALA A O 1
ATOM 2448 N N . GLY A 1 301 ? 14.352 7.448 -17.099 1.00 78.25 301 GLY A N 1
ATOM 2449 C CA . GLY A 1 301 ? 13.717 8.749 -17.264 1.00 78.25 301 GLY A CA 1
ATOM 2450 C C . GLY A 1 301 ? 12.342 8.586 -17.903 1.00 78.25 301 GLY A C 1
ATOM 2451 O O . GLY A 1 301 ? 11.995 7.507 -18.384 1.00 78.25 301 GLY A O 1
ATOM 2452 N N . PHE A 1 302 ? 11.557 9.660 -17.910 1.00 86.94 302 PHE A N 1
ATOM 2453 C CA . PHE A 1 302 ? 10.245 9.679 -18.547 1.00 86.94 302 PHE A CA 1
ATOM 2454 C C . PHE A 1 302 ? 10.234 10.717 -19.665 1.00 86.94 302 PHE A C 1
ATOM 2456 O O . PHE A 1 302 ? 10.631 11.860 -19.463 1.00 86.94 302 PHE A O 1
ATOM 2463 N N . THR A 1 303 ? 9.797 10.299 -20.850 1.00 87.44 303 THR A N 1
ATOM 2464 C CA . THR A 1 303 ? 9.648 11.143 -22.041 1.00 87.44 303 THR A CA 1
ATOM 2465 C C . THR A 1 303 ? 8.501 12.141 -21.916 1.00 87.44 303 THR A C 1
ATOM 2467 O O . THR A 1 303 ? 8.624 13.264 -22.394 1.00 87.44 303 THR A O 1
ATOM 2470 N N . THR A 1 304 ? 7.400 11.751 -21.268 1.00 89.81 304 THR A N 1
ATOM 2471 C CA . THR A 1 304 ? 6.221 12.599 -21.047 1.00 89.81 304 THR A CA 1
ATOM 2472 C C . THR A 1 304 ? 5.633 12.406 -19.641 1.00 89.81 304 THR A C 1
ATOM 2474 O O . THR A 1 304 ? 5.837 11.349 -19.029 1.00 89.81 304 THR A O 1
ATOM 2477 N N . PRO A 1 305 ? 4.867 13.388 -19.125 1.00 89.88 305 PRO A N 1
ATOM 2478 C CA . PRO A 1 305 ? 4.086 13.251 -17.892 1.00 89.88 305 PRO A CA 1
ATOM 2479 C C . PRO A 1 305 ? 3.168 12.018 -17.880 1.00 89.88 305 PRO A C 1
ATOM 2481 O O . PRO A 1 305 ? 3.042 11.324 -16.871 1.00 89.88 305 PRO A O 1
ATOM 2484 N N . GLU A 1 306 ? 2.545 11.704 -19.015 1.00 89.62 306 GLU A N 1
ATOM 2485 C CA . GLU A 1 306 ? 1.694 10.526 -19.184 1.00 89.62 306 GLU A CA 1
ATOM 2486 C C . GLU A 1 306 ? 2.507 9.242 -19.021 1.00 89.62 306 GLU A C 1
ATOM 2488 O O . GLU A 1 306 ? 2.102 8.345 -18.282 1.00 89.62 306 GLU A O 1
ATOM 2493 N N . HIS A 1 307 ? 3.678 9.165 -19.661 1.00 88.19 307 HIS A N 1
ATOM 2494 C CA . HIS A 1 307 ? 4.559 8.011 -19.526 1.00 88.19 307 HIS A CA 1
ATOM 2495 C C . HIS A 1 307 ? 4.951 7.786 -18.059 1.00 88.19 307 HIS A C 1
ATOM 2497 O O . HIS A 1 307 ? 4.898 6.653 -17.589 1.00 88.19 307 HIS A O 1
ATOM 2503 N N . GLN A 1 308 ? 5.238 8.851 -17.303 1.00 89.94 308 GLN A N 1
ATOM 2504 C CA . GLN A 1 308 ? 5.540 8.756 -15.872 1.00 89.94 308 GLN A CA 1
ATOM 2505 C C . GLN A 1 308 ? 4.371 8.210 -15.040 1.00 89.94 308 GLN A C 1
ATOM 2507 O O . GLN A 1 308 ? 4.584 7.350 -14.184 1.00 89.94 308 GLN A O 1
ATOM 2512 N N . LEU A 1 309 ? 3.144 8.681 -15.280 1.00 88.19 309 LEU A N 1
ATOM 2513 C CA . LEU A 1 309 ? 1.963 8.218 -14.542 1.00 88.19 309 LEU A CA 1
ATOM 2514 C C . LEU A 1 309 ? 1.613 6.759 -14.851 1.00 88.19 309 LEU A C 1
ATOM 2516 O O . LEU A 1 309 ? 1.223 6.013 -13.952 1.00 88.19 309 LEU A O 1
ATOM 2520 N N . TYR A 1 310 ? 1.750 6.345 -16.111 1.00 87.44 310 TYR A N 1
ATOM 2521 C CA . TYR A 1 310 ? 1.315 5.022 -16.555 1.00 87.44 310 TYR A CA 1
ATOM 2522 C C . TYR A 1 310 ? 2.395 3.942 -16.481 1.00 87.44 310 TYR A C 1
ATOM 2524 O O . TYR A 1 310 ? 2.043 2.767 -16.551 1.00 87.44 310 TYR A O 1
ATOM 2532 N N . TYR A 1 311 ? 3.668 4.304 -16.287 1.00 87.88 311 TYR A N 1
ATOM 2533 C CA . TYR A 1 311 ? 4.815 3.390 -16.350 1.00 87.88 311 TYR A CA 1
ATOM 2534 C C . TYR A 1 311 ? 4.613 2.080 -15.569 1.00 87.88 311 TYR A C 1
ATOM 2536 O O . TYR A 1 311 ? 4.608 0.996 -16.150 1.00 87.88 311 TYR A O 1
ATOM 2544 N N . LEU A 1 312 ? 4.388 2.163 -14.251 1.00 85.69 312 LEU A N 1
ATOM 2545 C CA . LEU A 1 312 ? 4.191 0.962 -13.429 1.00 85.69 312 LEU A CA 1
ATOM 2546 C C . LEU A 1 312 ? 2.837 0.303 -13.691 1.00 85.69 312 LEU A C 1
ATOM 2548 O O . LEU A 1 312 ? 2.730 -0.921 -13.676 1.00 85.69 312 LEU A O 1
ATOM 2552 N N . TRP A 1 313 ? 1.796 1.098 -13.936 1.00 85.06 313 TRP A N 1
ATOM 2553 C CA . TRP A 1 313 ? 0.453 0.570 -14.146 1.00 85.06 313 TRP A CA 1
ATOM 2554 C C . TRP A 1 313 ? 0.367 -0.294 -15.410 1.00 85.06 313 TRP A C 1
ATOM 2556 O O . TRP A 1 313 ? -0.236 -1.360 -15.359 1.00 85.06 313 TRP A O 1
ATOM 2566 N N . GLN A 1 314 ? 1.009 0.107 -16.511 1.00 85.50 314 GLN A N 1
ATOM 2567 C CA . GLN A 1 314 ? 1.033 -0.663 -17.761 1.00 85.50 314 GLN A CA 1
ATOM 2568 C C . GLN A 1 314 ? 1.731 -2.016 -17.603 1.00 85.50 314 GLN A C 1
ATOM 2570 O O . GLN A 1 314 ? 1.290 -3.006 -18.190 1.00 85.50 314 GLN A O 1
ATOM 2575 N N . ALA A 1 315 ? 2.790 -2.074 -16.792 1.00 83.62 315 ALA A N 1
ATOM 2576 C CA . ALA A 1 315 ? 3.457 -3.329 -16.469 1.00 83.62 315 ALA A CA 1
ATOM 2577 C C . ALA A 1 315 ? 2.562 -4.226 -15.597 1.00 83.62 315 ALA A C 1
ATOM 2579 O O . ALA A 1 315 ? 2.392 -5.409 -15.879 1.00 83.62 315 ALA A O 1
ATOM 2580 N N . LEU A 1 316 ? 1.943 -3.658 -14.558 1.00 83.75 316 LEU A N 1
ATOM 2581 C CA . LEU A 1 316 ? 1.137 -4.414 -13.595 1.00 83.75 316 LEU A CA 1
ATOM 2582 C C . LEU A 1 316 ? -0.223 -4.855 -14.138 1.00 83.75 316 LEU A C 1
ATOM 2584 O O . LEU A 1 316 ? -0.724 -5.902 -13.740 1.00 83.75 316 LEU A O 1
ATOM 2588 N N . ALA A 1 317 ? -0.823 -4.092 -15.051 1.00 82.69 317 ALA A N 1
ATOM 2589 C CA . ALA A 1 317 ? -2.139 -4.390 -15.613 1.00 82.69 317 ALA A CA 1
ATOM 2590 C C . ALA A 1 317 ? -2.191 -5.724 -16.375 1.00 82.69 317 ALA A C 1
ATOM 2592 O O . ALA A 1 317 ? -3.275 -6.274 -16.550 1.00 82.69 317 ALA A O 1
ATOM 2593 N N . GLN A 1 318 ? -1.038 -6.248 -16.797 1.00 81.19 318 GLN A N 1
ATOM 2594 C CA . GLN A 1 318 ? -0.921 -7.514 -17.521 1.00 81.19 318 GLN A CA 1
ATOM 2595 C C . GLN A 1 318 ? -0.974 -8.736 -16.595 1.00 81.19 318 GLN A C 1
ATOM 2597 O O . GLN A 1 318 ? -1.246 -9.845 -17.052 1.00 81.19 318 GLN A O 1
ATOM 2602 N N . PHE A 1 319 ? -0.723 -8.556 -15.295 1.00 85.00 319 PHE A N 1
ATOM 2603 C CA . PHE A 1 319 ? -0.655 -9.661 -14.348 1.00 85.00 319 PHE A CA 1
ATOM 2604 C C . PHE A 1 319 ? -1.956 -9.783 -13.558 1.00 85.00 319 PHE A C 1
ATOM 2606 O O . PHE A 1 319 ? -2.296 -8.876 -12.795 1.00 85.00 319 PHE A O 1
ATOM 2613 N N . PRO A 1 320 ? -2.670 -10.915 -13.669 1.00 88.06 320 PRO A N 1
ATOM 2614 C CA . PRO A 1 320 ? -3.799 -11.168 -12.801 1.00 88.06 320 PRO A CA 1
ATOM 2615 C C . PRO A 1 320 ? -3.365 -11.505 -11.380 1.00 88.06 320 PRO A C 1
ATOM 2617 O O . PRO A 1 320 ? -2.272 -12.046 -11.160 1.00 88.06 320 PRO A O 1
ATOM 2620 N N . ASP A 1 321 ? -4.270 -11.232 -10.441 1.00 91.31 321 ASP A N 1
ATOM 2621 C CA . ASP A 1 321 ? -4.153 -11.579 -9.023 1.00 91.31 321 ASP A CA 1
ATOM 2622 C C . ASP A 1 321 ? -2.836 -11.071 -8.431 1.00 91.31 321 ASP A C 1
ATOM 2624 O O . ASP A 1 321 ? -1.939 -11.835 -8.057 1.00 91.31 321 ASP A O 1
ATOM 2628 N N . CYS A 1 322 ? -2.704 -9.749 -8.418 1.00 93.00 322 CYS A N 1
ATOM 2629 C CA . CYS A 1 322 ? -1.527 -9.068 -7.916 1.00 93.00 322 CYS A CA 1
ATOM 2630 C C . CYS A 1 322 ? -1.891 -7.923 -6.975 1.00 93.00 322 CYS A C 1
ATOM 2632 O O . CYS A 1 322 ? -2.979 -7.342 -7.006 1.00 93.00 322 CYS A O 1
ATOM 2634 N N . GLU A 1 323 ? -0.932 -7.581 -6.134 1.00 93.94 323 GLU A N 1
ATOM 2635 C CA . GLU A 1 323 ? -0.991 -6.411 -5.277 1.00 93.94 323 GLU A CA 1
ATOM 2636 C C . GLU A 1 323 ? 0.359 -5.697 -5.294 1.00 93.94 323 GLU A C 1
ATOM 2638 O O . GLU A 1 323 ? 1.402 -6.297 -5.545 1.00 93.94 323 GLU A O 1
ATOM 2643 N N . CYS A 1 324 ? 0.334 -4.389 -5.087 1.00 93.62 324 CYS A N 1
ATOM 2644 C CA . CYS A 1 324 ? 1.512 -3.540 -5.051 1.00 93.62 324 CYS A CA 1
ATOM 2645 C C . CYS A 1 324 ? 1.477 -2.737 -3.759 1.00 93.62 324 CYS A C 1
ATOM 2647 O O . CYS A 1 324 ? 0.518 -2.009 -3.491 1.00 93.62 324 CYS A O 1
ATOM 2649 N N . VAL A 1 325 ? 2.526 -2.881 -2.960 1.00 94.88 325 VAL A N 1
ATOM 2650 C CA . VAL A 1 325 ? 2.736 -2.150 -1.719 1.00 94.88 325 VAL A CA 1
ATOM 2651 C C . VAL A 1 325 ? 3.892 -1.189 -1.943 1.00 94.88 325 VAL A C 1
ATOM 2653 O O . VAL A 1 325 ? 5.013 -1.603 -2.224 1.00 94.88 325 VAL A O 1
ATOM 2656 N N . CYS A 1 326 ? 3.619 0.102 -1.808 1.00 94.19 326 CYS A N 1
ATOM 2657 C CA . CYS A 1 326 ? 4.620 1.154 -1.855 1.00 94.19 326 CYS A CA 1
ATOM 2658 C C . CYS A 1 326 ? 4.616 1.903 -0.523 1.00 94.19 326 CYS A C 1
ATOM 2660 O O . CYS A 1 326 ? 3.573 2.390 -0.099 1.00 94.19 326 CYS A O 1
ATOM 2662 N N . GLU A 1 327 ? 5.754 1.997 0.155 1.00 94.56 327 GLU A N 1
ATOM 2663 C CA . GLU A 1 327 ? 5.908 2.795 1.370 1.00 94.56 327 GLU A CA 1
ATOM 2664 C C . GLU A 1 327 ? 6.779 4.018 1.081 1.00 94.56 327 GLU A C 1
ATOM 2666 O O . GLU A 1 327 ? 7.885 3.908 0.547 1.00 94.56 327 GLU A O 1
ATOM 2671 N N . LEU A 1 328 ? 6.250 5.185 1.440 1.00 93.88 328 LEU A N 1
ATOM 2672 C CA . LEU A 1 328 ? 6.908 6.479 1.369 1.00 93.88 328 LEU A CA 1
ATOM 2673 C C . LEU A 1 328 ? 7.211 6.937 2.791 1.00 93.88 328 LEU A C 1
ATOM 2675 O O . LEU A 1 328 ? 6.305 6.970 3.621 1.00 93.88 328 LEU A O 1
ATOM 2679 N N . ALA A 1 329 ? 8.449 7.322 3.080 1.00 90.75 329 ALA A N 1
ATOM 2680 C CA . ALA A 1 329 ? 8.827 7.830 4.396 1.00 90.75 329 ALA A CA 1
ATOM 2681 C C . ALA A 1 329 ? 9.645 9.114 4.274 1.00 90.75 329 ALA A C 1
ATOM 2683 O O . ALA A 1 329 ? 10.606 9.175 3.503 1.00 90.75 329 ALA A O 1
ATOM 2684 N N . ALA A 1 330 ? 9.291 10.130 5.061 1.00 84.50 330 ALA A N 1
ATOM 2685 C CA . ALA A 1 330 ? 10.093 11.343 5.144 1.00 84.50 330 ALA A CA 1
ATOM 2686 C C . ALA A 1 330 ? 11.453 11.024 5.768 1.00 84.50 330 ALA A C 1
ATOM 2688 O O . ALA A 1 330 ? 11.540 10.494 6.879 1.00 84.50 330 ALA A O 1
ATOM 2689 N N . ALA A 1 331 ? 12.527 11.349 5.057 1.00 71.12 331 ALA A N 1
ATOM 2690 C CA . ALA A 1 331 ? 13.868 11.193 5.583 1.00 71.12 331 ALA A CA 1
ATOM 2691 C C . ALA A 1 331 ? 14.236 12.396 6.464 1.00 71.12 331 ALA A C 1
ATOM 2693 O O . ALA A 1 331 ? 13.923 13.544 6.138 1.00 71.12 331 ALA A O 1
ATOM 2694 N N . ASP A 1 332 ? 14.957 12.154 7.562 1.00 68.69 332 ASP A N 1
ATOM 2695 C CA . ASP A 1 332 ? 15.545 13.242 8.343 1.00 68.69 332 ASP A CA 1
ATOM 2696 C C . ASP A 1 332 ? 16.550 14.015 7.470 1.00 68.69 332 ASP A C 1
ATOM 2698 O O . ASP A 1 332 ? 17.477 13.444 6.881 1.00 68.69 332 ASP A O 1
ATOM 2702 N N . ARG A 1 333 ? 16.357 15.335 7.376 1.00 64.12 333 ARG A N 1
ATOM 2703 C CA . ARG A 1 333 ? 17.188 16.245 6.581 1.00 64.12 333 ARG A CA 1
ATOM 2704 C C . ARG A 1 333 ? 18.647 16.206 7.030 1.00 64.12 333 ARG A C 1
ATOM 2706 O O . ARG A 1 333 ? 19.535 16.273 6.178 1.00 64.12 333 ARG A O 1
ATOM 2713 N N . MET A 1 334 ? 18.909 16.065 8.333 1.00 59.19 334 MET A N 1
ATOM 2714 C CA . MET A 1 334 ? 20.273 16.018 8.862 1.00 59.19 334 MET A CA 1
ATOM 2715 C C . MET A 1 334 ? 20.958 14.705 8.476 1.00 59.19 334 MET A C 1
ATOM 2717 O O . MET A 1 334 ? 22.021 14.727 7.854 1.00 59.19 334 MET A O 1
ATOM 2721 N N . MET A 1 335 ? 20.325 13.562 8.754 1.00 59.34 335 MET A N 1
ATOM 2722 C CA . MET A 1 335 ? 20.855 12.252 8.362 1.00 59.34 335 MET A CA 1
ATOM 2723 C C . MET A 1 335 ? 20.993 12.077 6.852 1.00 59.34 335 MET A C 1
ATOM 2725 O O . MET A 1 335 ? 21.973 11.488 6.387 1.00 59.34 335 MET A O 1
ATOM 2729 N N . THR A 1 336 ? 20.079 12.641 6.066 1.00 58.53 336 THR A N 1
ATOM 2730 C CA . THR A 1 336 ? 20.191 12.618 4.604 1.00 58.53 336 THR A CA 1
ATOM 2731 C C . THR A 1 336 ? 21.359 13.474 4.132 1.00 58.53 336 THR A C 1
ATOM 2733 O O . THR A 1 336 ? 22.141 13.026 3.295 1.00 58.53 336 THR A O 1
ATOM 2736 N N . ARG A 1 337 ? 21.560 14.664 4.714 1.00 61.00 337 ARG A N 1
ATOM 2737 C CA . ARG A 1 337 ? 22.728 15.506 4.425 1.00 61.00 337 ARG A CA 1
ATOM 2738 C C . ARG A 1 337 ? 24.032 14.793 4.777 1.00 61.00 337 ARG A C 1
ATOM 2740 O O . ARG A 1 337 ? 24.946 14.798 3.961 1.00 61.00 337 ARG A O 1
ATOM 2747 N N . VAL A 1 338 ? 24.109 14.142 5.938 1.00 60.53 338 VAL A N 1
ATOM 2748 C CA . VAL A 1 338 ? 25.285 13.362 6.362 1.00 60.53 338 VAL A CA 1
ATOM 2749 C C . VAL A 1 338 ? 25.523 12.170 5.430 1.00 60.53 338 VAL A C 1
ATOM 2751 O O . VAL A 1 338 ? 26.657 11.924 5.024 1.00 60.53 338 VAL A O 1
ATOM 2754 N N . THR A 1 339 ? 24.466 11.461 5.029 1.00 61.25 339 THR A N 1
ATOM 2755 C CA . THR A 1 339 ? 24.559 10.325 4.098 1.00 61.25 339 THR A CA 1
ATOM 2756 C C . THR A 1 339 ? 25.014 10.772 2.714 1.00 61.25 339 THR A C 1
ATOM 2758 O O . THR A 1 339 ? 25.911 10.150 2.147 1.00 61.25 339 THR A O 1
ATOM 2761 N N . LEU A 1 340 ? 24.469 11.875 2.195 1.00 62.81 340 LEU A N 1
ATOM 2762 C CA . LEU A 1 340 ? 24.901 12.464 0.930 1.00 62.81 340 LEU A CA 1
ATOM 2763 C C . LEU A 1 340 ? 26.340 12.965 1.019 1.00 62.81 340 LEU A C 1
ATOM 2765 O O . LEU A 1 340 ? 27.128 12.648 0.142 1.00 62.81 340 LEU A O 1
ATOM 2769 N N . GLN A 1 341 ? 26.725 13.667 2.087 1.00 63.53 341 GLN A N 1
ATOM 2770 C CA . GLN A 1 341 ? 28.115 14.081 2.310 1.00 63.53 341 GLN A CA 1
ATOM 2771 C C . GLN A 1 341 ? 29.064 12.881 2.383 1.00 63.53 341 GLN A C 1
ATOM 2773 O O . GLN A 1 341 ? 30.168 12.938 1.842 1.00 63.53 341 GLN A O 1
ATOM 2778 N N . ARG A 1 342 ? 28.648 11.781 3.020 1.00 67.12 342 ARG A N 1
ATOM 2779 C CA . ARG A 1 342 ? 29.415 10.532 3.075 1.00 67.12 342 ARG A CA 1
ATOM 2780 C C . ARG A 1 342 ? 29.558 9.905 1.690 1.00 67.12 342 ARG A C 1
ATOM 2782 O O . ARG A 1 342 ? 30.675 9.556 1.322 1.00 67.12 342 ARG A O 1
ATOM 2789 N N . LEU A 1 343 ? 28.473 9.810 0.919 1.00 62.34 343 LEU A N 1
ATOM 2790 C CA . LEU A 1 343 ? 28.502 9.319 -0.462 1.00 62.34 343 LEU A CA 1
ATOM 2791 C C . LEU A 1 343 ? 29.400 10.194 -1.347 1.00 62.34 343 LEU A C 1
ATOM 2793 O O . LEU A 1 343 ? 30.204 9.653 -2.096 1.00 62.34 343 LEU A O 1
ATOM 2797 N N . THR A 1 344 ? 29.347 11.523 -1.201 1.00 61.69 344 THR A N 1
ATOM 2798 C CA . THR A 1 344 ? 30.230 12.457 -1.916 1.00 61.69 344 THR A CA 1
ATOM 2799 C C . THR A 1 344 ? 31.694 12.277 -1.511 1.00 61.69 344 THR A C 1
ATOM 2801 O O . THR A 1 344 ? 32.571 12.253 -2.366 1.00 61.69 344 THR A O 1
ATOM 2804 N N . LYS A 1 345 ? 31.999 12.101 -0.219 1.00 66.62 345 LYS A N 1
ATOM 2805 C CA . LYS A 1 345 ? 33.374 11.822 0.236 1.00 66.62 345 LYS A CA 1
ATOM 2806 C C . LYS A 1 345 ? 33.885 10.481 -0.291 1.00 66.62 345 LYS A C 1
ATOM 2808 O O . LYS A 1 345 ? 35.039 10.388 -0.705 1.00 66.62 345 LYS A O 1
ATOM 2813 N N . GLN A 1 346 ? 33.038 9.453 -0.305 1.00 63.34 346 GLN A N 1
ATOM 2814 C CA . GLN A 1 346 ? 33.375 8.146 -0.870 1.00 63.34 346 GLN A CA 1
ATOM 2815 C C . GLN A 1 346 ? 33.597 8.234 -2.382 1.00 63.34 346 GLN A C 1
ATOM 2817 O O . GLN A 1 346 ? 34.587 7.691 -2.864 1.00 63.34 346 GLN A O 1
ATOM 2822 N N . SER A 1 347 ? 32.753 8.971 -3.114 1.00 56.28 347 SER A N 1
ATOM 2823 C CA . SER A 1 347 ? 32.933 9.181 -4.552 1.00 56.28 347 SER A CA 1
ATOM 2824 C C . SER A 1 347 ? 34.196 9.982 -4.848 1.00 56.28 347 SER A C 1
ATOM 2826 O O . SER A 1 347 ? 34.961 9.557 -5.694 1.00 56.28 347 SER A O 1
ATOM 2828 N N . VAL A 1 348 ? 34.492 11.058 -4.106 1.00 61.06 348 VAL A N 1
ATOM 2829 C CA . VAL A 1 348 ? 35.747 11.825 -4.247 1.00 61.06 348 VAL A CA 1
ATOM 2830 C C . VAL A 1 348 ? 36.966 10.940 -3.990 1.00 61.06 348 VAL A C 1
ATOM 2832 O O . VAL A 1 348 ? 37.943 11.009 -4.728 1.00 61.06 348 VAL A O 1
ATOM 2835 N N . THR A 1 349 ? 36.904 10.070 -2.981 1.00 61.66 349 THR A N 1
ATOM 2836 C CA . THR A 1 349 ? 37.993 9.128 -2.679 1.00 61.66 349 THR A CA 1
ATOM 2837 C C . THR A 1 349 ? 38.165 8.095 -3.796 1.00 61.66 349 THR A C 1
ATOM 2839 O O . THR A 1 349 ? 39.294 7.770 -4.161 1.00 61.66 349 THR A O 1
ATOM 2842 N N . ALA A 1 350 ? 37.062 7.597 -4.361 1.00 56.88 350 ALA A N 1
ATOM 2843 C CA . ALA A 1 350 ? 37.073 6.686 -5.500 1.00 56.88 350 ALA A CA 1
ATOM 2844 C C . ALA A 1 350 ? 37.611 7.368 -6.769 1.00 56.88 350 ALA A C 1
ATOM 2846 O O . ALA A 1 350 ? 38.503 6.821 -7.403 1.00 56.88 350 ALA A O 1
ATOM 2847 N N . THR A 1 351 ? 37.178 8.595 -7.076 1.00 56.66 351 THR A N 1
ATOM 2848 C CA . THR A 1 351 ? 37.685 9.399 -8.199 1.00 56.66 351 THR A CA 1
ATOM 2849 C C . THR A 1 351 ? 39.161 9.755 -8.022 1.00 56.66 351 THR A C 1
ATOM 2851 O O . THR A 1 351 ? 39.917 9.718 -8.984 1.00 56.66 351 THR A O 1
ATOM 2854 N N . PHE A 1 352 ? 39.616 10.053 -6.800 1.00 58.78 352 PHE A N 1
ATOM 2855 C CA . PHE A 1 352 ? 41.033 10.296 -6.519 1.00 58.78 352 PHE A CA 1
ATOM 2856 C C . PHE A 1 352 ? 41.880 9.032 -6.723 1.00 58.78 352 PHE A C 1
ATOM 2858 O O . PHE A 1 352 ? 42.949 9.103 -7.323 1.00 58.78 352 PHE A O 1
ATOM 2865 N N . ARG A 1 353 ? 41.387 7.865 -6.284 1.00 56.22 353 ARG A N 1
ATOM 2866 C CA . ARG A 1 353 ? 42.027 6.566 -6.554 1.00 56.22 353 ARG A CA 1
ATOM 2867 C C . ARG A 1 353 ? 42.034 6.219 -8.045 1.00 56.22 353 ARG A C 1
ATOM 2869 O O . ARG A 1 353 ? 43.052 5.741 -8.525 1.00 56.22 353 ARG A O 1
ATOM 2876 N N . ALA A 1 354 ? 40.952 6.499 -8.766 1.00 50.41 354 ALA A N 1
ATOM 2877 C CA . ALA A 1 354 ? 40.857 6.294 -10.210 1.00 50.41 354 ALA A CA 1
ATOM 2878 C C . ALA A 1 354 ? 41.837 7.214 -10.968 1.00 50.41 354 ALA A C 1
ATOM 2880 O O . ALA A 1 354 ? 42.624 6.742 -11.780 1.00 50.41 354 ALA A O 1
ATOM 2881 N N . ASN A 1 355 ? 41.927 8.493 -10.581 1.00 54.78 355 ASN A N 1
ATOM 2882 C CA . ASN A 1 355 ? 42.912 9.438 -11.121 1.00 54.78 355 ASN A CA 1
ATOM 2883 C C . ASN A 1 355 ? 44.366 9.017 -10.833 1.00 54.78 355 ASN A C 1
ATOM 2885 O O . ASN A 1 355 ? 45.228 9.172 -11.696 1.00 54.78 355 ASN A O 1
ATOM 2889 N N . LEU A 1 356 ? 44.648 8.468 -9.644 1.00 58.34 356 LEU A N 1
ATOM 2890 C CA . LEU A 1 356 ? 45.950 7.870 -9.310 1.00 58.34 356 LEU A CA 1
ATOM 2891 C C . LEU A 1 356 ? 46.280 6.663 -10.202 1.00 58.34 356 LEU A C 1
ATOM 2893 O O . LEU A 1 356 ? 47.439 6.471 -10.560 1.00 58.34 356 LEU A O 1
ATOM 2897 N N . LEU A 1 357 ? 45.266 5.880 -10.572 1.00 58.75 357 LEU A N 1
ATOM 2898 C CA . LEU A 1 357 ? 45.372 4.715 -11.453 1.00 58.75 357 LEU A CA 1
ATOM 2899 C C . LEU A 1 357 ? 45.264 5.068 -12.953 1.00 58.75 357 LEU A C 1
ATOM 2901 O O . LEU A 1 357 ? 45.318 4.166 -13.779 1.00 58.75 357 LEU A O 1
ATOM 2905 N N . ARG A 1 358 ? 45.159 6.361 -13.315 1.00 50.41 358 ARG A N 1
ATOM 2906 C CA . ARG A 1 358 ? 44.895 6.860 -14.686 1.00 50.41 358 ARG A CA 1
ATOM 2907 C C . ARG A 1 358 ? 43.654 6.247 -15.350 1.00 50.41 358 ARG A C 1
ATOM 2909 O O . ARG A 1 358 ? 43.583 6.188 -16.573 1.00 50.41 358 ARG A O 1
ATOM 2916 N N . ASP A 1 359 ? 42.678 5.847 -14.546 1.00 50.91 359 ASP A N 1
ATOM 2917 C CA . ASP A 1 359 ? 41.390 5.345 -15.008 1.00 50.91 359 ASP A CA 1
ATOM 2918 C C . ASP A 1 359 ? 40.307 6.406 -14.760 1.00 50.91 359 ASP A C 1
ATOM 2920 O O . ASP A 1 359 ? 40.258 7.042 -13.701 1.00 50.91 359 ASP A O 1
ATOM 2924 N N . VAL A 1 360 ? 39.447 6.639 -15.749 1.00 55.41 360 VAL A N 1
ATOM 2925 C CA . VAL A 1 360 ? 38.352 7.608 -15.640 1.00 55.41 360 VAL A CA 1
ATOM 2926 C C . VAL A 1 360 ? 37.092 6.847 -15.256 1.00 55.41 360 VAL A C 1
ATOM 2928 O O . VAL A 1 360 ? 36.334 6.389 -16.105 1.00 55.41 360 VAL A O 1
ATOM 2931 N N . ASP A 1 361 ? 36.825 6.753 -13.952 1.00 59.41 361 ASP A N 1
ATOM 2932 C CA . ASP A 1 361 ? 35.573 6.174 -13.458 1.00 59.41 361 ASP A CA 1
ATOM 2933 C C . ASP A 1 361 ? 34.409 7.160 -13.688 1.00 59.41 361 ASP A C 1
ATOM 2935 O O . ASP A 1 361 ? 34.023 7.945 -12.807 1.00 59.41 361 ASP A O 1
ATOM 2939 N N . VAL A 1 362 ? 33.847 7.118 -14.901 1.00 60.16 362 VAL A N 1
ATOM 2940 C CA . VAL A 1 362 ? 32.683 7.907 -15.333 1.00 60.16 362 VAL A CA 1
ATOM 2941 C C . VAL A 1 362 ? 31.493 7.687 -14.393 1.00 60.16 362 VAL A C 1
ATOM 2943 O O . VAL A 1 362 ? 30.758 8.632 -14.094 1.00 60.16 362 VAL A O 1
ATOM 2946 N N . ALA A 1 363 ? 31.322 6.480 -13.842 1.00 60.97 363 ALA A N 1
ATOM 2947 C CA . ALA A 1 363 ? 30.248 6.187 -12.900 1.00 60.97 363 ALA A CA 1
ATOM 2948 C C . ALA A 1 363 ? 30.437 6.935 -11.568 1.00 60.97 363 ALA A C 1
ATOM 2950 O O . ALA A 1 363 ? 29.465 7.465 -11.021 1.00 60.97 363 ALA A O 1
ATOM 2951 N N . SER A 1 364 ? 31.667 7.046 -11.054 1.00 59.84 364 SER A N 1
ATOM 2952 C CA . SER A 1 364 ? 31.964 7.859 -9.864 1.00 59.84 364 SER A CA 1
ATOM 2953 C C . SER A 1 364 ? 31.726 9.353 -10.103 1.00 59.84 364 SER A C 1
ATOM 2955 O O . SER A 1 364 ? 31.123 10.015 -9.255 1.00 59.84 364 SER A O 1
ATOM 2957 N N . GLN A 1 365 ? 32.109 9.874 -11.275 1.00 65.25 365 GLN A N 1
ATOM 2958 C CA . GLN A 1 365 ? 31.898 11.278 -11.636 1.00 65.25 365 GLN A CA 1
ATOM 2959 C C . GLN A 1 365 ? 30.409 11.605 -11.810 1.00 65.25 365 GLN A C 1
ATOM 2961 O O . GLN A 1 365 ? 29.941 12.641 -11.333 1.00 65.25 365 GLN A O 1
ATOM 2966 N N . MET A 1 366 ? 29.640 10.706 -12.430 1.00 65.00 366 MET A N 1
ATOM 2967 C CA . MET A 1 366 ? 28.187 10.840 -12.562 1.00 65.00 366 MET A CA 1
ATOM 2968 C C . MET A 1 366 ? 27.489 10.798 -11.200 1.00 65.00 366 MET A C 1
ATOM 2970 O O . MET A 1 366 ? 26.640 11.646 -10.923 1.00 65.00 366 MET A O 1
ATOM 2974 N N . ARG A 1 367 ? 27.886 9.880 -10.306 1.00 65.69 367 ARG A N 1
ATOM 2975 C CA . ARG A 1 367 ? 27.386 9.835 -8.919 1.00 65.69 367 ARG A CA 1
ATOM 2976 C C . ARG A 1 367 ? 27.742 11.100 -8.140 1.00 65.69 367 ARG A C 1
ATOM 2978 O O . ARG A 1 367 ? 26.916 11.584 -7.372 1.00 65.69 367 ARG A O 1
ATOM 2985 N N . MET A 1 368 ? 28.932 11.663 -8.358 1.00 65.56 368 MET A N 1
ATOM 2986 C CA . MET A 1 368 ? 29.342 12.927 -7.744 1.00 65.56 368 MET A CA 1
ATOM 2987 C C . MET A 1 368 ? 28.468 14.090 -8.227 1.00 65.56 368 MET A C 1
ATOM 2989 O O . MET A 1 368 ? 27.939 14.823 -7.394 1.00 65.56 368 MET A O 1
ATOM 2993 N N . LYS A 1 369 ? 28.250 14.225 -9.544 1.00 71.69 369 LYS A N 1
ATOM 2994 C CA . LYS A 1 369 ? 27.347 15.243 -10.114 1.00 71.69 369 LYS A CA 1
ATOM 2995 C C . LYS A 1 369 ? 25.926 15.112 -9.558 1.00 71.69 369 LYS A C 1
ATOM 2997 O O . LYS A 1 369 ? 25.379 16.093 -9.065 1.00 71.69 369 LYS A O 1
ATOM 3002 N N . GLN A 1 370 ? 25.374 13.897 -9.550 1.00 70.69 370 GLN A N 1
ATOM 3003 C CA . GLN A 1 370 ? 24.052 13.615 -8.976 1.00 70.69 370 GLN A CA 1
ATOM 3004 C C . GLN A 1 370 ? 23.993 13.932 -7.476 1.00 70.69 370 GLN A C 1
ATOM 3006 O O . GLN A 1 370 ? 23.003 14.480 -7.000 1.00 70.69 370 GLN A O 1
ATOM 3011 N N . GLY A 1 371 ? 25.053 13.627 -6.723 1.00 67.69 371 GLY A N 1
ATOM 3012 C CA . GLY A 1 371 ? 25.143 13.937 -5.297 1.00 67.69 371 GLY A CA 1
ATOM 3013 C C . GLY A 1 371 ? 25.162 15.441 -5.015 1.00 67.69 371 GLY A C 1
ATOM 3014 O O . GLY A 1 371 ? 24.476 15.894 -4.101 1.00 67.69 371 GLY A O 1
ATOM 3015 N N . VAL A 1 372 ? 25.898 16.220 -5.815 1.00 72.06 372 VAL A N 1
ATOM 3016 C CA . VAL A 1 372 ? 25.924 17.690 -5.722 1.00 72.06 372 VAL A CA 1
ATOM 3017 C C . VAL A 1 372 ? 24.562 18.281 -6.082 1.00 72.06 372 VAL A C 1
ATOM 3019 O O . VAL A 1 372 ? 24.062 19.148 -5.369 1.00 72.06 372 VAL A O 1
ATOM 3022 N N . GLU A 1 373 ? 23.921 17.785 -7.141 1.00 73.38 373 GLU A N 1
ATOM 3023 C CA . GLU A 1 373 ? 22.584 18.233 -7.534 1.00 73.38 373 GLU A CA 1
ATOM 3024 C C . GLU A 1 373 ? 21.534 17.909 -6.459 1.00 73.38 373 GLU A C 1
ATOM 3026 O O . GLU A 1 373 ? 20.730 18.767 -6.095 1.00 73.38 373 GLU A O 1
ATOM 3031 N N . ALA A 1 374 ? 21.581 16.709 -5.876 1.00 69.00 374 ALA A N 1
ATOM 3032 C CA . ALA A 1 374 ? 20.716 16.330 -4.762 1.00 69.00 374 ALA A CA 1
ATOM 3033 C C . ALA A 1 374 ? 20.945 17.218 -3.526 1.00 69.00 374 ALA A C 1
ATOM 3035 O O . ALA A 1 374 ? 19.982 17.646 -2.889 1.00 69.00 374 ALA A O 1
ATOM 3036 N N . GLN A 1 375 ? 22.202 17.549 -3.204 1.00 65.94 375 GLN A N 1
ATOM 3037 C CA . GLN A 1 375 ? 22.526 18.488 -2.123 1.00 65.94 375 GLN A CA 1
ATOM 3038 C C . GLN A 1 375 ? 21.986 19.892 -2.399 1.00 65.94 375 GLN A C 1
ATOM 3040 O O . GLN A 1 375 ? 21.433 20.507 -1.488 1.00 65.94 375 GLN A O 1
ATOM 3045 N N . LYS A 1 376 ? 22.103 20.381 -3.641 1.00 74.19 376 LYS A N 1
ATOM 3046 C CA . LYS A 1 376 ? 21.541 21.670 -4.059 1.00 74.19 376 LYS A CA 1
ATOM 3047 C C . LYS A 1 376 ? 20.026 21.696 -3.852 1.00 74.19 376 LYS A C 1
ATOM 3049 O O . LYS A 1 376 ? 19.533 22.599 -3.188 1.00 74.19 376 LYS A O 1
ATOM 3054 N N . ARG A 1 377 ? 19.307 20.666 -4.309 1.00 73.38 377 ARG A N 1
ATOM 3055 C CA . ARG A 1 377 ? 17.847 20.569 -4.130 1.00 73.38 377 ARG A CA 1
ATOM 3056 C C . ARG A 1 377 ? 17.443 20.550 -2.653 1.00 73.38 377 ARG A C 1
ATOM 3058 O O . ARG A 1 377 ? 16.493 21.224 -2.274 1.00 73.38 377 ARG A O 1
ATOM 3065 N N . ILE A 1 378 ? 18.167 19.818 -1.802 1.00 70.56 378 ILE A N 1
ATOM 3066 C CA . ILE A 1 378 ? 17.906 19.806 -0.350 1.00 70.56 378 ILE A CA 1
ATOM 3067 C C . ILE A 1 378 ? 18.170 21.183 0.270 1.00 70.56 378 ILE A C 1
ATOM 3069 O O . ILE A 1 378 ? 17.407 21.618 1.130 1.00 70.56 378 ILE A O 1
ATOM 3073 N N . TYR A 1 379 ? 19.222 21.883 -0.169 1.00 68.81 379 TYR A N 1
ATOM 3074 C CA . TYR A 1 379 ? 19.511 23.249 0.272 1.00 68.81 379 TYR A CA 1
ATOM 3075 C C . TYR A 1 379 ? 18.413 24.236 -0.153 1.00 68.81 379 TYR A C 1
ATOM 3077 O O . TYR A 1 379 ? 18.021 25.093 0.631 1.00 68.81 379 TYR A O 1
ATOM 3085 N N . GLU A 1 380 ? 17.854 24.054 -1.350 1.00 74.00 380 GLU A N 1
ATOM 3086 C CA . GLU A 1 380 ? 16.692 24.791 -1.872 1.00 74.00 380 GLU A CA 1
ATOM 3087 C C . GLU A 1 380 ? 15.362 24.396 -1.195 1.00 74.00 380 GLU A C 1
ATOM 3089 O O . GLU A 1 380 ? 14.306 24.924 -1.539 1.00 74.00 380 GLU A O 1
ATOM 3094 N N . GLY A 1 381 ? 15.393 23.493 -0.209 1.00 67.00 381 GLY A N 1
ATOM 3095 C CA . GLY A 1 381 ? 14.239 23.126 0.610 1.00 67.00 381 GLY A CA 1
ATOM 3096 C C . GLY A 1 381 ? 13.508 21.854 0.177 1.00 67.00 381 GLY A C 1
ATOM 3097 O O . GLY A 1 381 ? 12.453 21.556 0.740 1.00 67.00 381 GLY A O 1
ATOM 3098 N N . ALA A 1 382 ? 14.039 21.078 -0.775 1.00 70.31 382 ALA A N 1
ATOM 3099 C CA . ALA A 1 382 ? 13.455 19.792 -1.153 1.00 70.31 382 ALA A CA 1
ATOM 3100 C C . ALA A 1 382 ? 13.515 18.785 0.008 1.00 70.31 382 ALA A C 1
ATOM 3102 O O . ALA A 1 382 ? 14.546 18.623 0.668 1.00 70.31 382 ALA A O 1
ATOM 3103 N N . LEU A 1 383 ? 12.404 18.083 0.240 1.00 73.62 383 LEU A N 1
ATOM 3104 C CA . LEU A 1 383 ? 12.313 17.036 1.251 1.00 73.62 383 LEU A CA 1
ATOM 3105 C C . LEU A 1 383 ? 12.742 15.687 0.647 1.00 73.62 383 LEU A C 1
ATOM 3107 O O . LEU A 1 383 ? 12.126 15.244 -0.324 1.00 73.62 383 LEU A O 1
ATOM 3111 N N . PRO A 1 384 ? 13.769 15.017 1.194 1.00 78.38 384 PRO A N 1
ATOM 3112 C CA . PRO A 1 384 ? 14.114 13.668 0.776 1.00 78.38 384 PRO A CA 1
ATOM 3113 C C . PRO A 1 384 ? 13.063 12.663 1.261 1.00 78.38 384 PRO A C 1
ATOM 3115 O O . PRO A 1 384 ? 12.673 12.670 2.429 1.00 78.38 384 PRO A O 1
ATOM 3118 N N . ILE A 1 385 ? 12.630 11.785 0.358 1.00 85.12 385 ILE A N 1
ATOM 3119 C CA . ILE A 1 385 ? 11.631 10.749 0.631 1.00 85.12 385 ILE A CA 1
ATOM 3120 C C . ILE A 1 385 ? 12.231 9.397 0.282 1.00 85.12 385 ILE A C 1
ATOM 3122 O O . ILE A 1 385 ? 12.703 9.181 -0.836 1.00 85.12 385 ILE A O 1
ATOM 3126 N N . TRP A 1 386 ? 12.213 8.488 1.251 1.00 86.69 386 TRP A N 1
ATOM 3127 C CA . TRP A 1 386 ? 12.513 7.085 1.018 1.00 86.69 386 TRP A CA 1
ATOM 3128 C C . TRP A 1 386 ? 11.311 6.424 0.364 1.00 86.69 386 TRP A C 1
ATOM 3130 O O . TRP A 1 386 ? 10.185 6.602 0.823 1.00 86.69 386 TRP A O 1
ATOM 3140 N N . VAL A 1 387 ? 11.568 5.654 -0.689 1.00 87.88 387 VAL A N 1
ATOM 3141 C CA . VAL A 1 387 ? 10.550 4.910 -1.427 1.00 87.88 387 VAL A CA 1
ATOM 3142 C C . VAL A 1 387 ? 10.939 3.441 -1.411 1.00 87.88 387 VAL A C 1
ATOM 3144 O O . VAL A 1 387 ? 12.061 3.095 -1.777 1.00 87.88 387 VAL A O 1
ATOM 3147 N N . SER A 1 388 ? 10.013 2.587 -0.995 1.00 89.06 388 SER A N 1
ATOM 3148 C CA . SER A 1 388 ? 10.139 1.134 -1.078 1.00 89.06 388 SER A CA 1
ATOM 3149 C C . SER A 1 388 ? 8.920 0.583 -1.797 1.00 89.06 388 SER A C 1
ATOM 3151 O O . SER A 1 388 ? 7.803 0.873 -1.384 1.00 89.06 388 SER A O 1
ATOM 3153 N N . GLY A 1 389 ? 9.121 -0.178 -2.871 1.00 90.06 389 GLY A N 1
ATOM 3154 C CA . GLY A 1 389 ? 8.048 -0.762 -3.673 1.00 90.06 389 GLY A CA 1
ATOM 3155 C C . GLY A 1 389 ? 8.200 -2.273 -3.777 1.00 90.06 389 GLY A C 1
ATOM 3156 O O . GLY A 1 389 ? 9.287 -2.769 -4.075 1.00 90.06 389 GLY A O 1
ATOM 3157 N N . LEU A 1 390 ? 7.105 -2.989 -3.550 1.00 91.31 390 LEU A N 1
ATOM 3158 C CA . LEU A 1 390 ? 7.019 -4.440 -3.624 1.00 91.31 390 LEU A CA 1
ATOM 3159 C C . LEU A 1 390 ? 5.733 -4.835 -4.343 1.00 91.31 390 LEU A C 1
ATOM 3161 O O . LEU A 1 390 ? 4.652 -4.368 -3.996 1.00 91.31 390 LEU A O 1
ATOM 3165 N N . VAL A 1 391 ? 5.847 -5.731 -5.313 1.00 92.12 391 VAL A N 1
ATOM 3166 C CA . VAL A 1 391 ? 4.713 -6.339 -6.006 1.00 92.12 391 VAL A CA 1
ATOM 3167 C C . VAL A 1 391 ? 4.603 -7.784 -5.546 1.00 92.12 391 VAL A C 1
ATOM 3169 O O . VAL A 1 391 ? 5.593 -8.512 -5.536 1.00 92.12 391 VAL A O 1
ATOM 3172 N N . LEU A 1 392 ? 3.407 -8.206 -5.159 1.00 92.88 392 LEU A N 1
ATOM 3173 C CA . LEU A 1 392 ? 3.121 -9.567 -4.729 1.00 92.88 392 LEU A CA 1
ATOM 3174 C C . LEU A 1 392 ? 2.209 -10.233 -5.758 1.00 92.88 392 LEU A C 1
ATOM 3176 O O . LEU A 1 392 ? 1.138 -9.723 -6.091 1.00 92.88 392 LEU A O 1
ATOM 3180 N N . LEU A 1 393 ? 2.653 -11.374 -6.277 1.00 92.38 393 LEU A N 1
ATOM 3181 C CA . LEU A 1 393 ? 1.948 -12.157 -7.288 1.00 92.38 393 LEU A CA 1
ATOM 3182 C C . LEU A 1 393 ? 1.358 -13.403 -6.639 1.00 92.38 393 LEU A C 1
ATOM 3184 O O . LEU A 1 393 ? 2.103 -14.212 -6.091 1.00 92.38 393 LEU A O 1
ATOM 3188 N N . HIS A 1 394 ? 0.039 -13.576 -6.725 1.00 92.69 394 HIS A N 1
ATOM 3189 C CA . HIS A 1 394 ? -0.675 -14.679 -6.075 1.00 92.69 394 HIS A CA 1
ATOM 3190 C C . HIS A 1 394 ? -0.979 -15.792 -7.069 1.00 92.69 394 HIS A C 1
ATOM 3192 O O . HIS A 1 394 ? -1.591 -15.561 -8.113 1.00 92.69 394 HIS A O 1
ATOM 3198 N N . ARG A 1 395 ? -0.567 -17.018 -6.757 1.00 92.12 395 ARG A N 1
ATOM 3199 C CA . ARG A 1 395 ? -0.687 -18.165 -7.657 1.00 92.12 395 ARG A CA 1
ATOM 3200 C C . ARG A 1 395 ? -1.188 -19.420 -6.958 1.00 92.12 395 ARG A C 1
ATOM 3202 O O . ARG A 1 395 ? -1.009 -19.594 -5.760 1.00 92.12 395 ARG A O 1
ATOM 3209 N N . ASP A 1 396 ? -1.811 -20.303 -7.730 1.00 90.81 396 ASP A N 1
ATOM 3210 C CA . ASP A 1 396 ? -2.302 -21.598 -7.249 1.00 90.81 396 ASP A CA 1
ATOM 3211 C C . ASP A 1 396 ? -1.182 -22.623 -7.055 1.00 90.81 396 ASP A C 1
ATOM 3213 O O . ASP A 1 396 ? -1.276 -23.483 -6.184 1.00 90.81 396 ASP A O 1
ATOM 3217 N N . THR A 1 397 ? -0.103 -22.512 -7.835 1.00 89.19 397 THR A N 1
ATOM 3218 C CA . THR A 1 397 ? 1.026 -23.448 -7.795 1.00 89.19 397 THR A CA 1
ATOM 3219 C C . THR A 1 397 ? 2.375 -22.723 -7.809 1.00 89.19 397 THR A C 1
ATOM 3221 O O . THR A 1 397 ? 2.485 -21.661 -8.437 1.00 89.19 397 THR A O 1
ATOM 3224 N N . PRO A 1 398 ? 3.426 -23.284 -7.180 1.00 85.44 398 PRO A N 1
ATOM 3225 C CA . PRO A 1 398 ? 4.773 -22.713 -7.220 1.00 85.44 398 PRO A CA 1
ATOM 3226 C C . PRO A 1 398 ? 5.340 -22.605 -8.642 1.00 85.44 398 PRO A C 1
ATOM 3228 O O . PRO A 1 398 ? 6.016 -21.633 -8.973 1.00 85.44 398 PRO A O 1
ATOM 3231 N N . GLU A 1 399 ? 5.042 -23.566 -9.520 1.00 82.94 399 GLU A N 1
ATOM 3232 C CA . GLU A 1 399 ? 5.576 -23.612 -10.887 1.00 82.94 399 GLU A CA 1
ATOM 3233 C C . GLU A 1 399 ? 5.115 -22.407 -11.709 1.00 82.94 399 GLU A C 1
ATOM 3235 O O . GLU A 1 399 ? 5.877 -21.862 -12.507 1.00 82.94 399 GLU A O 1
ATOM 3240 N N . SER A 1 400 ? 3.886 -21.940 -11.481 1.00 81.50 400 SER A N 1
ATOM 3241 C CA . SER A 1 400 ? 3.353 -20.767 -12.175 1.00 81.50 400 SER A CA 1
ATOM 3242 C C . SER A 1 400 ? 4.022 -19.449 -11.754 1.00 81.50 400 SER A C 1
ATOM 3244 O O . SER A 1 400 ? 3.989 -18.485 -12.519 1.00 81.50 400 SER A O 1
ATOM 3246 N N . LEU A 1 401 ? 4.686 -19.405 -10.589 1.00 80.88 401 LEU A N 1
ATOM 3247 C CA . LEU A 1 401 ? 5.589 -18.306 -10.224 1.00 80.88 401 LEU A CA 1
ATOM 3248 C C . LEU A 1 401 ? 6.912 -18.411 -10.996 1.00 80.88 401 LEU A C 1
ATOM 3250 O O . LEU A 1 401 ? 7.406 -17.413 -11.515 1.00 80.88 401 LEU A O 1
ATOM 3254 N N . ALA A 1 402 ? 7.460 -19.621 -11.140 1.00 63.22 402 ALA A N 1
ATOM 3255 C CA . ALA A 1 402 ? 8.722 -19.856 -11.846 1.00 63.22 402 ALA A CA 1
ATOM 3256 C C . ALA A 1 402 ? 8.635 -19.588 -13.362 1.00 63.22 402 ALA A C 1
ATOM 3258 O O . ALA A 1 402 ? 9.611 -19.152 -13.974 1.00 63.22 402 ALA A O 1
ATOM 3259 N N . VAL A 1 403 ? 7.470 -19.815 -13.981 1.00 55.50 403 VAL A N 1
ATOM 3260 C CA . VAL A 1 403 ? 7.226 -19.459 -15.392 1.00 55.50 403 VAL A CA 1
ATOM 3261 C C . VAL A 1 403 ? 7.328 -17.947 -15.611 1.00 55.50 403 VAL A C 1
ATOM 3263 O O . VAL A 1 403 ? 7.808 -17.530 -16.660 1.00 55.50 403 VAL A O 1
ATOM 3266 N N . LEU A 1 404 ? 6.962 -17.125 -14.622 1.00 56.75 404 LEU A N 1
ATOM 3267 C CA . LEU A 1 404 ? 7.082 -15.666 -14.710 1.00 56.75 404 LEU A CA 1
ATOM 3268 C C . LEU A 1 404 ? 8.539 -15.199 -14.611 1.00 56.75 404 LEU A C 1
ATOM 3270 O O . LEU A 1 404 ? 8.927 -14.318 -15.369 1.00 56.75 404 LEU A O 1
ATOM 3274 N N . ASP A 1 405 ? 9.362 -15.839 -13.773 1.00 51.56 405 ASP A N 1
ATOM 3275 C CA . ASP A 1 405 ? 10.816 -15.590 -13.714 1.00 51.56 405 ASP A CA 1
ATOM 3276 C C . ASP A 1 405 ? 11.504 -15.976 -15.042 1.00 51.56 405 ASP A C 1
ATOM 3278 O O . ASP A 1 405 ? 12.352 -15.247 -15.551 1.00 51.56 405 ASP A O 1
ATOM 3282 N N . ARG A 1 406 ? 11.081 -17.076 -15.686 1.00 43.50 406 ARG A N 1
ATOM 3283 C CA . ARG A 1 406 ? 11.591 -17.458 -17.021 1.00 43.50 406 ARG A CA 1
ATOM 3284 C C . ARG A 1 406 ? 11.086 -16.554 -18.145 1.00 43.50 406 ARG A C 1
ATOM 3286 O O . ARG A 1 406 ? 11.857 -16.241 -19.043 1.00 43.50 406 ARG A O 1
ATOM 3293 N N . ALA A 1 407 ? 9.821 -16.138 -18.107 1.00 44.03 407 ALA A N 1
ATOM 3294 C CA . ALA A 1 407 ? 9.236 -15.255 -19.115 1.00 44.03 407 ALA A CA 1
ATOM 3295 C C . ALA A 1 407 ? 9.796 -13.824 -19.029 1.00 44.03 407 ALA A C 1
ATOM 3297 O O . ALA A 1 407 ? 10.005 -13.198 -20.063 1.00 44.03 407 ALA A O 1
ATOM 3298 N N . GLN A 1 408 ? 10.102 -13.327 -17.822 1.00 45.41 408 GLN A N 1
ATOM 3299 C CA . GLN A 1 408 ? 10.761 -12.028 -17.626 1.00 45.41 408 GLN A CA 1
ATOM 3300 C C . GLN A 1 408 ? 12.237 -12.030 -18.027 1.00 45.41 408 GLN A C 1
ATOM 3302 O O . GLN A 1 408 ? 12.751 -10.987 -18.421 1.00 45.41 408 GLN A O 1
ATOM 3307 N N . ARG A 1 409 ? 12.912 -13.186 -17.992 1.00 41.25 409 ARG A N 1
ATOM 3308 C CA . ARG A 1 409 ? 14.268 -13.318 -18.548 1.00 41.25 409 ARG A CA 1
ATOM 3309 C C . ARG A 1 409 ? 14.305 -13.332 -20.076 1.00 41.25 409 ARG A C 1
ATOM 3311 O O . ARG A 1 409 ? 15.397 -13.247 -20.624 1.00 41.25 409 ARG A O 1
ATOM 3318 N N . GLY A 1 410 ? 13.146 -13.405 -20.739 1.00 35.16 410 GLY A N 1
ATOM 3319 C CA . GLY A 1 410 ? 13.037 -13.526 -22.189 1.00 35.16 410 GLY A CA 1
ATOM 3320 C C . GLY A 1 410 ? 13.731 -14.785 -22.738 1.00 35.16 410 GLY A C 1
ATOM 3321 O O . GLY A 1 410 ? 14.541 -15.427 -22.067 1.00 35.16 410 GLY A O 1
ATOM 3322 N N . PRO A 1 411 ? 13.429 -15.194 -23.974 1.00 44.81 411 PRO A N 1
ATOM 3323 C CA . PRO A 1 411 ? 14.288 -16.100 -24.710 1.00 44.81 411 PRO A CA 1
ATOM 3324 C C . PRO A 1 411 ? 15.335 -15.270 -25.463 1.00 44.81 411 PRO A C 1
ATOM 3326 O O . PRO A 1 411 ? 15.179 -15.089 -26.656 1.00 44.81 411 PRO A O 1
ATOM 3329 N N . GLU A 1 412 ? 16.367 -14.730 -24.803 1.00 42.41 412 GLU A N 1
ATOM 3330 C CA . GLU A 1 412 ? 17.559 -14.201 -25.496 1.00 42.41 412 GLU A CA 1
ATOM 3331 C C . GLU A 1 412 ? 18.726 -13.959 -24.523 1.00 42.41 412 GLU A C 1
ATOM 3333 O O . GLU A 1 412 ? 18.550 -13.514 -23.391 1.00 42.41 412 GLU A O 1
ATOM 3338 N N . GLY A 1 413 ? 19.932 -14.347 -24.945 1.00 49.53 413 GLY A N 1
ATOM 3339 C CA . GLY A 1 413 ? 21.123 -14.433 -24.105 1.00 49.53 413 GLY A CA 1
ATOM 3340 C C . GLY A 1 413 ? 21.572 -13.091 -23.528 1.00 49.53 413 GLY A C 1
ATOM 3341 O O . GLY A 1 413 ? 21.735 -12.104 -24.244 1.00 49.53 413 GLY A O 1
ATOM 3342 N N . VAL A 1 414 ? 21.845 -13.078 -22.222 1.00 51.16 414 VAL A N 1
ATOM 3343 C CA . VAL A 1 414 ? 22.500 -11.954 -21.545 1.00 51.16 414 VAL A CA 1
ATOM 3344 C C . VAL A 1 414 ? 23.860 -11.715 -22.203 1.00 51.16 414 VAL A C 1
ATOM 3346 O O . VAL A 1 414 ? 24.778 -12.523 -22.066 1.00 51.16 414 VAL A O 1
ATOM 3349 N N . SER A 1 415 ? 23.988 -10.594 -22.908 1.00 53.09 415 SER A N 1
ATOM 3350 C CA . SER A 1 415 ? 25.262 -10.133 -23.458 1.00 53.09 415 SER A CA 1
ATOM 3351 C C . SER A 1 415 ? 25.991 -9.312 -22.396 1.00 53.09 415 SER A C 1
ATOM 3353 O O . SER A 1 415 ? 25.523 -8.248 -21.995 1.00 53.09 415 SER A O 1
ATOM 3355 N N . ILE A 1 416 ? 27.123 -9.819 -21.907 1.00 60.72 416 ILE A N 1
ATOM 3356 C CA . ILE A 1 416 ? 27.955 -9.148 -20.900 1.00 60.72 416 ILE A CA 1
ATOM 3357 C C . ILE A 1 416 ? 29.168 -8.536 -21.599 1.00 60.72 416 ILE A C 1
ATOM 3359 O O . ILE A 1 416 ? 29.956 -9.250 -22.216 1.00 60.72 416 ILE A O 1
ATOM 3363 N N . TYR A 1 417 ? 29.349 -7.225 -21.452 1.00 70.06 417 TYR A N 1
ATOM 3364 C CA . TYR A 1 417 ? 30.544 -6.526 -21.921 1.00 70.06 417 TYR A CA 1
ATOM 3365 C C . TYR A 1 417 ? 31.601 -6.512 -20.814 1.00 70.06 417 TYR A C 1
ATOM 3367 O O . TYR A 1 417 ? 31.355 -6.014 -19.715 1.00 70.06 417 TYR A O 1
ATOM 3375 N N . LEU A 1 418 ? 32.780 -7.061 -21.103 1.00 68.75 418 LEU A N 1
ATOM 3376 C CA . LEU A 1 418 ? 33.935 -7.045 -20.207 1.00 68.75 418 LEU A CA 1
ATOM 3377 C C . LEU A 1 418 ? 34.996 -6.122 -20.804 1.00 68.75 418 LEU A C 1
ATOM 3379 O O . LEU A 1 418 ? 35.558 -6.428 -21.852 1.00 68.75 418 LEU A O 1
ATOM 3383 N N . SER A 1 419 ? 35.268 -5.001 -20.138 1.00 70.50 419 SER A N 1
ATOM 3384 C CA . SER A 1 419 ? 36.387 -4.128 -20.496 1.00 70.50 419 SER A CA 1
ATOM 3385 C C . SER A 1 419 ? 37.647 -4.582 -19.762 1.00 70.50 419 SER A C 1
ATOM 3387 O O . SER A 1 419 ? 37.606 -4.844 -18.558 1.00 70.50 419 SER A O 1
ATOM 3389 N N . THR A 1 420 ? 38.759 -4.688 -20.485 1.00 67.19 420 THR A N 1
ATOM 3390 C CA . THR A 1 420 ? 40.085 -4.955 -19.916 1.00 67.19 420 THR A CA 1
ATOM 3391 C C . THR A 1 420 ? 40.938 -3.704 -20.053 1.00 67.19 420 THR A C 1
ATOM 3393 O O . THR A 1 420 ? 40.996 -3.126 -21.135 1.00 67.19 420 THR A O 1
ATOM 3396 N N . ASP A 1 421 ? 41.645 -3.319 -18.998 1.00 52.12 421 ASP A N 1
ATOM 3397 C CA . ASP A 1 421 ? 42.541 -2.159 -18.915 1.00 52.12 421 ASP A CA 1
ATOM 3398 C C . ASP A 1 421 ? 43.862 -2.368 -19.687 1.00 52.12 421 ASP A C 1
ATOM 3400 O O . ASP A 1 421 ? 44.952 -2.256 -19.130 1.00 52.12 421 ASP A O 1
ATOM 3404 N N . GLY A 1 422 ? 43.787 -2.753 -20.969 1.00 52.66 422 GLY A N 1
ATOM 3405 C CA . GLY A 1 422 ? 44.906 -2.876 -21.926 1.00 52.66 422 GLY A CA 1
ATOM 3406 C C . GLY A 1 422 ? 46.066 -3.819 -21.543 1.00 52.66 422 GLY A C 1
ATOM 3407 O O . GLY A 1 422 ? 46.952 -4.080 -22.354 1.00 52.66 422 GLY A O 1
ATOM 3408 N N . SER A 1 423 ? 46.074 -4.337 -20.316 1.00 51.69 423 SER A N 1
ATOM 3409 C CA . SER A 1 423 ? 47.157 -5.079 -19.669 1.00 51.69 423 SER A CA 1
ATOM 3410 C C . SER A 1 423 ? 46.646 -6.094 -18.637 1.00 51.69 423 SER A C 1
ATOM 3412 O O . SER A 1 423 ? 47.378 -7.025 -18.293 1.00 51.69 423 SER A O 1
ATOM 3414 N N . GLY A 1 424 ? 45.395 -5.962 -18.183 1.00 56.81 424 GLY A N 1
ATOM 3415 C CA . GLY A 1 424 ? 44.752 -6.868 -17.242 1.00 56.81 424 GLY A CA 1
ATOM 3416 C C . GLY A 1 424 ? 44.509 -8.276 -17.775 1.00 56.81 424 GLY A C 1
ATOM 3417 O O . GLY A 1 424 ? 44.378 -8.535 -18.975 1.00 56.81 424 GLY A O 1
ATOM 3418 N N . GLY A 1 425 ? 44.453 -9.219 -16.835 1.00 63.06 425 GLY A N 1
ATOM 3419 C CA . GLY A 1 425 ? 44.161 -10.618 -17.113 1.00 63.06 425 GLY A CA 1
ATOM 3420 C C . GLY A 1 425 ? 42.715 -10.810 -17.565 1.00 63.06 425 GLY A C 1
ATOM 3421 O O . GLY A 1 425 ? 41.779 -10.395 -16.888 1.00 63.06 425 GLY A O 1
ATOM 3422 N N . VAL A 1 426 ? 42.531 -11.490 -18.696 1.00 75.25 426 VAL A N 1
ATOM 3423 C CA . VAL A 1 426 ? 41.214 -11.937 -19.162 1.00 75.25 426 VAL A CA 1
ATOM 3424 C C . VAL A 1 426 ? 40.770 -13.128 -18.301 1.00 75.25 426 VAL A C 1
ATOM 3426 O O . VAL A 1 426 ? 41.573 -14.044 -18.097 1.00 75.25 426 VAL A O 1
ATOM 3429 N N . PRO A 1 427 ? 39.521 -13.170 -17.798 1.00 80.31 427 PRO A N 1
ATOM 3430 C CA . PRO A 1 427 ? 39.025 -14.259 -16.953 1.00 80.31 427 PRO A CA 1
ATOM 3431 C C . PRO A 1 427 ? 38.704 -15.518 -17.780 1.00 80.31 427 PRO A C 1
ATOM 3433 O O . PRO A 1 427 ? 37.555 -15.931 -17.924 1.00 80.31 427 PRO A O 1
ATOM 3436 N N . VAL A 1 428 ? 39.743 -16.139 -18.335 1.00 81.44 428 VAL A N 1
ATOM 3437 C CA . VAL A 1 428 ? 39.675 -17.251 -19.298 1.00 81.44 428 VAL A CA 1
ATOM 3438 C C . VAL A 1 428 ? 38.856 -18.433 -18.773 1.00 81.44 428 VAL A C 1
ATOM 3440 O O . VAL A 1 428 ? 38.023 -18.960 -19.499 1.00 81.44 428 VAL A O 1
ATOM 3443 N N . GLU A 1 429 ? 39.023 -18.833 -17.512 1.00 80.12 429 GLU A N 1
ATOM 3444 C CA . GLU A 1 429 ? 38.298 -19.988 -16.953 1.00 80.12 429 GLU A CA 1
ATOM 3445 C C . GLU A 1 429 ? 36.779 -19.754 -16.861 1.00 80.12 429 GLU A C 1
ATOM 3447 O O . GLU A 1 429 ? 35.979 -20.656 -17.123 1.00 80.12 429 GLU A O 1
ATOM 3452 N N . ALA A 1 430 ? 36.361 -18.516 -16.581 1.00 78.00 430 ALA A N 1
ATOM 3453 C CA . ALA A 1 430 ? 34.947 -18.153 -16.610 1.00 78.00 430 ALA A CA 1
ATOM 3454 C C . ALA A 1 430 ? 34.400 -18.191 -18.047 1.00 78.00 430 ALA A C 1
ATOM 3456 O O . ALA A 1 430 ? 33.326 -18.736 -18.289 1.00 78.00 430 ALA A O 1
ATOM 3457 N N . LEU A 1 431 ? 35.169 -17.688 -19.017 1.00 82.00 431 LEU A N 1
ATOM 3458 C CA . LEU A 1 431 ? 34.769 -17.655 -20.428 1.00 82.00 431 LEU A CA 1
ATOM 3459 C C . LEU A 1 431 ? 34.726 -19.051 -21.073 1.00 82.00 431 LEU A C 1
ATOM 3461 O O . LEU A 1 431 ? 33.829 -19.321 -21.869 1.00 82.00 431 LEU A O 1
ATOM 3465 N N . LYS A 1 432 ? 35.609 -19.979 -20.679 1.00 82.06 432 LYS A N 1
ATOM 3466 C CA . LYS A 1 432 ? 35.513 -21.397 -21.080 1.00 82.06 432 LYS A CA 1
ATOM 3467 C C . LYS A 1 432 ? 34.202 -22.031 -20.626 1.00 82.06 432 LYS A C 1
ATOM 3469 O O . LYS A 1 432 ? 33.616 -22.816 -21.364 1.00 82.06 432 LYS A O 1
ATOM 3474 N N . THR A 1 433 ? 33.731 -21.676 -19.430 1.00 78.62 433 THR A N 1
ATOM 3475 C CA . THR A 1 433 ? 32.453 -22.172 -18.897 1.00 78.62 433 THR A CA 1
ATOM 3476 C C . THR A 1 433 ? 31.268 -21.665 -19.728 1.00 78.62 433 THR A C 1
ATOM 3478 O O . THR A 1 433 ? 30.315 -22.410 -19.944 1.00 78.62 433 THR A O 1
ATOM 3481 N N . VAL A 1 434 ? 31.343 -20.430 -20.240 1.00 77.19 434 VAL A N 1
ATOM 3482 C CA . VAL A 1 434 ? 30.332 -19.852 -21.145 1.00 77.19 434 VAL A CA 1
ATOM 3483 C C . VAL A 1 434 ? 30.324 -20.568 -22.498 1.00 77.19 434 VAL A C 1
ATOM 3485 O O . VAL A 1 434 ? 29.265 -20.972 -22.964 1.00 77.19 434 VAL A O 1
ATOM 3488 N N . LEU A 1 435 ? 31.494 -20.800 -23.099 1.00 78.25 435 LEU A N 1
ATOM 3489 C CA . LEU A 1 435 ? 31.592 -21.549 -24.359 1.00 78.25 435 LEU A CA 1
ATOM 3490 C C . LEU A 1 435 ? 31.121 -23.005 -24.191 1.00 78.25 435 LEU A C 1
ATOM 3492 O O . LEU A 1 435 ? 30.396 -23.530 -25.032 1.00 78.25 435 LEU A O 1
ATOM 3496 N N . GLY A 1 436 ? 31.470 -23.649 -23.072 1.00 74.88 436 GLY A N 1
ATOM 3497 C CA . GLY A 1 436 ? 31.064 -25.022 -22.761 1.00 74.88 436 GLY A CA 1
ATOM 3498 C C . GLY A 1 436 ? 29.560 -25.200 -22.521 1.00 74.88 436 GLY A C 1
ATOM 3499 O O . GLY A 1 436 ? 29.049 -26.306 -22.688 1.00 74.88 436 GLY A O 1
ATOM 3500 N N . SER A 1 437 ? 28.843 -24.132 -22.160 1.00 75.88 437 SER A N 1
ATOM 3501 C CA . SER A 1 437 ? 27.382 -24.131 -22.008 1.00 75.88 437 SER A CA 1
ATOM 3502 C C . SER A 1 437 ? 26.630 -23.700 -23.275 1.00 75.88 437 SER A C 1
ATOM 3504 O O . SER A 1 437 ? 25.406 -23.584 -23.243 1.00 75.88 437 SER A O 1
ATOM 3506 N N . GLY A 1 438 ? 27.338 -23.505 -24.395 1.00 74.19 438 GLY A N 1
ATOM 3507 C CA . GLY A 1 438 ? 26.760 -23.093 -25.677 1.00 74.19 438 GLY A CA 1
ATOM 3508 C C . GLY A 1 438 ? 26.554 -21.582 -25.824 1.00 74.19 438 GLY A C 1
ATOM 3509 O O . GLY A 1 438 ? 25.863 -21.156 -26.746 1.00 74.19 438 GLY A O 1
ATOM 3510 N N . GLY A 1 439 ? 27.125 -20.770 -24.929 1.00 72.56 439 GLY A N 1
ATOM 3511 C CA . GLY A 1 439 ? 27.150 -19.313 -25.055 1.00 72.56 439 GLY A CA 1
ATOM 3512 C C . GLY A 1 439 ? 28.202 -18.824 -26.056 1.00 72.56 439 GLY A C 1
ATOM 3513 O O . GLY A 1 439 ? 29.158 -19.531 -26.371 1.00 72.56 439 GLY A O 1
ATOM 3514 N N . LEU A 1 440 ? 28.039 -17.589 -26.535 1.00 77.88 440 LEU A N 1
ATOM 3515 C CA . LEU A 1 440 ? 28.975 -16.931 -27.452 1.00 77.88 440 LEU A CA 1
ATOM 3516 C C . LEU A 1 440 ? 29.937 -16.021 -26.681 1.00 77.88 440 LEU A C 1
ATOM 3518 O O . LEU A 1 440 ? 29.535 -15.316 -25.755 1.00 77.88 440 LEU A O 1
ATOM 3522 N N . VAL A 1 441 ? 31.208 -16.015 -27.083 1.00 81.69 441 VAL A N 1
ATOM 3523 C CA . VAL A 1 441 ? 32.229 -15.100 -26.558 1.00 81.69 441 VAL A CA 1
ATOM 3524 C C . VAL A 1 441 ? 32.908 -14.419 -27.741 1.00 81.69 441 VAL A C 1
ATOM 3526 O O . VAL A 1 441 ? 33.392 -15.096 -28.647 1.00 81.69 441 VAL A O 1
ATOM 3529 N N . ALA A 1 442 ? 32.969 -13.088 -27.713 1.00 82.56 442 ALA A N 1
ATOM 3530 C CA . ALA A 1 442 ? 33.604 -12.282 -28.747 1.00 82.56 442 ALA A CA 1
ATOM 3531 C C . ALA A 1 442 ? 34.709 -11.387 -28.163 1.00 82.56 442 ALA A C 1
ATOM 3533 O O . ALA A 1 442 ? 34.537 -10.753 -27.123 1.00 82.56 442 ALA A O 1
ATOM 3534 N N . ALA A 1 443 ? 35.848 -11.322 -28.850 1.00 83.94 443 ALA A N 1
ATOM 3535 C CA . ALA A 1 443 ? 36.960 -10.424 -28.575 1.00 83.94 443 ALA A CA 1
ATOM 3536 C C . ALA A 1 443 ? 36.835 -9.151 -29.425 1.00 83.94 443 ALA A C 1
ATOM 3538 O O . ALA A 1 443 ? 37.090 -9.164 -30.634 1.00 83.94 443 ALA A O 1
ATOM 3539 N N . ALA A 1 444 ? 36.480 -8.042 -28.777 1.00 82.81 444 ALA A N 1
ATOM 3540 C CA . ALA A 1 444 ? 36.351 -6.718 -29.380 1.00 82.81 444 ALA A CA 1
ATOM 3541 C C . ALA A 1 444 ? 37.499 -5.795 -28.930 1.00 82.81 444 ALA A C 1
ATOM 3543 O O . ALA A 1 444 ? 37.306 -4.893 -28.126 1.00 82.81 444 ALA A O 1
ATOM 3544 N N . PHE A 1 445 ? 38.716 -6.050 -29.423 1.00 84.12 445 PHE A N 1
ATOM 3545 C CA . PHE A 1 445 ? 39.878 -5.176 -29.203 1.00 84.12 445 PHE A CA 1
ATOM 3546 C C . PHE A 1 445 ? 40.035 -4.149 -30.330 1.00 84.12 445 PHE A C 1
ATOM 3548 O O . PHE A 1 445 ? 39.508 -4.350 -31.432 1.00 84.12 445 PHE A O 1
ATOM 3555 N N . ASP A 1 446 ? 40.800 -3.092 -30.074 1.00 81.81 446 ASP A N 1
ATOM 3556 C CA . ASP A 1 446 ? 41.155 -2.076 -31.066 1.00 81.81 446 ASP A CA 1
ATOM 3557 C C . ASP A 1 446 ? 41.844 -2.679 -32.297 1.00 81.81 446 ASP A C 1
ATOM 3559 O O . ASP A 1 446 ? 42.392 -3.787 -32.265 1.00 81.81 446 ASP A O 1
ATOM 3563 N N . ALA A 1 447 ? 41.787 -1.957 -33.415 1.00 77.00 447 ALA A N 1
ATOM 3564 C CA . ALA A 1 447 ? 42.395 -2.353 -34.686 1.00 77.00 447 ALA A CA 1
ATOM 3565 C C . ALA A 1 447 ? 43.865 -1.899 -34.800 1.00 77.00 447 ALA A C 1
ATOM 3567 O O . ALA A 1 447 ? 44.382 -1.683 -35.902 1.00 77.00 447 ALA A O 1
ATOM 3568 N N . ASP A 1 448 ? 44.543 -1.718 -33.667 1.00 78.69 448 ASP A N 1
ATOM 3569 C CA . ASP A 1 448 ? 45.961 -1.393 -33.595 1.00 78.69 448 ASP A CA 1
ATOM 3570 C C . ASP A 1 448 ? 46.824 -2.635 -33.287 1.00 78.69 448 ASP A C 1
ATOM 3572 O O . ASP A 1 448 ? 46.343 -3.759 -33.133 1.00 78.69 448 ASP A O 1
ATOM 3576 N N . VAL A 1 449 ? 48.146 -2.449 -33.244 1.00 76.19 449 VAL A N 1
ATOM 3577 C CA . VAL A 1 449 ? 49.092 -3.554 -33.016 1.00 76.19 449 VAL A CA 1
ATOM 3578 C C . VAL A 1 449 ? 48.883 -4.194 -31.637 1.00 76.19 449 VAL A C 1
ATOM 3580 O O . VAL A 1 449 ? 49.016 -5.411 -31.506 1.00 76.19 449 VAL A O 1
ATOM 3583 N N . ALA A 1 450 ? 48.557 -3.403 -30.613 1.00 78.00 450 ALA A N 1
ATOM 3584 C CA . ALA A 1 450 ? 48.371 -3.897 -29.252 1.00 78.00 450 ALA A CA 1
ATOM 3585 C C . ALA A 1 450 ? 47.068 -4.704 -29.121 1.00 78.00 450 ALA A C 1
ATOM 3587 O O . ALA A 1 450 ? 47.086 -5.814 -28.580 1.00 78.00 450 ALA A O 1
ATOM 3588 N N . GLY A 1 451 ? 45.973 -4.191 -29.683 1.00 78.75 451 GLY A N 1
ATOM 3589 C CA . GLY A 1 451 ? 44.668 -4.837 -29.737 1.00 78.75 451 GLY A CA 1
ATOM 3590 C C . GLY A 1 451 ? 44.697 -6.154 -30.507 1.00 78.75 451 GLY A C 1
ATOM 3591 O O . GLY A 1 451 ? 44.185 -7.1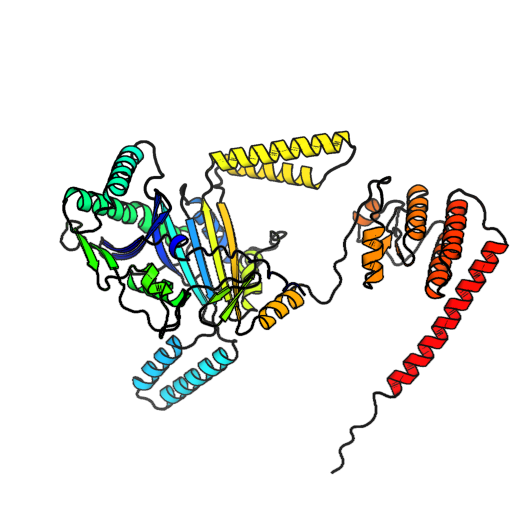60 -30.016 1.00 78.75 451 GLY A O 1
ATOM 3592 N N . GLU A 1 452 ? 45.391 -6.213 -31.648 1.00 81.62 452 GLU A N 1
ATOM 3593 C CA . GLU A 1 452 ? 45.560 -7.462 -32.403 1.00 81.62 452 GLU A CA 1
ATOM 3594 C C . GLU A 1 452 ? 46.385 -8.506 -31.637 1.00 81.62 452 GLU A C 1
ATOM 3596 O O . GLU A 1 452 ? 46.004 -9.678 -31.565 1.00 81.62 452 GLU A O 1
ATOM 3601 N N . VAL A 1 453 ? 47.494 -8.108 -31.003 1.00 81.31 453 VAL A N 1
ATOM 3602 C CA . VAL A 1 453 ? 48.290 -9.027 -30.169 1.00 81.31 453 VAL A CA 1
ATOM 3603 C C . VAL A 1 453 ? 47.455 -9.587 -29.016 1.00 81.31 453 VAL A C 1
ATOM 3605 O O . VAL A 1 453 ? 47.583 -10.773 -28.687 1.00 81.31 453 VAL A O 1
ATOM 3608 N N . MET A 1 454 ? 46.598 -8.762 -28.413 1.00 81.00 454 MET A N 1
ATOM 3609 C CA . MET A 1 454 ? 45.723 -9.188 -27.328 1.00 81.00 454 MET A CA 1
ATOM 3610 C C . MET A 1 454 ? 44.620 -10.130 -27.824 1.00 81.00 454 MET A C 1
ATOM 3612 O O . MET A 1 454 ? 44.433 -11.195 -27.237 1.00 81.00 454 MET A O 1
ATOM 3616 N N . ALA A 1 455 ? 43.970 -9.824 -28.949 1.00 84.12 455 ALA A N 1
ATOM 3617 C CA . ALA A 1 455 ? 42.952 -10.685 -29.550 1.00 84.12 455 ALA A CA 1
ATOM 3618 C C . ALA A 1 455 ? 43.486 -12.101 -29.834 1.00 84.12 455 ALA A C 1
ATOM 3620 O O . ALA A 1 455 ? 42.861 -13.095 -29.458 1.00 84.12 455 ALA A O 1
ATOM 3621 N N . TRP A 1 456 ? 44.691 -12.208 -30.405 1.00 83.75 456 TRP A N 1
ATOM 3622 C CA . TRP A 1 456 ? 45.331 -13.502 -30.667 1.00 83.75 456 TRP A CA 1
ATOM 3623 C C . TRP A 1 456 ? 45.796 -14.226 -29.401 1.00 83.75 456 TRP A C 1
ATOM 3625 O O . TRP A 1 456 ? 45.765 -15.458 -29.349 1.00 83.75 456 TRP A O 1
ATOM 3635 N N . ARG A 1 457 ? 46.200 -13.488 -28.358 1.00 83.31 457 ARG A N 1
ATOM 3636 C CA . ARG A 1 457 ? 46.506 -14.068 -27.041 1.00 83.31 457 ARG A CA 1
ATOM 3637 C C . ARG A 1 457 ? 45.261 -14.695 -26.416 1.00 83.31 457 ARG A C 1
ATOM 3639 O O . ARG A 1 457 ? 45.355 -15.796 -25.879 1.00 83.31 457 ARG A O 1
ATOM 3646 N N . VAL A 1 458 ? 44.115 -14.022 -26.509 1.00 83.81 458 VAL A N 1
ATOM 3647 C CA . VAL A 1 458 ? 42.841 -14.535 -25.994 1.00 83.81 458 VAL A CA 1
ATOM 3648 C C . VAL A 1 458 ? 42.375 -15.740 -26.808 1.00 83.81 458 VAL A C 1
ATOM 3650 O O . VAL A 1 458 ? 42.040 -16.760 -26.214 1.00 83.81 458 VAL A O 1
ATOM 3653 N N . ALA A 1 459 ? 42.454 -15.690 -28.141 1.00 84.94 459 ALA A N 1
ATOM 3654 C CA . ALA A 1 459 ? 42.127 -16.833 -28.996 1.00 84.94 459 ALA A CA 1
ATOM 3655 C C . ALA A 1 459 ? 42.961 -18.076 -28.669 1.00 84.94 459 ALA A C 1
ATOM 3657 O O . ALA A 1 459 ? 42.416 -19.172 -28.599 1.00 84.94 459 ALA A O 1
ATOM 3658 N N . GLN A 1 460 ? 44.257 -17.911 -28.377 1.00 82.94 460 GLN A N 1
ATOM 3659 C CA . GLN A 1 460 ? 45.120 -19.023 -27.968 1.00 82.94 460 GLN A CA 1
ATOM 3660 C C . GLN A 1 460 ? 44.629 -19.714 -26.680 1.00 82.94 460 GLN A C 1
ATOM 3662 O O . GLN A 1 460 ? 44.862 -20.906 -26.501 1.00 82.94 460 GLN A O 1
ATOM 3667 N N . GLN A 1 461 ? 43.978 -18.974 -25.779 1.00 82.75 461 GLN A N 1
ATOM 3668 C CA . GLN A 1 461 ? 43.505 -19.468 -24.481 1.00 82.75 461 GLN A CA 1
ATOM 3669 C C . GLN A 1 461 ? 42.024 -19.889 -24.495 1.00 82.75 461 GLN A C 1
ATOM 3671 O O . GLN A 1 461 ? 41.599 -20.644 -23.616 1.00 82.75 461 GLN A O 1
ATOM 3676 N N . LEU A 1 462 ? 41.255 -19.417 -25.482 1.00 83.31 462 LEU A N 1
ATOM 3677 C CA . LEU A 1 462 ? 39.819 -19.643 -25.661 1.00 83.31 462 LEU A CA 1
ATOM 3678 C C . LEU A 1 462 ? 39.513 -20.099 -27.102 1.00 83.31 462 LEU A C 1
ATOM 3680 O O . LEU A 1 462 ? 39.162 -19.278 -27.956 1.00 83.31 462 LEU A O 1
ATOM 3684 N N . PRO A 1 463 ? 39.635 -21.406 -27.399 1.00 80.50 463 PRO A N 1
ATOM 3685 C CA . PRO A 1 463 ? 39.210 -21.966 -28.680 1.00 80.50 463 PRO A CA 1
ATOM 3686 C C . PRO A 1 463 ? 37.711 -21.724 -28.911 1.00 80.50 463 PRO A C 1
ATOM 3688 O O . PRO A 1 463 ? 36.905 -22.010 -28.030 1.00 80.50 463 PRO A O 1
ATOM 3691 N N . GLY A 1 464 ? 37.336 -21.210 -30.086 1.00 75.69 464 GLY A N 1
ATOM 3692 C CA . GLY A 1 464 ? 35.936 -20.899 -30.424 1.00 75.69 464 GLY A CA 1
ATOM 3693 C C . GLY A 1 464 ? 35.483 -19.465 -30.125 1.00 75.69 464 GLY A C 1
ATOM 3694 O O . GLY A 1 464 ? 34.305 -19.171 -30.286 1.00 75.69 464 GLY A O 1
ATOM 3695 N N . ILE A 1 465 ? 36.393 -18.572 -29.721 1.00 81.88 465 ILE A N 1
ATOM 3696 C CA . ILE A 1 465 ? 36.103 -17.137 -29.604 1.00 81.88 465 ILE A CA 1
ATOM 3697 C C . ILE A 1 465 ? 35.945 -16.468 -30.982 1.00 81.88 465 ILE A C 1
ATOM 3699 O O . ILE A 1 465 ? 36.708 -16.755 -31.909 1.00 81.88 465 ILE A O 1
ATOM 3703 N N . GLU A 1 466 ? 35.001 -15.535 -31.101 1.00 80.88 466 GLU A N 1
ATOM 3704 C CA . GLU A 1 466 ? 34.829 -14.692 -32.291 1.00 80.88 466 GLU A CA 1
ATOM 3705 C C . GLU A 1 466 ? 35.645 -13.395 -32.195 1.00 80.88 466 GLU A C 1
ATOM 3707 O O . GLU A 1 466 ? 35.891 -12.879 -31.107 1.00 80.88 466 GLU A O 1
ATOM 3712 N N . ARG A 1 467 ? 36.059 -12.826 -33.332 1.00 82.19 467 ARG A N 1
ATOM 3713 C CA . ARG A 1 467 ? 36.748 -11.526 -33.395 1.00 82.19 467 ARG A CA 1
ATOM 3714 C C . ARG A 1 467 ? 35.804 -10.470 -33.958 1.00 82.19 467 ARG A C 1
ATOM 3716 O O . ARG A 1 467 ? 35.346 -10.603 -35.087 1.00 82.19 467 ARG A O 1
ATOM 3723 N N . LEU A 1 468 ? 35.605 -9.383 -33.214 1.00 79.50 468 LEU A N 1
ATOM 3724 C CA . LEU A 1 468 ? 34.892 -8.188 -33.680 1.00 79.50 468 LEU A CA 1
ATOM 3725 C C . LEU A 1 468 ? 35.881 -7.040 -33.824 1.00 79.50 468 LEU A C 1
ATOM 3727 O O . LEU A 1 468 ? 36.596 -6.772 -32.870 1.00 79.50 468 LEU A O 1
ATOM 3731 N N . THR A 1 469 ? 35.918 -6.334 -34.952 1.00 72.06 469 THR A N 1
ATOM 3732 C CA . THR A 1 469 ? 36.787 -5.154 -35.170 1.00 72.06 469 THR A CA 1
ATOM 3733 C C . THR A 1 469 ? 35.963 -3.885 -35.379 1.00 72.06 469 THR A C 1
ATOM 3735 O O . THR A 1 469 ? 34.896 -3.996 -35.991 1.00 72.06 469 THR A O 1
ATOM 3738 N N . PRO A 1 470 ? 36.454 -2.696 -34.972 1.00 70.75 470 PRO A N 1
ATOM 3739 C CA . PRO A 1 470 ? 35.771 -1.440 -35.264 1.00 70.75 470 PRO A CA 1
ATOM 3740 C C . PRO A 1 470 ? 35.643 -1.248 -36.784 1.00 70.75 470 PRO A C 1
ATOM 3742 O O . PRO A 1 470 ? 36.544 -1.592 -37.551 1.00 70.75 470 PRO A O 1
ATOM 3745 N N . ASN A 1 471 ? 34.485 -0.753 -37.222 1.00 60.03 471 ASN A N 1
ATOM 3746 C CA . ASN A 1 471 ? 34.128 -0.565 -38.634 1.00 60.03 471 ASN A CA 1
ATOM 3747 C C . ASN A 1 471 ? 34.669 0.749 -39.227 1.00 60.03 471 ASN A C 1
ATOM 3749 O O . ASN A 1 471 ? 34.783 0.865 -40.447 1.00 60.03 471 ASN A O 1
ATOM 3753 N N . GLN A 1 472 ? 35.020 1.718 -38.382 1.00 58.00 472 GLN A N 1
ATOM 3754 C CA . GLN A 1 472 ? 35.708 2.958 -38.732 1.00 58.00 472 GLN A CA 1
ATOM 3755 C C . GLN A 1 472 ? 36.740 3.280 -37.645 1.00 58.00 472 GLN A C 1
ATOM 3757 O O . GLN A 1 472 ? 36.520 2.982 -36.476 1.00 58.00 472 GLN A O 1
ATOM 3762 N N . GLY A 1 473 ? 37.860 3.894 -38.026 1.00 58.25 473 GLY A N 1
ATOM 3763 C CA . GLY A 1 473 ? 38.888 4.293 -37.062 1.00 58.25 473 GLY A CA 1
ATOM 3764 C C . GLY A 1 473 ? 39.738 3.134 -36.533 1.00 58.25 473 GLY A C 1
ATOM 3765 O O . GLY A 1 473 ? 39.671 2.001 -37.013 1.00 58.25 473 GLY A O 1
ATOM 3766 N N . LYS A 1 474 ? 40.620 3.449 -35.581 1.00 60.25 474 LYS A N 1
ATOM 3767 C CA . LYS A 1 474 ? 41.510 2.461 -34.937 1.00 60.25 474 LYS A CA 1
ATOM 3768 C C . LYS A 1 474 ? 40.978 1.977 -33.587 1.00 60.25 474 LYS A C 1
ATOM 3770 O O . LYS A 1 474 ? 41.375 0.897 -33.161 1.00 60.25 474 LYS A O 1
ATOM 3775 N N . ASP A 1 475 ? 40.102 2.754 -32.957 1.00 70.12 475 ASP A N 1
ATOM 3776 C CA . ASP A 1 475 ? 39.642 2.594 -31.575 1.00 70.12 475 ASP A CA 1
ATOM 3777 C C . ASP A 1 475 ? 38.112 2.422 -31.542 1.00 70.12 475 ASP A C 1
ATOM 3779 O O . ASP A 1 475 ? 37.377 3.145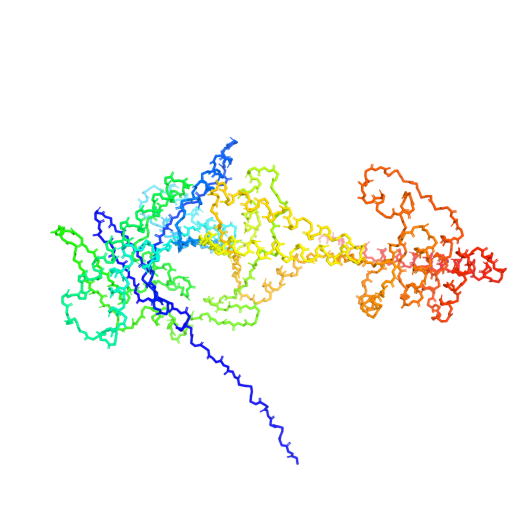 -32.224 1.00 70.12 475 ASP A O 1
ATOM 3783 N N . TRP A 1 476 ? 37.620 1.475 -30.740 1.00 69.62 476 TRP A N 1
ATOM 3784 C CA . TRP A 1 476 ? 36.185 1.294 -30.489 1.00 69.62 476 TRP A CA 1
ATOM 3785 C C . TRP A 1 476 ? 35.503 2.533 -29.902 1.00 69.62 476 TRP A C 1
ATOM 3787 O O . TRP A 1 476 ? 34.313 2.738 -30.145 1.00 69.62 476 TRP A O 1
ATOM 3797 N N . ASN A 1 477 ? 36.228 3.390 -29.182 1.00 69.81 477 ASN A N 1
ATOM 3798 C CA . ASN A 1 477 ? 35.688 4.633 -28.635 1.00 69.81 477 ASN A CA 1
ATOM 3799 C C . ASN A 1 477 ? 35.202 5.589 -29.733 1.00 69.81 477 ASN A C 1
ATOM 3801 O O . ASN A 1 477 ? 34.186 6.255 -29.550 1.00 69.81 477 ASN A O 1
ATOM 3805 N N . GLU A 1 478 ? 35.873 5.639 -30.889 1.00 63.06 478 GLU A N 1
ATOM 3806 C CA . GLU A 1 478 ? 35.457 6.489 -32.016 1.00 63.06 478 GLU A CA 1
ATOM 3807 C C . GLU A 1 478 ? 34.133 5.997 -32.625 1.00 63.06 478 GLU A C 1
ATOM 3809 O O . GLU A 1 478 ? 33.256 6.799 -32.950 1.00 63.06 478 GLU A O 1
ATOM 3814 N N . VAL A 1 479 ? 33.958 4.673 -32.708 1.00 62.81 479 VAL A N 1
ATOM 3815 C CA . VAL A 1 479 ? 32.749 4.018 -33.237 1.00 62.81 479 VAL A CA 1
ATOM 3816 C C . VAL A 1 479 ? 31.567 4.142 -32.273 1.00 62.81 479 VAL A C 1
ATOM 3818 O O . VAL A 1 479 ? 30.441 4.399 -32.697 1.00 62.81 479 VAL A O 1
ATOM 3821 N N . LEU A 1 480 ? 31.806 3.989 -30.969 1.00 63.72 480 LEU A N 1
ATOM 3822 C CA . LEU A 1 480 ? 30.755 4.028 -29.948 1.00 63.72 480 LEU A CA 1
ATOM 3823 C C . LEU A 1 480 ? 30.193 5.440 -29.713 1.00 63.72 480 LEU A C 1
ATOM 3825 O O . LEU A 1 480 ? 29.065 5.573 -29.240 1.00 63.72 480 LEU A O 1
ATOM 3829 N N . VAL A 1 481 ? 30.947 6.490 -30.053 1.00 57.03 481 VAL A N 1
ATOM 3830 C CA . VAL A 1 481 ? 30.518 7.891 -29.898 1.00 57.03 481 VAL A CA 1
ATOM 3831 C C . VAL A 1 481 ? 29.617 8.364 -31.051 1.00 57.03 481 VAL A C 1
ATOM 3833 O O . VAL A 1 481 ? 28.789 9.243 -30.825 1.00 57.03 481 VAL A O 1
ATOM 3836 N N . ASN A 1 482 ? 29.708 7.772 -32.251 1.00 51.75 482 ASN A N 1
ATOM 3837 C CA . ASN A 1 482 ? 28.898 8.148 -33.424 1.00 51.75 482 ASN A CA 1
ATOM 3838 C C . ASN A 1 482 ? 28.329 6.920 -34.174 1.00 51.75 482 ASN A C 1
ATOM 3840 O O . ASN A 1 482 ? 28.793 6.588 -35.267 1.00 51.75 482 ASN A O 1
ATOM 3844 N N . PRO A 1 483 ? 27.285 6.258 -33.640 1.00 53.69 483 PRO A N 1
ATOM 3845 C CA . PRO A 1 483 ? 26.728 5.044 -34.243 1.00 53.69 483 PRO A CA 1
ATOM 3846 C C . PRO A 1 483 ? 25.987 5.268 -35.579 1.00 53.69 483 PRO A C 1
ATOM 3848 O O . PRO A 1 483 ? 25.811 4.317 -36.336 1.00 53.69 483 PRO A O 1
ATOM 3851 N N . GLU A 1 484 ? 25.573 6.499 -35.909 1.00 44.12 484 GLU A N 1
ATOM 3852 C CA . GLU A 1 484 ? 24.736 6.799 -37.091 1.00 44.12 484 GLU A CA 1
ATOM 3853 C C . GLU A 1 484 ? 25.521 7.086 -38.395 1.00 44.12 484 GLU A C 1
ATOM 3855 O O . GLU A 1 484 ? 24.929 7.390 -39.428 1.00 44.12 484 GLU A O 1
ATOM 3860 N N . GLY A 1 485 ? 26.855 6.973 -38.392 1.00 45.94 485 GLY A N 1
ATOM 3861 C CA . GLY A 1 485 ? 27.718 7.361 -39.523 1.00 45.94 485 GLY A CA 1
ATOM 3862 C C . GLY A 1 485 ? 28.167 6.253 -40.495 1.00 45.94 485 GLY A C 1
ATOM 3863 O O . GLY A 1 485 ? 29.104 6.477 -41.262 1.00 45.94 485 GLY A O 1
ATOM 3864 N N . GLY A 1 486 ? 27.592 5.045 -40.468 1.00 40.03 486 GLY A N 1
ATOM 3865 C CA . GLY A 1 486 ? 28.207 3.869 -41.109 1.00 40.03 486 GLY A CA 1
ATOM 3866 C C . GLY A 1 486 ? 27.424 3.228 -42.254 1.00 40.03 486 GLY A C 1
ATOM 3867 O O . GLY A 1 486 ? 26.559 2.394 -42.014 1.00 40.03 486 GLY A O 1
ATOM 3868 N N . GLY A 1 487 ? 27.791 3.531 -43.503 1.00 37.12 487 GLY A N 1
ATOM 3869 C CA . GLY A 1 487 ? 27.427 2.717 -44.668 1.00 37.12 487 GLY A CA 1
ATOM 3870 C C . GLY A 1 487 ? 28.076 1.321 -44.646 1.00 37.12 487 GLY A C 1
ATOM 3871 O O . GLY A 1 487 ? 29.117 1.111 -44.026 1.00 37.12 487 GLY A O 1
ATOM 3872 N N . ASN A 1 488 ? 27.456 0.371 -45.354 1.00 34.69 488 ASN A N 1
ATOM 3873 C CA . ASN A 1 488 ? 27.823 -1.051 -45.452 1.00 34.69 488 ASN A CA 1
ATOM 3874 C C . ASN A 1 488 ? 29.164 -1.306 -46.184 1.00 34.69 488 ASN A C 1
ATOM 3876 O O . ASN A 1 488 ? 29.180 -1.901 -47.262 1.00 34.69 488 ASN A O 1
ATOM 3880 N N . GLY A 1 489 ? 30.293 -0.861 -45.630 1.00 36.38 489 GLY A N 1
ATOM 3881 C CA . GLY A 1 489 ? 31.619 -1.050 -46.224 1.00 36.38 489 GLY A CA 1
ATOM 3882 C C . GLY A 1 489 ? 32.669 -1.475 -45.201 1.00 36.38 489 GLY A C 1
ATOM 3883 O O . GLY A 1 489 ? 33.135 -0.662 -44.412 1.00 36.38 489 GLY A O 1
ATOM 3884 N N . TRP A 1 490 ? 33.071 -2.747 -45.237 1.00 38.47 490 TRP A N 1
ATOM 3885 C CA . TRP A 1 490 ? 34.179 -3.282 -44.443 1.00 38.47 490 TRP A CA 1
ATOM 3886 C C . TRP A 1 490 ? 35.520 -2.794 -45.010 1.00 38.47 490 TRP A C 1
ATOM 3888 O O . TRP A 1 490 ? 35.911 -3.207 -46.103 1.00 38.47 490 TRP A O 1
ATOM 3898 N N . HIS A 1 491 ? 36.275 -1.976 -44.277 1.00 40.09 491 HIS A N 1
ATOM 3899 C CA . HIS A 1 491 ? 37.670 -1.689 -44.626 1.00 40.09 491 HIS A CA 1
ATOM 3900 C C . HIS A 1 491 ? 38.606 -1.966 -43.447 1.00 40.09 491 HIS A C 1
ATOM 3902 O O . HIS A 1 491 ? 38.807 -1.133 -42.572 1.00 40.09 491 HIS A O 1
ATOM 3908 N N . GLN A 1 492 ? 39.222 -3.153 -43.460 1.00 45.75 492 GLN A N 1
ATOM 3909 C CA . GLN A 1 492 ? 40.398 -3.466 -42.647 1.00 45.75 492 GLN A CA 1
ATOM 3910 C C . GLN A 1 492 ? 41.669 -3.206 -43.460 1.00 45.75 492 GLN A C 1
ATOM 3912 O O . GLN A 1 492 ? 41.819 -3.667 -44.591 1.00 45.75 492 GLN A O 1
ATOM 3917 N N . SER A 1 493 ? 42.624 -2.513 -42.851 1.00 49.09 493 SER A N 1
ATOM 3918 C CA . SER A 1 493 ? 43.904 -2.104 -43.438 1.00 49.09 493 SER A CA 1
ATOM 3919 C C . SER A 1 493 ? 44.926 -3.241 -43.632 1.00 49.09 493 SER A C 1
ATOM 3921 O O . SER A 1 493 ? 46.042 -2.977 -44.076 1.00 49.09 493 SER A O 1
ATOM 3923 N N . ARG A 1 494 ? 44.574 -4.512 -43.363 1.00 62.84 494 ARG A N 1
ATOM 3924 C CA . ARG A 1 494 ? 45.407 -5.696 -43.668 1.00 62.84 494 ARG A CA 1
ATOM 3925 C C . ARG A 1 494 ? 44.546 -6.927 -44.021 1.00 62.84 494 ARG A C 1
ATOM 3927 O O . ARG A 1 494 ? 44.183 -7.681 -43.119 1.00 62.84 494 ARG A O 1
ATOM 3934 N N . PRO A 1 495 ? 44.259 -7.200 -45.310 1.00 66.31 495 PRO A N 1
ATOM 3935 C CA . PRO A 1 495 ? 43.433 -8.344 -45.733 1.00 66.31 495 PRO A CA 1
ATOM 3936 C C . PRO A 1 495 ? 43.998 -9.713 -45.315 1.00 66.31 495 PRO A C 1
ATOM 3938 O O . PRO A 1 495 ? 43.263 -10.694 -45.234 1.00 66.31 495 PRO A O 1
ATOM 3941 N N . GLU A 1 496 ? 45.294 -9.794 -45.013 1.00 72.56 496 GLU A N 1
ATOM 3942 C CA . GLU A 1 496 ? 45.942 -11.014 -44.524 1.00 72.56 496 GLU A CA 1
ATOM 3943 C C . GLU A 1 496 ? 45.509 -11.398 -43.098 1.00 72.56 496 GLU A C 1
ATOM 3945 O O . GLU A 1 496 ? 45.379 -12.585 -42.811 1.00 72.56 496 GLU A O 1
ATOM 3950 N N . LEU A 1 497 ? 45.213 -10.427 -42.221 1.00 75.06 497 LEU A N 1
ATOM 3951 C CA . LEU A 1 497 ? 44.752 -10.706 -40.851 1.00 75.06 497 LEU A CA 1
ATOM 3952 C C . LEU A 1 497 ? 43.323 -11.258 -40.834 1.00 75.06 497 LEU A C 1
ATOM 3954 O O . LEU A 1 497 ? 43.029 -12.187 -40.084 1.00 75.06 497 LEU A O 1
ATOM 3958 N N . SER A 1 498 ? 42.459 -10.750 -41.715 1.00 75.62 498 SER A N 1
ATOM 3959 C CA . SER A 1 498 ? 41.109 -11.291 -41.912 1.00 75.62 498 SER A CA 1
ATOM 3960 C C . SER A 1 498 ? 41.156 -12.758 -42.357 1.00 75.62 498 SER A C 1
ATOM 3962 O O . SER A 1 498 ? 40.480 -13.610 -41.780 1.00 75.62 498 SER A O 1
ATOM 3964 N N . LYS A 1 499 ? 42.040 -13.087 -43.312 1.00 80.94 499 LYS A N 1
ATOM 3965 C CA . LYS A 1 499 ? 42.253 -14.470 -43.769 1.00 80.94 499 LYS A CA 1
ATOM 3966 C C . LYS A 1 499 ? 42.779 -15.390 -42.664 1.00 80.94 499 LYS A C 1
ATOM 3968 O O . LYS A 1 499 ? 42.391 -16.552 -42.612 1.00 80.94 499 LYS A O 1
ATOM 3973 N N . LEU A 1 500 ? 43.616 -14.885 -41.757 1.00 83.62 500 LEU A N 1
ATOM 3974 C CA . LEU A 1 500 ? 44.094 -15.662 -40.610 1.00 83.62 500 LEU A CA 1
ATOM 3975 C C . LEU A 1 500 ? 42.987 -15.970 -39.597 1.00 83.62 500 LEU A C 1
ATOM 3977 O O . LEU A 1 500 ? 42.931 -17.087 -39.088 1.00 83.62 500 LEU A O 1
ATOM 3981 N N . TRP A 1 501 ? 42.081 -15.026 -39.332 1.00 81.94 501 TRP A N 1
ATOM 3982 C CA . TRP A 1 501 ? 40.903 -15.289 -38.498 1.00 81.94 501 TRP A CA 1
ATOM 3983 C C . TRP A 1 501 ? 39.947 -16.292 -39.153 1.00 81.94 501 TRP A C 1
ATOM 3985 O O . TRP A 1 501 ? 39.441 -17.184 -38.474 1.00 81.94 501 TRP A O 1
ATOM 3995 N N . GLN A 1 502 ? 39.770 -16.220 -40.475 1.00 82.56 502 GLN A N 1
ATOM 3996 C CA . GLN A 1 502 ? 39.012 -17.222 -41.234 1.00 82.56 502 GLN A CA 1
ATOM 3997 C C . GLN A 1 502 ? 39.658 -18.611 -41.160 1.00 82.56 502 GLN A C 1
ATOM 3999 O O . GLN A 1 502 ? 38.959 -19.602 -40.954 1.00 82.56 502 GLN A O 1
ATOM 4004 N N . TRP A 1 503 ? 40.987 -18.692 -41.270 1.00 85.19 503 TRP A N 1
ATOM 4005 C CA . TRP A 1 503 ? 41.722 -19.945 -41.094 1.00 85.19 503 TRP A CA 1
ATOM 4006 C C . TRP A 1 503 ? 41.543 -20.518 -39.691 1.00 85.19 503 TRP A C 1
ATOM 4008 O O . TRP A 1 503 ? 41.266 -21.706 -39.541 1.00 85.19 503 TRP A O 1
ATOM 4018 N N . TYR A 1 504 ? 41.660 -19.670 -38.668 1.00 84.56 504 TYR A N 1
ATOM 4019 C CA . TYR A 1 504 ? 41.469 -20.066 -37.279 1.00 84.56 504 TYR A CA 1
ATOM 4020 C C . TYR A 1 504 ? 40.057 -20.617 -37.042 1.00 84.56 504 TYR A C 1
ATOM 4022 O O . TYR A 1 504 ? 39.915 -21.716 -36.508 1.00 84.56 504 TYR A O 1
ATOM 4030 N N . GLY A 1 505 ? 39.024 -19.913 -37.518 1.00 81.44 505 GLY A N 1
ATOM 4031 C CA . GLY A 1 505 ? 37.636 -20.375 -37.452 1.00 81.44 505 GLY A CA 1
ATOM 4032 C C . GLY A 1 505 ? 37.430 -21.713 -38.166 1.00 81.44 505 GLY A C 1
ATOM 4033 O O . GLY A 1 505 ? 36.886 -22.644 -37.578 1.00 81.44 505 GLY A O 1
ATOM 4034 N N . ALA A 1 506 ? 37.954 -21.857 -39.388 1.00 82.19 506 ALA A N 1
ATOM 4035 C CA . ALA A 1 506 ? 37.887 -23.109 -40.141 1.00 82.19 506 ALA A CA 1
ATOM 4036 C C . ALA A 1 506 ? 38.574 -24.274 -39.410 1.00 82.19 506 ALA A C 1
ATOM 4038 O O . ALA A 1 506 ? 38.029 -25.374 -39.340 1.00 82.19 506 ALA A O 1
ATOM 4039 N N . ALA A 1 507 ? 39.745 -24.040 -38.815 1.00 83.50 507 ALA A N 1
ATOM 4040 C CA . ALA A 1 507 ? 40.462 -25.051 -38.048 1.00 83.50 507 ALA A CA 1
ATOM 4041 C C . ALA A 1 507 ? 39.691 -25.489 -36.787 1.00 83.50 507 ALA A C 1
ATOM 4043 O O . ALA A 1 507 ? 39.709 -26.675 -36.450 1.00 83.50 507 ALA A O 1
ATOM 4044 N N . VAL A 1 508 ? 38.986 -24.566 -36.122 1.00 82.00 508 VAL A N 1
ATOM 4045 C CA . VAL A 1 508 ? 38.095 -24.883 -34.992 1.00 82.00 508 VAL A CA 1
ATOM 4046 C C . VAL A 1 508 ? 36.911 -25.733 -35.460 1.00 82.00 508 VAL A C 1
ATOM 4048 O O . VAL A 1 508 ? 36.665 -26.790 -34.881 1.00 82.00 508 VAL A O 1
ATOM 4051 N N . THR A 1 509 ? 36.223 -25.340 -36.538 1.00 82.38 509 THR A N 1
ATOM 4052 C CA . THR A 1 509 ? 35.083 -26.098 -37.093 1.00 82.38 509 THR A CA 1
ATOM 4053 C C . THR A 1 509 ? 35.482 -27.508 -37.532 1.00 82.38 509 THR A C 1
ATOM 4055 O O . THR A 1 509 ? 34.726 -28.458 -37.346 1.00 82.38 509 THR A O 1
ATOM 4058 N N . LEU A 1 510 ? 36.694 -27.668 -38.068 1.00 82.69 510 LEU A N 1
ATOM 4059 C CA . LEU A 1 510 ? 37.250 -28.959 -38.480 1.00 82.69 510 LEU A CA 1
ATOM 4060 C C . LEU A 1 510 ? 37.782 -29.810 -37.309 1.00 82.69 510 LEU A C 1
ATOM 4062 O O . LEU A 1 510 ? 38.323 -30.891 -37.549 1.00 82.69 510 LEU A O 1
ATOM 4066 N N . GLY A 1 511 ? 37.675 -29.342 -36.060 1.00 81.69 511 GLY A N 1
ATOM 4067 C CA . GLY A 1 511 ? 38.121 -30.080 -34.876 1.00 81.69 511 GLY A CA 1
ATOM 4068 C C . GLY A 1 511 ? 39.637 -30.296 -34.820 1.00 81.69 511 GLY A C 1
ATOM 4069 O O . GLY A 1 511 ? 40.103 -31.331 -34.337 1.00 81.69 511 GLY A O 1
ATOM 4070 N N . ARG A 1 512 ? 40.433 -29.359 -35.357 1.00 85.94 512 ARG A N 1
ATOM 4071 C CA . ARG A 1 512 ? 41.902 -29.431 -35.285 1.00 85.94 512 ARG A CA 1
ATOM 4072 C C . ARG A 1 512 ? 42.373 -29.346 -33.827 1.00 85.94 512 ARG A C 1
ATOM 4074 O O . ARG A 1 512 ? 41.738 -28.724 -32.983 1.00 85.94 512 ARG A O 1
ATOM 4081 N N . SER A 1 513 ? 43.514 -29.970 -33.529 1.00 85.56 513 SER A N 1
ATOM 4082 C CA . SER A 1 513 ? 44.040 -30.035 -32.159 1.00 85.56 513 SER A CA 1
ATOM 4083 C C . SER A 1 513 ? 44.438 -28.659 -31.611 1.00 85.56 513 SER A C 1
ATOM 4085 O O . SER A 1 513 ? 44.853 -27.777 -32.362 1.00 85.56 513 SER A O 1
ATOM 4087 N N . GLU A 1 514 ? 44.422 -28.493 -30.285 1.00 79.94 514 GLU A N 1
ATOM 4088 C CA . GLU A 1 514 ? 44.855 -27.246 -29.628 1.00 79.94 514 GLU A CA 1
ATOM 4089 C C . GLU A 1 514 ? 46.281 -26.830 -30.019 1.00 79.94 514 GLU A C 1
ATOM 4091 O O . GLU A 1 514 ? 46.566 -25.648 -30.204 1.00 79.94 514 GLU A O 1
ATOM 4096 N N . ARG A 1 515 ? 47.182 -27.802 -30.233 1.00 80.81 515 ARG A N 1
ATOM 4097 C CA . ARG A 1 515 ? 48.546 -27.541 -30.728 1.00 80.81 515 ARG A CA 1
ATOM 4098 C C . ARG A 1 515 ? 48.548 -26.905 -32.118 1.00 80.81 515 ARG A C 1
ATOM 4100 O O . ARG A 1 515 ? 49.417 -26.090 -32.411 1.00 80.81 515 ARG A O 1
ATOM 4107 N N . TYR A 1 516 ? 47.600 -27.282 -32.971 1.00 84.38 516 TYR A N 1
ATOM 4108 C CA . TYR A 1 516 ? 47.446 -26.712 -34.305 1.00 84.38 516 TYR A CA 1
ATOM 4109 C C . TYR A 1 516 ? 46.897 -25.283 -34.232 1.00 84.38 516 TYR A C 1
ATOM 4111 O O . TYR A 1 516 ? 47.484 -24.373 -34.812 1.00 84.38 516 TYR A O 1
ATOM 4119 N N . LEU A 1 517 ? 45.849 -25.067 -33.433 1.00 85.19 517 LEU A N 1
ATOM 4120 C CA . LEU A 1 517 ? 45.268 -23.743 -33.188 1.00 85.19 517 LEU A CA 1
ATOM 4121 C C . LEU A 1 517 ? 46.295 -22.771 -32.588 1.00 85.19 517 LEU A C 1
ATOM 4123 O O . LEU A 1 517 ? 46.434 -21.645 -33.060 1.00 85.19 517 LEU A O 1
ATOM 4127 N N . SER A 1 518 ? 47.099 -23.230 -31.626 1.00 83.06 518 SER A N 1
ATOM 4128 C CA . SER A 1 518 ? 48.187 -22.441 -31.036 1.00 83.06 518 SER A CA 1
ATOM 4129 C C . SER A 1 518 ? 49.263 -22.043 -32.051 1.00 83.06 518 SER A C 1
ATOM 4131 O O . SER A 1 518 ? 49.920 -21.019 -31.880 1.00 83.06 518 SER A O 1
ATOM 4133 N N . ARG A 1 519 ? 49.472 -22.842 -33.099 1.00 84.31 519 ARG A N 1
ATOM 4134 C CA . ARG A 1 519 ? 50.447 -22.544 -34.152 1.00 84.31 519 ARG A CA 1
ATOM 4135 C C . ARG A 1 519 ? 49.907 -21.501 -35.132 1.00 84.31 519 ARG A C 1
ATOM 4137 O O . ARG A 1 519 ? 50.675 -20.669 -35.603 1.00 84.31 519 ARG A O 1
ATOM 4144 N N . ILE A 1 520 ? 48.594 -21.487 -35.380 1.00 84.94 520 ILE A N 1
ATOM 4145 C CA . ILE A 1 520 ? 47.927 -20.418 -36.143 1.00 84.94 520 ILE A CA 1
ATOM 4146 C C . ILE A 1 520 ? 48.052 -19.081 -35.401 1.00 84.94 520 ILE A C 1
ATOM 4148 O O . ILE A 1 520 ? 48.448 -18.084 -36.004 1.00 84.94 520 ILE A O 1
ATOM 4152 N N . THR A 1 521 ? 47.786 -19.053 -34.090 1.00 83.81 521 THR A N 1
ATOM 4153 C CA . THR A 1 521 ? 47.885 -17.812 -33.298 1.00 83.81 521 THR A CA 1
ATOM 4154 C C . THR A 1 521 ? 49.325 -17.302 -33.171 1.00 83.81 521 THR A C 1
ATOM 4156 O O . THR A 1 521 ? 49.559 -16.095 -33.122 1.00 83.81 521 THR A O 1
ATOM 4159 N N . GLU A 1 522 ? 50.320 -18.191 -33.163 1.00 82.44 522 GLU A N 1
ATOM 4160 C CA . GLU A 1 522 ? 51.738 -17.823 -33.222 1.00 82.44 522 GLU A CA 1
ATOM 4161 C C . GLU A 1 522 ? 52.113 -17.186 -34.566 1.00 82.44 522 GLU A C 1
ATOM 4163 O O . GLU A 1 522 ? 52.670 -16.089 -34.581 1.00 82.44 522 GLU A O 1
ATOM 4168 N N . VAL A 1 523 ? 51.712 -17.804 -35.683 1.00 84.75 523 VAL A N 1
ATOM 4169 C CA . VAL A 1 523 ? 51.896 -17.248 -37.035 1.00 84.75 523 VAL A CA 1
ATOM 4170 C C . VAL A 1 523 ? 51.229 -15.876 -37.168 1.00 84.75 523 VAL A C 1
ATOM 4172 O O . VAL A 1 523 ? 51.816 -14.958 -37.741 1.00 84.75 523 VAL A O 1
ATOM 4175 N N . ALA A 1 524 ? 50.035 -15.705 -36.600 1.00 82.31 524 ALA A N 1
ATOM 4176 C CA . ALA A 1 524 ? 49.324 -14.435 -36.633 1.00 82.31 524 ALA A CA 1
ATOM 4177 C C . ALA A 1 524 ? 50.027 -13.332 -35.830 1.00 82.31 524 ALA A C 1
ATOM 4179 O O . ALA A 1 524 ? 50.158 -12.209 -36.313 1.00 82.31 524 ALA A O 1
ATOM 4180 N N . ARG A 1 525 ? 50.552 -13.646 -34.639 1.00 80.06 525 ARG A N 1
ATOM 4181 C CA . ARG A 1 525 ? 51.326 -12.680 -33.840 1.00 80.06 525 ARG A CA 1
ATOM 4182 C C . ARG A 1 525 ? 52.617 -12.257 -34.531 1.00 80.06 525 ARG A C 1
ATOM 4184 O O . ARG A 1 525 ? 52.981 -11.087 -34.450 1.00 80.06 525 ARG A O 1
ATOM 4191 N N . GLU A 1 526 ? 53.292 -13.173 -35.216 1.00 79.00 526 GLU A N 1
ATOM 4192 C CA . GLU A 1 526 ? 54.482 -12.838 -36.003 1.00 79.00 526 GLU A CA 1
ATOM 4193 C C . GLU A 1 526 ? 54.136 -11.940 -37.202 1.00 79.00 526 GLU A C 1
ATOM 4195 O O . GLU A 1 526 ? 54.843 -10.962 -37.453 1.00 79.00 526 GLU A O 1
ATOM 4200 N N . LEU A 1 527 ? 52.992 -12.168 -37.860 1.00 81.94 527 LEU A N 1
ATOM 4201 C CA . LEU A 1 527 ? 52.499 -11.285 -38.924 1.00 81.94 527 LEU A CA 1
ATOM 4202 C C . LEU A 1 527 ? 52.162 -9.875 -38.421 1.00 81.94 527 LEU A C 1
ATOM 4204 O O . LEU A 1 527 ? 52.502 -8.879 -39.064 1.00 81.94 527 LEU A O 1
ATOM 4208 N N . VAL A 1 528 ? 51.538 -9.763 -37.246 1.00 80.12 528 VAL A N 1
ATOM 4209 C CA . VAL A 1 528 ? 51.223 -8.467 -36.620 1.00 80.12 528 VAL A CA 1
ATOM 4210 C C . VAL A 1 528 ? 52.499 -7.668 -36.319 1.00 80.12 528 VAL A C 1
ATOM 4212 O O . VAL A 1 528 ? 52.520 -6.456 -36.545 1.00 80.12 528 VAL A O 1
ATOM 4215 N N . LYS A 1 529 ? 53.585 -8.342 -35.912 1.00 76.69 529 LYS A N 1
ATOM 4216 C CA . LYS A 1 529 ? 54.915 -7.743 -35.677 1.00 76.69 529 LYS A CA 1
ATOM 4217 C C . LYS A 1 529 ? 55.683 -7.370 -36.956 1.00 76.69 529 LYS A C 1
ATOM 4219 O O . LYS A 1 529 ? 56.751 -6.775 -36.850 1.00 76.69 529 LYS A O 1
ATOM 4224 N N . GLY A 1 530 ? 55.153 -7.680 -38.142 1.00 73.81 530 GLY A N 1
ATOM 4225 C CA . GLY A 1 530 ? 55.737 -7.303 -39.435 1.00 73.81 530 GLY A CA 1
ATOM 4226 C C . GLY A 1 530 ? 56.482 -8.419 -40.176 1.00 73.81 530 GLY A C 1
ATOM 4227 O O . GLY A 1 530 ? 57.068 -8.146 -41.221 1.00 73.81 530 GLY A O 1
ATOM 4228 N N . ASN A 1 531 ? 56.446 -9.663 -39.688 1.00 77.50 531 ASN A N 1
ATOM 4229 C CA . ASN A 1 531 ? 57.061 -10.804 -40.373 1.00 77.50 531 ASN A CA 1
ATOM 4230 C C . ASN A 1 531 ? 56.101 -11.398 -41.417 1.00 77.50 531 ASN A C 1
ATOM 4232 O O . ASN A 1 531 ? 54.935 -11.633 -41.133 1.00 77.50 531 ASN A O 1
ATOM 4236 N N . GLY A 1 532 ? 56.571 -11.670 -42.636 1.00 76.62 532 GLY A N 1
ATOM 4237 C CA . GLY A 1 532 ? 55.724 -12.247 -43.687 1.00 76.62 532 GLY A CA 1
ATOM 4238 C C . GLY A 1 532 ? 55.280 -13.692 -43.404 1.00 76.62 532 GLY A C 1
ATOM 4239 O O . GLY A 1 532 ? 55.978 -14.462 -42.746 1.00 76.62 532 GLY A O 1
ATOM 4240 N N . LEU A 1 533 ? 54.131 -14.093 -43.959 1.00 79.69 533 LEU A N 1
ATOM 4241 C CA . LEU A 1 533 ? 53.645 -15.479 -43.904 1.00 79.69 533 LEU A CA 1
ATOM 4242 C C . LEU A 1 533 ? 54.576 -16.438 -44.670 1.00 79.69 533 LEU A C 1
ATOM 4244 O O . LEU A 1 533 ? 54.831 -16.237 -45.861 1.00 79.69 533 LEU A O 1
ATOM 4248 N N . SER A 1 534 ? 55.009 -17.524 -44.020 1.00 82.19 534 SER A N 1
ATOM 4249 C CA . SER A 1 534 ? 55.764 -18.605 -44.678 1.00 82.19 534 SER A CA 1
ATOM 4250 C C . SER A 1 534 ? 54.930 -19.329 -45.748 1.00 82.19 534 SER A C 1
ATOM 4252 O O . SER A 1 534 ? 53.702 -19.391 -45.647 1.00 82.19 534 SER A O 1
ATOM 4254 N N . SER A 1 535 ? 55.583 -19.918 -46.757 1.00 77.88 535 SER A N 1
ATOM 4255 C CA . SER A 1 535 ? 54.918 -20.714 -47.809 1.00 77.88 535 SER A CA 1
ATOM 4256 C C . SER A 1 535 ? 54.062 -21.840 -47.220 1.00 77.88 535 SER A C 1
ATOM 4258 O O . SER A 1 535 ? 52.887 -21.966 -47.555 1.00 77.88 535 SER A O 1
ATOM 4260 N N . ASN A 1 536 ? 54.608 -22.564 -46.240 1.00 79.06 536 ASN A N 1
ATOM 4261 C CA . ASN A 1 536 ? 53.921 -23.660 -45.557 1.00 79.06 536 ASN A CA 1
ATOM 4262 C C . ASN A 1 536 ? 52.660 -23.192 -44.808 1.00 79.06 536 ASN A C 1
ATOM 4264 O O . ASN A 1 536 ? 51.668 -23.917 -44.755 1.00 79.06 536 ASN A O 1
ATOM 4268 N N . ALA A 1 537 ? 52.677 -21.986 -44.224 1.00 80.12 537 ALA A N 1
ATOM 4269 C CA . ALA A 1 537 ? 51.504 -21.419 -43.558 1.00 80.12 537 ALA A CA 1
ATOM 4270 C C . ALA A 1 537 ? 50.416 -21.014 -44.565 1.00 80.12 537 ALA A C 1
ATOM 4272 O O . ALA A 1 537 ? 49.238 -21.258 -44.316 1.00 80.12 537 ALA A O 1
ATOM 4273 N N . LYS A 1 538 ? 50.797 -20.454 -45.722 1.00 82.50 538 LYS A N 1
ATOM 4274 C CA . LYS A 1 538 ? 49.853 -20.093 -46.796 1.00 82.50 538 LYS A CA 1
ATOM 4275 C C . LYS A 1 538 ? 49.159 -21.321 -47.393 1.00 82.50 538 LYS A C 1
ATOM 4277 O O . LYS A 1 538 ? 47.950 -21.291 -47.625 1.00 82.50 538 LYS A O 1
ATOM 4282 N N . GLU A 1 539 ? 49.903 -22.404 -47.602 1.00 81.50 539 GLU A N 1
ATOM 4283 C CA . GLU A 1 539 ? 49.361 -23.674 -48.102 1.00 81.50 539 GLU A CA 1
ATOM 4284 C C . GLU A 1 539 ? 48.407 -24.328 -47.095 1.00 81.50 539 GLU A C 1
ATOM 4286 O O . GLU A 1 539 ? 47.301 -24.729 -47.461 1.00 81.50 539 GLU A O 1
ATOM 4291 N N . ALA A 1 540 ? 48.796 -24.390 -45.816 1.00 82.19 540 ALA A N 1
ATOM 4292 C CA . ALA A 1 540 ? 47.953 -24.939 -44.755 1.00 82.19 540 ALA A CA 1
ATOM 4293 C C . ALA A 1 540 ? 46.649 -24.142 -44.578 1.00 82.19 540 ALA A C 1
ATOM 4295 O O . ALA A 1 540 ? 45.576 -24.737 -44.482 1.00 82.19 540 ALA A O 1
ATOM 4296 N N . MET A 1 541 ? 46.743 -22.810 -44.619 1.00 86.12 541 MET A N 1
ATOM 4297 C CA . MET A 1 541 ? 45.599 -21.901 -44.563 1.00 86.12 541 MET A CA 1
ATOM 4298 C C . MET A 1 541 ? 44.598 -22.152 -45.690 1.00 86.12 541 MET A C 1
ATOM 4300 O O . MET A 1 541 ? 43.408 -22.319 -45.434 1.00 86.12 541 MET A O 1
ATOM 4304 N N . THR A 1 542 ? 45.080 -22.213 -46.932 1.00 83.62 542 THR A N 1
ATOM 4305 C CA . THR A 1 542 ? 44.218 -22.420 -48.107 1.00 83.62 542 THR A CA 1
ATOM 4306 C C . THR A 1 542 ? 43.510 -23.775 -48.028 1.00 83.62 542 THR A C 1
ATOM 4308 O O . THR A 1 542 ? 42.304 -23.864 -48.233 1.00 83.62 542 THR A O 1
ATOM 4311 N N . LYS A 1 543 ? 44.237 -24.825 -47.624 1.00 83.88 543 LYS A N 1
ATOM 4312 C CA . LYS A 1 543 ? 43.698 -26.185 -47.509 1.00 83.88 543 LYS A CA 1
ATOM 4313 C C . LYS A 1 543 ? 42.572 -26.306 -46.480 1.00 83.88 543 LYS A C 1
ATOM 4315 O O . LYS A 1 543 ? 41.587 -26.987 -46.752 1.00 83.88 543 LYS A O 1
ATOM 4320 N N . ASP A 1 544 ? 42.713 -25.691 -45.307 1.00 83.19 544 ASP A N 1
ATOM 4321 C CA . ASP A 1 544 ? 41.685 -25.762 -44.260 1.00 83.19 544 ASP A CA 1
ATOM 4322 C C . ASP A 1 544 ? 40.443 -24.933 -44.612 1.00 83.19 544 ASP A C 1
ATOM 4324 O O . ASP A 1 544 ? 39.323 -25.388 -44.376 1.00 83.19 544 ASP A O 1
ATOM 4328 N N . ILE A 1 545 ? 40.623 -23.755 -45.220 1.00 82.88 545 ILE A N 1
ATOM 4329 C CA . ILE A 1 545 ? 39.508 -22.912 -45.674 1.00 82.88 545 ILE A CA 1
ATOM 4330 C C . ILE A 1 545 ? 38.698 -23.639 -46.758 1.00 82.88 545 ILE A C 1
ATOM 4332 O O . ILE A 1 545 ? 37.478 -23.763 -46.629 1.00 82.88 545 ILE A O 1
ATOM 4336 N N . ASP A 1 546 ? 39.363 -24.208 -47.768 1.00 81.88 546 ASP A N 1
ATOM 4337 C CA . ASP A 1 546 ? 38.704 -24.962 -48.842 1.00 81.88 546 ASP A CA 1
ATOM 4338 C C . ASP A 1 546 ? 37.984 -26.214 -48.319 1.00 81.88 546 ASP A C 1
ATOM 4340 O O . ASP A 1 546 ? 36.906 -26.576 -48.798 1.00 81.88 546 ASP A O 1
ATOM 4344 N N . HIS A 1 547 ? 38.565 -26.892 -47.326 1.00 79.50 547 HIS A N 1
ATOM 4345 C CA . HIS A 1 547 ? 37.958 -28.076 -46.723 1.00 79.50 547 HIS A CA 1
ATOM 4346 C C . HIS A 1 547 ? 36.703 -27.728 -45.911 1.00 79.50 547 HIS A C 1
ATOM 4348 O O . HIS A 1 547 ? 35.723 -28.472 -45.950 1.00 79.50 547 HIS A O 1
ATOM 4354 N N . ASN A 1 548 ? 36.706 -26.595 -45.204 1.00 77.25 548 ASN A N 1
ATOM 4355 C CA . ASN A 1 548 ? 35.543 -26.126 -44.453 1.00 77.25 548 ASN A CA 1
ATOM 4356 C C . ASN A 1 548 ? 34.393 -25.696 -45.383 1.00 77.25 548 ASN A C 1
ATOM 4358 O O . ASN A 1 548 ? 33.240 -26.045 -45.138 1.00 77.25 548 ASN A O 1
ATOM 4362 N N . LEU A 1 549 ? 34.705 -25.021 -46.498 1.00 74.69 549 LEU A N 1
ATOM 4363 C CA . LEU A 1 549 ? 33.713 -24.643 -47.515 1.00 74.69 549 LEU A CA 1
ATOM 4364 C C . LEU A 1 549 ? 33.013 -25.874 -48.114 1.00 74.69 549 LEU A C 1
ATOM 4366 O O . LEU A 1 549 ? 31.785 -25.924 -48.165 1.00 74.69 549 LEU A O 1
ATOM 4370 N N . LYS A 1 550 ? 33.780 -26.914 -48.468 1.00 73.00 550 LYS A N 1
ATOM 4371 C CA . LYS A 1 550 ? 33.225 -28.178 -48.984 1.00 73.00 550 LYS A CA 1
ATOM 4372 C C . LYS A 1 550 ? 32.377 -28.924 -47.951 1.00 73.00 550 LYS A C 1
ATOM 4374 O O . LYS A 1 550 ? 31.354 -29.497 -48.311 1.00 73.00 550 LYS A O 1
ATOM 4379 N N . ALA A 1 551 ? 32.771 -28.905 -46.675 1.00 66.06 551 ALA A N 1
ATOM 4380 C CA . ALA A 1 551 ? 31.996 -29.522 -45.597 1.00 66.06 551 ALA A CA 1
ATOM 4381 C C . ALA A 1 551 ? 30.641 -28.816 -45.370 1.00 66.06 551 ALA A C 1
ATOM 4383 O O . ALA A 1 551 ? 29.631 -29.482 -45.111 1.00 66.06 551 ALA A O 1
ATOM 4384 N N . GLY A 1 552 ? 30.599 -27.487 -45.523 1.00 55.12 552 GLY A 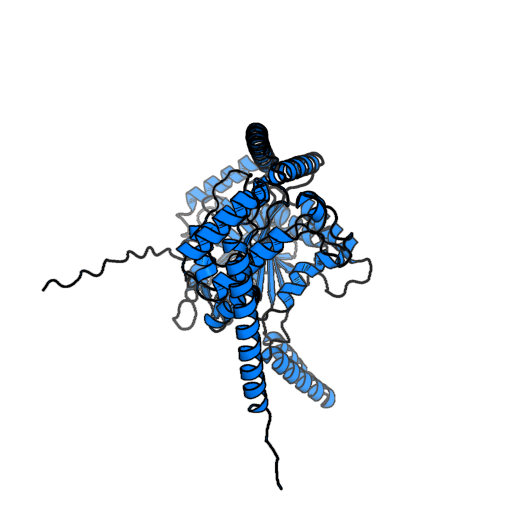N 1
ATOM 4385 C CA . GLY A 1 552 ? 29.379 -26.679 -45.436 1.00 55.12 552 GLY A CA 1
ATOM 4386 C C . GLY A 1 552 ? 28.354 -26.988 -46.534 1.00 55.12 552 GLY A C 1
ATOM 4387 O O . GLY A 1 552 ? 27.173 -27.161 -46.231 1.00 55.12 552 GLY A O 1
ATOM 4388 N N . GLU A 1 553 ? 28.790 -27.148 -47.787 1.00 52.75 553 GLU A N 1
ATOM 4389 C CA . GLU A 1 553 ? 27.905 -27.468 -48.923 1.00 52.75 553 GLU A CA 1
ATOM 4390 C C . GLU A 1 553 ? 27.217 -28.839 -48.775 1.00 52.75 553 GLU A C 1
ATOM 4392 O O . GLU A 1 553 ? 26.023 -28.979 -49.057 1.00 52.75 553 GLU A O 1
ATOM 4397 N N . SER A 1 554 ? 27.920 -29.842 -48.235 1.00 50.12 554 SER A N 1
ATOM 4398 C CA . SER A 1 554 ? 27.345 -31.163 -47.937 1.00 50.12 554 SER A CA 1
ATOM 4399 C C . SER A 1 554 ? 26.292 -31.148 -46.816 1.00 50.12 554 SER A C 1
ATOM 4401 O O . SER A 1 554 ? 25.327 -31.915 -46.870 1.00 50.12 554 SER A O 1
ATOM 4403 N N . ASN A 1 555 ? 26.415 -30.254 -45.827 1.00 46.03 555 ASN A N 1
ATOM 4404 C CA . ASN A 1 555 ? 25.442 -30.134 -44.733 1.00 46.03 555 ASN A CA 1
ATOM 4405 C C . ASN A 1 555 ? 24.138 -29.452 -45.183 1.00 46.03 555 ASN A C 1
ATOM 4407 O O . ASN A 1 555 ? 23.053 -29.870 -44.769 1.00 46.03 555 ASN A O 1
ATOM 4411 N N . VAL A 1 556 ? 24.215 -28.468 -46.087 1.00 43.81 556 VAL A N 1
ATOM 4412 C CA . VAL A 1 556 ? 23.037 -27.774 -46.643 1.00 43.81 556 VAL A CA 1
ATOM 4413 C C . VAL A 1 556 ? 22.176 -28.716 -47.499 1.00 43.81 556 VAL A C 1
ATOM 4415 O O . VAL A 1 556 ? 20.949 -28.695 -47.390 1.00 43.81 556 VAL A O 1
ATOM 4418 N N . HIS A 1 557 ? 22.791 -29.623 -48.270 1.00 40.59 557 HIS A N 1
ATOM 4419 C CA . HIS A 1 557 ? 22.057 -30.639 -49.040 1.00 40.59 557 HIS A CA 1
ATOM 4420 C C . HIS A 1 557 ? 21.326 -31.663 -48.146 1.00 40.59 557 HIS A C 1
ATOM 4422 O O . HIS A 1 557 ? 20.217 -32.098 -48.465 1.00 40.59 557 HIS A O 1
ATOM 4428 N N . SER A 1 558 ? 21.889 -32.005 -46.982 1.00 41.62 558 SER A N 1
ATOM 4429 C CA . SER A 1 558 ? 21.254 -32.932 -46.031 1.00 41.62 558 SER A CA 1
ATOM 4430 C C . SER A 1 558 ? 20.036 -32.332 -45.306 1.00 41.62 558 SER A C 1
ATOM 4432 O O . SER A 1 558 ? 19.056 -33.039 -45.057 1.00 41.62 558 SER A O 1
ATOM 4434 N N . ASN A 1 559 ? 20.042 -31.019 -45.043 1.00 36.50 559 ASN A N 1
ATOM 4435 C CA . ASN A 1 559 ? 18.945 -30.323 -44.362 1.00 36.50 559 ASN A CA 1
ATOM 4436 C C . ASN A 1 559 ? 17.759 -30.020 -45.298 1.00 36.50 559 ASN A C 1
ATOM 4438 O O . ASN A 1 559 ? 16.613 -30.230 -44.901 1.00 36.50 559 ASN A O 1
ATOM 4442 N N . LEU A 1 560 ? 18.009 -29.683 -46.570 1.00 38.97 560 LEU A N 1
ATOM 4443 C CA . LEU A 1 560 ? 16.953 -29.517 -47.588 1.00 38.97 560 LEU A CA 1
ATOM 4444 C C . LEU A 1 560 ? 16.199 -30.826 -47.899 1.00 38.97 560 LEU A C 1
ATOM 4446 O O . LEU A 1 560 ? 15.012 -30.807 -48.228 1.00 38.97 560 LEU A O 1
ATOM 4450 N N . THR A 1 561 ? 16.855 -31.979 -47.739 1.00 39.12 561 THR A N 1
ATOM 4451 C CA . THR A 1 561 ? 16.223 -33.299 -47.923 1.00 39.12 561 THR A CA 1
ATOM 4452 C C . THR A 1 561 ? 15.351 -33.694 -46.718 1.00 39.12 561 THR A C 1
ATOM 4454 O O . THR A 1 561 ? 14.400 -34.460 -46.858 1.00 39.12 561 THR A O 1
ATOM 4457 N N . ARG A 1 562 ? 15.619 -33.134 -45.528 1.00 38.50 562 ARG A N 1
ATOM 4458 C CA . ARG A 1 562 ? 14.847 -33.383 -44.297 1.00 38.50 562 ARG A CA 1
ATOM 4459 C C . ARG A 1 562 ? 13.606 -32.495 -44.168 1.00 38.50 562 ARG A C 1
ATOM 4461 O O . ARG A 1 562 ? 12.613 -32.946 -43.601 1.00 38.50 562 ARG A O 1
ATOM 4468 N N . GLU A 1 563 ? 13.626 -31.285 -44.727 1.00 36.88 563 GLU A N 1
ATOM 4469 C CA . GLU A 1 563 ? 12.465 -30.378 -44.732 1.00 36.88 563 GLU A CA 1
ATOM 4470 C C . GLU A 1 563 ? 11.405 -30.747 -45.782 1.00 36.88 563 GLU A C 1
ATOM 4472 O O . GLU A 1 563 ? 10.218 -30.554 -45.532 1.00 36.88 563 GLU A O 1
ATOM 4477 N N . ARG A 1 564 ? 11.777 -31.404 -46.893 1.00 35.09 564 ARG A N 1
ATOM 4478 C CA . ARG A 1 564 ? 10.804 -31.955 -47.863 1.00 35.09 564 ARG A CA 1
ATOM 4479 C C . ARG A 1 564 ? 10.029 -33.186 -47.373 1.00 35.09 564 ARG A C 1
ATOM 4481 O O . ARG A 1 564 ? 8.996 -33.500 -47.949 1.00 35.09 564 ARG A O 1
ATOM 4488 N N . CYS A 1 565 ? 10.471 -33.855 -46.306 1.00 38.91 565 CYS A N 1
ATOM 4489 C CA . CYS A 1 565 ? 9.768 -35.011 -45.727 1.00 38.91 565 CYS A CA 1
ATOM 4490 C C . CYS A 1 565 ? 8.797 -34.651 -44.584 1.00 38.91 565 CYS A C 1
ATOM 4492 O O . CYS A 1 565 ? 8.211 -35.554 -43.990 1.00 38.91 565 CYS A O 1
ATOM 4494 N N . ARG A 1 566 ? 8.620 -33.363 -44.241 1.00 36.88 566 ARG A N 1
ATOM 4495 C CA . ARG A 1 566 ? 7.715 -32.914 -43.158 1.00 36.88 566 ARG A CA 1
ATOM 4496 C C . ARG A 1 566 ? 6.499 -32.101 -43.617 1.00 36.88 566 ARG A C 1
ATOM 4498 O O . ARG A 1 566 ? 5.674 -31.752 -42.779 1.00 36.88 566 ARG A O 1
ATOM 4505 N N . SER A 1 567 ? 6.336 -31.859 -44.917 1.00 36.09 567 SER A N 1
ATOM 4506 C CA . SER A 1 567 ? 5.163 -31.195 -45.500 1.00 36.09 567 SER A CA 1
ATOM 4507 C C . SER A 1 567 ? 4.533 -32.056 -46.603 1.00 36.09 567 SER A C 1
ATOM 4509 O O . SER A 1 567 ? 4.772 -31.858 -47.789 1.00 36.09 567 SER A O 1
ATOM 4511 N N . GLY A 1 568 ? 3.715 -33.037 -46.209 1.00 28.94 568 GLY A N 1
ATOM 4512 C CA . GLY A 1 568 ? 2.927 -33.847 -47.141 1.00 28.94 568 GLY A CA 1
ATOM 4513 C C . GLY A 1 568 ? 1.855 -34.689 -46.443 1.00 28.94 568 GLY A C 1
ATOM 4514 O O . GLY A 1 568 ? 2.190 -35.613 -45.713 1.00 28.94 568 GLY A O 1
ATOM 4515 N N . HIS A 1 569 ? 0.592 -34.358 -46.737 1.00 30.48 569 HIS A N 1
ATOM 4516 C CA . HIS A 1 569 ? -0.658 -35.112 -46.535 1.00 30.48 569 HIS A CA 1
ATOM 4517 C C . HIS A 1 569 ? -1.361 -35.097 -45.160 1.00 30.48 569 HIS A C 1
ATOM 4519 O O . HIS A 1 569 ? -1.163 -35.962 -44.314 1.00 30.48 569 HIS A O 1
ATOM 4525 N N . TYR A 1 570 ? -2.321 -34.172 -45.032 1.00 29.59 570 TYR A N 1
ATOM 4526 C CA . TYR A 1 570 ? -3.689 -34.503 -44.612 1.00 29.59 570 TYR A CA 1
ATOM 4527 C C . TYR A 1 570 ? -4.622 -34.076 -45.752 1.00 29.59 570 TYR A C 1
ATOM 4529 O O . TYR A 1 570 ? -4.851 -32.886 -45.952 1.00 29.59 570 TYR A O 1
ATOM 4537 N N . GLU A 1 571 ? -5.099 -35.048 -46.525 1.00 28.12 571 GLU A N 1
ATOM 4538 C CA . GLU A 1 571 ? -6.206 -34.894 -47.469 1.00 28.12 571 GLU A CA 1
ATOM 4539 C C . GLU A 1 571 ? -7.396 -35.648 -46.863 1.00 28.12 571 GLU A C 1
ATOM 4541 O O . GLU A 1 571 ? -7.258 -36.783 -46.402 1.00 28.12 571 GLU A O 1
ATOM 4546 N N . ILE A 1 572 ? -8.516 -34.940 -46.744 1.00 33.69 572 ILE A N 1
ATOM 4547 C CA . ILE A 1 572 ? -9.792 -35.408 -46.206 1.00 33.69 572 ILE A CA 1
ATOM 4548 C C . ILE A 1 572 ? -10.603 -35.889 -47.404 1.00 33.69 572 ILE A C 1
ATOM 4550 O O . ILE A 1 572 ? -10.886 -35.073 -48.278 1.00 33.69 572 ILE A O 1
ATOM 4554 N N . ASP A 1 573 ? -11.013 -37.156 -47.410 1.00 30.78 573 ASP A N 1
ATOM 4555 C CA . ASP A 1 573 ? -12.033 -37.658 -48.330 1.00 30.78 573 ASP A CA 1
ATOM 4556 C C . ASP A 1 573 ? -13.309 -38.020 -47.557 1.00 30.78 573 ASP A C 1
ATOM 4558 O O . ASP A 1 573 ? -13.276 -38.837 -46.636 1.00 30.78 573 ASP A O 1
ATOM 4562 N N . SER A 1 574 ? -14.386 -37.345 -47.984 1.00 38.84 574 SER A N 1
ATOM 4563 C CA . SER A 1 574 ? -15.813 -37.729 -48.041 1.00 38.84 574 SER A CA 1
ATOM 4564 C C . SER A 1 574 ? -16.476 -38.440 -46.862 1.00 38.84 574 SER A C 1
ATOM 4566 O O . SER A 1 574 ? -16.183 -39.638 -46.646 1.00 38.84 574 SER A O 1
#

Sequence (574 aa):
MSKPRLGTQRYRFRPFEDEAHLECLCRLNLRGRNVGAYLLKHQRQYSLVFGFRSRGIHTQLQPGQAEPTLKRLEDGLKGFRPGDRLRIHWRSFADDKERQQSLETLIQTTTTLESQFLLLAQQRATRDLTTEKQRQPKQLYLFATYPLGSGQEQSADHVEKLLAWVVAQYDTFKGLKEQNQQQSYVQLLTQGFTDGYLHWEQQLNARMGLQVTPMGTEDLWQYLWAQFNTTTDPPIPQYLELSDADGDAKLSELIHDPLHATSRLIRGENGQPSHPKADRQWVQVKGKFVGAVVLESKPAGFTTPEHQLYYLWQALAQFPDCECVCELAAADRMMTRVTLQRLTKQSVTATFRANLLRDVDVASQMRMKQGVEAQKRIYEGALPIWVSGLVLLHRDTPESLAVLDRAQRGPEGVSIYLSTDGSGGVPVEALKTVLGSGGLVAAAFDADVAGEVMAWRVAQQLPGIERLTPNQGKDWNEVLVNPEGGGNGWHQSRPELSKLWQWYGAAVTLGRSERYLSRITEVARELVKGNGLSSNAKEAMTKDIDHNLKAGESNVHSNLTRERCRSGHYEIDS

pLDDT: mean 76.69, std 17.98, range [28.12, 98.06]

Foldseek 3Di:
DDDDPPPPPDDDDDDVVVVFFFPFKEWECPPNDTWIWTWGDDPLWTKTKWKKWFPFDDLDDDPPVLVVLVQLQQQLLLLDDAFKKKKKKKWWALDCVVVLVVLVVVLVPDDDPVVNVVSVVVSVVSNVCSVVLNDTDMIIMMIIMDIFQPDDPVCSVVSVVLSVVVVVCVVPPDDDDDPVVQVSVLVRVVCCVPVPVVSVVCSCCVRNVRPIDTDHNLSVQQVLLVVQADDGGDPRQKYWYWHCPVVDTGIDIDGDHPDDNVCVSQCYDPRDGRDWDDDPAFIAGPLWTKGKDFDPDDDPDAPDSSCVVCVVVVVCSVAHGKMKIKMKHFDDLVVVLVVLVVLLVVLVVVCVVCVVVVHHPPVSVVSNVVSVVVVVVVVVPDTDMDMGMMMMHIHNDPVVVVVVVVVVVPPDDDDDDDDDPLPDDDPLVVVLVCVVVVHAAEQEFFLALSRQLVRLVSCLSDQRYHYDYQQDDRGVVVCVVDVPPDDPDRDRPDVVLVLLRLLLNLCSVVVHDSVVSNVSSVQSNCVSVPDDRDPVRVVSSVVSNVVSVVVVVVVVVVVVVVVVVPDDDDDDDD

Secondary structure (DSSP, 8-state):
-PPP-----------SGGG--EEEEEEEEETTEEEEEEEEEETTEEEEEEEEEE----S-PPTT-HHHHHHHHHHHHTTPPTT-EEEEEEEE----HHHHHHHHHHHHH---HHHHHHHHHHHHHHHHHHHTT----EEEEEEEEEETT-S-TTTHHHHHHHHHHHHHHGGG-SS---HHHHHHHHHHHHHIIIIIIHHHHHIIIIIT---EEE--HHHHHHHHHHHH-SSPPPPPSEEEEEE-TTSS-EEEEEES-SS-HHHHHHS-BTTB--S-EE-SS-EEETTEEEEEEE-SS--S--SSHHHHHHHHHHHHTTSSSEEEEEEEEEPPHHHHHHHHHHHHHHHHHHHHHHHHTT---HHHHHHHHHHHHHHHHHHTTPPPEEEEEEEEEEESSHHHHHHHHHHHT-SS---------SSSPP-HHHHHHHHHTT---EE---SSHHHHHHHHHHHHHSTT-EE---SSSSSHHHHHH-TT---S----S-HHHHHHHHHHHHHHHTT--HHHHHHHHHHHHHHHTTPPPPHHHHHHHHHHHHHHHHHHHHHHHHHHHHHTTSS-------

Radius of gyration: 34.58 Å; chains: 1; bounding box: 97×76×88 Å